Protein AF-A0AAE0KJC7-F1 (afdb_monomer_lite)

Secondary structure (DSSP, 8-state):
-----EEEEEEEEEEEETTEEEEEEEEEEETTT-PBP--SS--------SS--PPP-----S--SS-HHHHHTS-----SS--EEEEEEEEPPPSSGGGTT--EEEEEEETTEEEEEEE-SSEEEEEEESEEEEEEE-EEE-TTSSEEEEEEES-SEEEE----SS--SS-SS--EEEEEEEEEEE---TTS-SS---EEE--S--TT-HHHHHHT-SEEEEE-TTTSS--TT---S--HHHHHHHHHHHHHHHHTTT-S--EEEEEE---HHHHHHHHHHHHHH--SSS--EEEESTTHHHHHHHTT--TTSB---HHHHHHHHHHTT--THHHHT--TT--SBHHHHHHHHHHHHHHHHTTSEEEEEEETTTTS-GGGGT---GGG-HHHHHHHHHHHHHHTTSS--S-TTT-TT--SEEEEE--TTSSSSHHHHHTT----HHHHHHHHHHHHHHHHHHTS-EEEE-----

Radius of gyration: 34.73 Å; chains: 1; bounding box: 69×50×119 Å

Organism: NCBI:txid330526

Sequence (474 aa):
MPSTEISCNVAVEGTESVWYGKLVVDKIRYKDDDSPVTINKFLGFAFKSPIHTEKFTFEINGDLGTDPDRYTKSFTLSAGRMPSGTVAIDCAAAPDQALAHSLQPVFFERGNQTRLWDVPGQYTPYALPVGNYKVTAGEMANPDETLVSVARVSLGTITSRVGTDKSVEGSGTPTTLELNTVRGANLKVRGFPDFLSFGGLSDLVDPTGKDFIAARASSVYKYAGNDGKGDPSGYLTDDQATTKTIQLAADIESSTGGGDQVLPVMISYHSFGNLILSLTLANKHGKKSVPTGYIVNPDFLGACQQQNIASTYHTPARRPLTKALKNRNITGTTAAAIPAEITDTIRGHVLAVNWLFLTLAKSLTFGWQVKLWGLGSGRWLYSRDPKDNPIAMTKRTAEYVRLVGAYNNRNPSSSIYQPGFLAVDRYEADDFTIRGYANGWSFSSCEWLRFYAFCGALSLDHQMPVMPWQILAS

Structure (mmCIF, N/CA/C/O backbone):
data_AF-A0AAE0KJC7-F1
#
_entry.id   AF-A0AAE0KJC7-F1
#
loop_
_atom_site.group_PDB
_atom_site.id
_atom_site.type_symbol
_atom_site.label_atom_id
_atom_site.label_alt_id
_atom_site.label_comp_id
_atom_site.label_asym_id
_atom_site.label_entity_id
_atom_site.label_seq_id
_atom_site.pdbx_PDB_ins_code
_atom_site.Cartn_x
_atom_site.Cartn_y
_atom_site.Cartn_z
_atom_site.occupancy
_atom_site.B_iso_or_equiv
_atom_site.auth_seq_id
_atom_site.auth_comp_id
_atom_site.auth_asym_id
_atom_site.auth_atom_id
_atom_site.pdbx_PDB_model_num
ATOM 1 N N . MET A 1 1 ? 45.442 -13.164 -85.149 1.00 40.69 1 MET A N 1
ATOM 2 C CA . MET A 1 1 ? 44.485 -13.872 -84.271 1.00 40.69 1 MET A CA 1
ATOM 3 C C . MET A 1 1 ? 43.615 -12.808 -83.631 1.00 40.69 1 MET A C 1
ATOM 5 O O . MET A 1 1 ? 44.191 -11.773 -83.312 1.00 40.69 1 MET A O 1
ATOM 9 N N . PRO A 1 2 ? 42.290 -12.981 -83.503 1.00 44.19 2 PRO A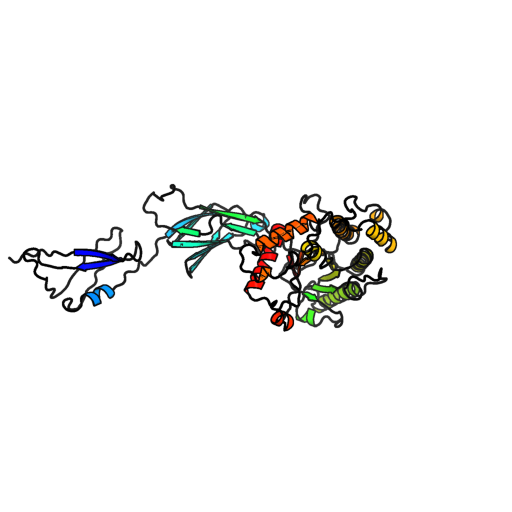 N 1
ATOM 10 C CA . PRO A 1 2 ? 41.494 -11.980 -82.811 1.00 44.19 2 PRO A CA 1
ATOM 11 C C . PRO A 1 2 ? 41.944 -11.951 -81.349 1.00 44.19 2 PRO A C 1
ATOM 13 O O . PRO A 1 2 ? 42.078 -13.002 -80.720 1.00 44.19 2 PRO A O 1
ATOM 16 N N . SER A 1 3 ? 42.263 -10.756 -80.867 1.00 44.34 3 SER A N 1
ATOM 17 C CA . SER A 1 3 ? 42.619 -10.493 -79.478 1.00 44.34 3 SER A CA 1
ATOM 18 C C . SER A 1 3 ? 41.528 -10.999 -78.540 1.00 44.34 3 SER A C 1
ATOM 20 O O . SER A 1 3 ? 40.336 -10.792 -78.757 1.00 44.34 3 SER A O 1
ATOM 22 N N . THR A 1 4 ? 41.952 -11.726 -77.513 1.00 56.22 4 THR A N 1
ATOM 23 C CA . THR A 1 4 ? 41.090 -12.391 -76.528 1.00 56.22 4 THR A CA 1
ATOM 24 C C . THR A 1 4 ? 40.830 -11.541 -75.288 1.00 56.22 4 THR A C 1
ATOM 26 O O . THR A 1 4 ? 40.210 -12.026 -74.343 1.00 56.22 4 THR A O 1
ATOM 29 N N . GLU A 1 5 ? 41.338 -10.309 -75.236 1.00 61.12 5 GLU A N 1
ATOM 30 C CA . GLU A 1 5 ? 41.331 -9.534 -74.002 1.00 61.12 5 GLU A CA 1
ATOM 31 C C . GLU A 1 5 ? 40.110 -8.604 -73.922 1.00 61.12 5 GLU A C 1
ATOM 33 O O . GLU A 1 5 ? 39.925 -7.685 -74.720 1.00 61.12 5 GLU A O 1
ATOM 38 N N . ILE A 1 6 ? 39.253 -8.875 -72.939 1.00 70.12 6 ILE A N 1
ATOM 39 C CA . ILE A 1 6 ? 38.009 -8.147 -72.684 1.00 70.12 6 ILE A CA 1
ATOM 40 C C . ILE A 1 6 ? 38.277 -7.052 -71.645 1.00 70.12 6 ILE A C 1
ATOM 42 O O . ILE A 1 6 ? 38.957 -7.290 -70.643 1.00 70.12 6 ILE A O 1
ATOM 46 N N . SER A 1 7 ? 37.723 -5.861 -71.855 1.00 70.25 7 SER A N 1
ATOM 47 C CA . SER A 1 7 ? 37.605 -4.814 -70.837 1.00 70.25 7 SER A CA 1
ATOM 48 C C . SER A 1 7 ? 36.160 -4.709 -70.347 1.00 70.25 7 SER A C 1
ATOM 50 O O . SER A 1 7 ? 35.212 -5.003 -71.071 1.00 70.25 7 SER A O 1
ATOM 52 N N . CYS A 1 8 ? 35.988 -4.323 -69.086 1.00 72.75 8 CYS A N 1
ATOM 53 C CA . CYS A 1 8 ? 34.694 -4.003 -68.489 1.00 72.75 8 CYS A CA 1
ATOM 54 C C . CYS A 1 8 ? 34.901 -3.016 -67.340 1.00 72.75 8 CYS A C 1
ATOM 56 O O . CYS A 1 8 ? 35.999 -2.949 -66.775 1.00 72.75 8 CYS A O 1
ATOM 58 N N . ASN A 1 9 ? 33.856 -2.281 -66.970 1.00 70.88 9 ASN A N 1
ATOM 59 C CA . ASN A 1 9 ? 33.842 -1.587 -65.689 1.00 70.88 9 ASN A CA 1
ATOM 60 C C . ASN A 1 9 ? 33.149 -2.468 -64.664 1.00 70.88 9 ASN A C 1
ATOM 62 O O . ASN A 1 9 ? 32.123 -3.087 -64.944 1.00 70.88 9 ASN A O 1
ATOM 66 N N . VAL A 1 10 ? 33.703 -2.481 -63.459 1.00 61.91 10 VAL A N 1
ATOM 67 C CA . VAL A 1 10 ? 33.123 -3.176 -62.319 1.00 61.91 10 VAL A CA 1
ATOM 68 C C . VAL A 1 10 ? 32.976 -2.164 -61.199 1.00 61.91 10 VAL A C 1
ATOM 70 O O . VAL A 1 10 ? 33.964 -1.581 -60.753 1.00 61.91 10 VAL A O 1
ATOM 73 N N . ALA A 1 11 ? 31.746 -1.956 -60.752 1.00 60.81 11 ALA A N 1
ATOM 74 C CA . ALA A 1 11 ? 31.421 -1.072 -59.646 1.00 60.81 11 ALA A CA 1
ATOM 75 C C . ALA A 1 11 ? 30.523 -1.796 -58.643 1.00 60.81 11 ALA A C 1
ATOM 77 O O . ALA A 1 11 ? 29.783 -2.717 -58.985 1.00 60.81 11 ALA A O 1
ATOM 78 N N . VAL A 1 12 ? 30.584 -1.369 -57.386 1.00 58.03 12 VAL A N 1
ATOM 79 C CA . VAL A 1 12 ? 29.597 -1.754 -56.377 1.00 58.03 12 VAL A CA 1
ATOM 80 C C . VAL A 1 12 ? 28.709 -0.539 -56.157 1.00 58.03 12 VAL A C 1
ATOM 82 O O . VAL A 1 12 ? 29.161 0.458 -55.597 1.00 58.03 12 VAL A O 1
ATOM 85 N N . GLU A 1 13 ? 27.472 -0.595 -56.640 1.00 55.03 13 GLU A N 1
ATOM 86 C CA . GLU A 1 13 ? 26.496 0.484 -56.490 1.00 55.03 13 GLU A CA 1
ATOM 87 C C . GLU A 1 13 ? 25.523 0.183 -55.348 1.00 55.03 13 GLU A C 1
ATOM 89 O O . GLU A 1 13 ? 25.146 -0.965 -55.121 1.00 55.03 13 GLU A O 1
ATOM 94 N N . GLY A 1 14 ? 25.108 1.232 -54.631 1.00 50.53 14 GLY A N 1
ATOM 95 C CA . GLY A 1 14 ? 24.121 1.142 -53.555 1.00 50.53 14 GLY A CA 1
ATOM 96 C C . GLY A 1 14 ? 24.573 0.251 -52.398 1.00 50.53 14 GLY A C 1
ATOM 97 O O . GLY A 1 14 ? 24.215 -0.920 -52.323 1.00 50.53 14 GLY A O 1
ATOM 98 N N . THR A 1 15 ? 25.332 0.805 -51.452 1.00 44.19 15 THR A N 1
ATOM 99 C CA . THR A 1 15 ? 25.558 0.129 -50.172 1.00 44.19 15 THR A CA 1
ATOM 100 C C . THR A 1 15 ? 24.334 0.336 -49.287 1.00 44.19 15 THR A C 1
ATOM 102 O O . THR A 1 15 ? 24.260 1.326 -48.558 1.00 44.19 15 THR A O 1
ATOM 105 N N . GLU A 1 16 ? 23.373 -0.589 -49.319 1.00 44.25 16 GLU A N 1
ATOM 106 C CA . GLU A 1 16 ? 22.332 -0.636 -48.278 1.00 44.25 16 GLU A CA 1
ATOM 107 C C . GLU A 1 16 ? 22.969 -0.867 -46.892 1.00 44.25 16 GLU A C 1
ATOM 109 O O . GLU A 1 16 ? 22.423 -0.467 -45.865 1.00 44.25 16 GLU A O 1
ATOM 114 N N . SER A 1 17 ? 24.175 -1.456 -46.858 1.00 46.50 17 SER A N 1
ATOM 115 C CA . SER A 1 17 ? 25.110 -1.417 -45.727 1.00 46.50 17 SER A CA 1
ATOM 116 C C . SER A 1 17 ? 26.530 -1.807 -46.173 1.00 46.50 17 SER A C 1
ATOM 118 O O . SER A 1 17 ? 26.742 -2.169 -47.325 1.00 46.50 17 SER A O 1
ATOM 120 N N . VAL A 1 18 ? 27.498 -1.853 -45.250 1.00 44.97 18 VAL A N 1
ATOM 121 C CA . VAL A 1 18 ? 28.845 -2.413 -45.510 1.00 44.97 18 VAL A CA 1
ATOM 122 C C . VAL A 1 18 ? 28.854 -3.923 -45.834 1.00 44.97 18 VAL A C 1
ATOM 124 O O . VAL A 1 18 ? 29.899 -4.458 -46.187 1.00 44.97 18 VAL A O 1
ATOM 127 N N . TRP A 1 19 ? 27.710 -4.611 -45.724 1.00 43.69 19 TRP A N 1
ATOM 128 C CA . TRP A 1 19 ? 27.548 -6.047 -46.004 1.00 43.69 19 TRP A CA 1
ATOM 129 C C . TRP A 1 19 ? 26.615 -6.352 -47.185 1.00 43.69 19 TRP A C 1
ATOM 131 O O . TRP A 1 19 ? 26.513 -7.508 -47.590 1.00 43.69 19 TRP A O 1
ATOM 141 N N . TYR A 1 20 ? 25.939 -5.336 -47.732 1.00 41.38 20 TYR A N 1
ATOM 142 C CA . TYR A 1 20 ? 24.999 -5.470 -48.847 1.00 41.38 20 TYR A CA 1
ATOM 143 C C . TYR A 1 20 ? 25.361 -4.455 -49.923 1.00 41.38 20 TYR A C 1
ATOM 145 O O . TYR A 1 20 ? 25.399 -3.257 -49.655 1.00 41.38 20 TYR A O 1
ATOM 153 N N . GLY A 1 21 ? 25.612 -4.933 -51.136 1.00 50.84 21 GLY A N 1
ATOM 154 C CA . GLY A 1 21 ? 25.895 -4.080 -52.281 1.00 50.84 21 GLY A CA 1
ATOM 155 C C . GLY A 1 21 ? 25.478 -4.755 -53.575 1.00 50.84 21 GLY A C 1
ATOM 156 O O . GLY A 1 21 ? 25.472 -5.986 -53.670 1.00 50.84 21 GLY A O 1
ATOM 157 N N . LYS A 1 22 ? 25.132 -3.950 -54.576 1.00 55.09 22 LYS A N 1
ATOM 158 C CA . LYS A 1 22 ? 24.866 -4.432 -55.927 1.00 55.09 22 LYS A CA 1
ATOM 159 C C . LYS A 1 22 ? 26.174 -4.413 -56.710 1.00 55.09 22 LYS A C 1
ATOM 161 O O . LYS A 1 22 ? 26.741 -3.349 -56.932 1.00 55.09 22 LYS A O 1
ATOM 166 N N . LEU A 1 23 ? 26.659 -5.577 -57.140 1.00 60.75 23 LEU A N 1
ATOM 167 C CA . LEU A 1 23 ? 27.761 -5.632 -58.099 1.00 60.75 23 LEU A CA 1
ATOM 168 C C . LEU A 1 23 ? 27.207 -5.315 -59.490 1.00 60.75 23 LEU A C 1
ATOM 170 O O . LEU A 1 23 ? 26.358 -6.044 -60.005 1.00 60.75 23 LEU A O 1
ATOM 174 N N . VAL A 1 24 ? 27.685 -4.230 -60.084 1.00 62.47 24 VAL A N 1
ATOM 175 C CA . VAL A 1 24 ? 27.341 -3.804 -61.437 1.00 62.47 24 VAL A CA 1
ATOM 176 C C . VAL A 1 24 ? 28.567 -4.009 -62.315 1.00 62.47 24 VAL A C 1
ATOM 178 O O . VAL A 1 24 ? 29.647 -3.494 -62.027 1.00 62.47 24 VAL A O 1
ATOM 181 N N . VAL A 1 25 ? 28.398 -4.790 -63.378 1.00 66.75 25 VAL A N 1
ATOM 182 C CA . VAL A 1 25 ? 29.400 -4.947 -64.433 1.00 66.75 25 VAL A CA 1
ATOM 183 C C . VAL A 1 25 ? 28.816 -4.346 -65.698 1.00 66.75 25 VAL A C 1
ATOM 185 O O . VAL A 1 25 ? 27.772 -4.800 -66.165 1.00 66.75 25 VAL A O 1
ATOM 188 N N . ASP A 1 26 ? 29.473 -3.325 -66.240 1.00 65.75 26 ASP A N 1
ATOM 189 C CA . ASP A 1 26 ? 29.029 -2.633 -67.447 1.00 65.75 26 ASP A CA 1
ATOM 190 C C . ASP A 1 26 ? 30.152 -2.495 -68.486 1.00 65.75 26 ASP A C 1
ATOM 192 O O . ASP A 1 26 ? 31.319 -2.804 -68.234 1.00 65.75 26 ASP A O 1
ATOM 196 N N . LYS A 1 27 ? 29.768 -2.085 -69.702 1.00 71.81 27 LYS A N 1
ATOM 197 C CA . LYS A 1 27 ? 30.674 -1.832 -70.838 1.00 71.81 27 LYS A CA 1
ATOM 198 C C . LYS A 1 27 ? 31.652 -2.981 -71.133 1.00 71.81 27 LYS A C 1
ATOM 200 O O . LYS A 1 27 ? 32.834 -2.744 -71.352 1.00 71.81 27 LYS A O 1
ATOM 205 N N . ILE A 1 28 ? 31.149 -4.216 -71.181 1.00 74.88 28 ILE A N 1
ATOM 206 C CA . ILE A 1 28 ? 31.932 -5.390 -71.595 1.00 74.88 28 ILE A CA 1
ATOM 207 C C . ILE A 1 28 ? 32.249 -5.286 -73.098 1.00 74.88 28 ILE A C 1
ATOM 209 O O . ILE A 1 28 ? 31.346 -5.404 -73.933 1.00 74.88 28 ILE A O 1
ATOM 213 N N . ARG A 1 29 ? 33.514 -5.033 -73.445 1.00 76.12 29 ARG A N 1
ATOM 214 C CA . ARG A 1 29 ? 33.975 -4.744 -74.816 1.00 76.12 29 ARG A CA 1
ATOM 215 C C . ARG A 1 29 ? 35.310 -5.420 -75.121 1.00 76.12 29 ARG A C 1
ATOM 217 O O . ARG A 1 29 ? 36.066 -5.754 -74.207 1.00 76.12 29 ARG A O 1
ATOM 224 N N . TYR A 1 30 ? 35.607 -5.638 -76.398 1.00 74.69 30 TYR A N 1
ATOM 225 C CA . TYR A 1 30 ? 36.949 -6.050 -76.814 1.00 74.69 30 TYR A CA 1
ATOM 226 C C . TYR A 1 30 ? 37.908 -4.862 -76.685 1.00 74.69 30 TYR A C 1
ATOM 228 O O . TYR A 1 30 ? 37.597 -3.763 -77.144 1.00 74.69 30 TYR A O 1
ATOM 236 N N . LYS A 1 31 ? 39.073 -5.059 -76.050 1.00 72.50 31 LYS A N 1
ATOM 237 C CA . LYS A 1 31 ? 40.039 -3.968 -75.807 1.00 72.50 31 LYS A CA 1
ATOM 238 C C . LYS A 1 31 ? 40.553 -3.310 -77.089 1.00 72.50 31 LYS A C 1
ATOM 240 O O . LYS A 1 31 ? 40.898 -2.134 -77.064 1.00 72.50 31 LYS A O 1
ATOM 245 N N . ASP A 1 32 ? 40.631 -4.075 -78.170 1.00 75.25 32 ASP A N 1
ATOM 246 C CA . ASP A 1 32 ? 41.309 -3.661 -79.396 1.00 75.25 32 ASP A CA 1
ATOM 247 C C . ASP A 1 32 ? 40.481 -2.696 -80.251 1.00 75.25 32 ASP A C 1
ATOM 249 O O . ASP A 1 32 ? 41.045 -1.813 -80.894 1.00 75.25 32 ASP A O 1
ATOM 253 N N . ASP A 1 33 ? 39.158 -2.864 -80.279 1.00 76.62 33 ASP A N 1
ATOM 254 C CA . ASP A 1 33 ? 38.264 -2.123 -81.179 1.00 76.62 33 ASP A CA 1
ATOM 255 C C . ASP A 1 33 ? 37.037 -1.518 -80.480 1.00 76.62 33 ASP A C 1
ATOM 257 O O . ASP A 1 33 ? 36.181 -0.924 -81.137 1.00 76.62 33 ASP A O 1
ATOM 261 N N . ASP A 1 34 ? 36.954 -1.651 -79.152 1.00 75.44 34 ASP A N 1
ATOM 262 C CA . ASP A 1 34 ? 35.844 -1.189 -78.312 1.00 75.44 34 ASP A CA 1
ATOM 263 C C . ASP A 1 34 ? 34.470 -1.745 -78.751 1.00 75.44 34 ASP A C 1
ATOM 265 O O . ASP A 1 34 ? 33.410 -1.221 -78.374 1.00 75.44 34 ASP A O 1
ATOM 269 N N . SER A 1 35 ? 34.462 -2.823 -79.545 1.00 75.69 35 SER A N 1
ATOM 270 C CA . SER A 1 35 ? 33.233 -3.449 -80.018 1.00 75.69 35 SER A CA 1
ATOM 271 C C . SER A 1 35 ? 32.548 -4.235 -78.888 1.00 75.69 35 SER A C 1
ATOM 273 O O . SER A 1 35 ? 33.220 -4.766 -77.992 1.00 75.69 35 SER A O 1
ATOM 275 N N . PRO A 1 36 ? 31.201 -4.307 -78.874 1.00 71.31 36 PRO A N 1
ATOM 276 C CA . PRO A 1 36 ? 30.475 -5.079 -77.871 1.00 71.31 36 PRO A CA 1
ATOM 277 C C . PRO A 1 36 ? 30.841 -6.565 -77.920 1.00 71.31 36 PRO A C 1
ATOM 279 O O . PRO A 1 36 ? 30.831 -7.186 -78.985 1.00 71.31 36 PRO A O 1
ATOM 282 N N . VAL A 1 37 ? 31.093 -7.168 -76.756 1.00 69.88 37 VAL A N 1
ATOM 283 C CA . VAL A 1 37 ? 31.290 -8.621 -76.679 1.00 69.88 37 VAL A CA 1
ATOM 284 C C . VAL A 1 37 ? 29.943 -9.321 -76.828 1.00 69.88 37 VAL A C 1
ATOM 286 O O . VAL A 1 37 ? 29.036 -9.118 -76.023 1.00 69.88 37 VAL A O 1
ATOM 289 N N . THR A 1 38 ? 29.820 -10.190 -77.833 1.00 66.12 38 THR A N 1
ATOM 290 C CA . THR A 1 38 ? 28.644 -11.059 -77.981 1.00 66.12 38 THR A CA 1
ATOM 291 C C . THR A 1 38 ? 28.884 -12.366 -77.222 1.00 66.12 38 THR A C 1
ATOM 293 O O . THR A 1 38 ? 29.794 -13.130 -77.549 1.00 66.12 38 THR A O 1
ATOM 296 N N . ILE A 1 39 ? 28.086 -12.625 -76.185 1.00 60.94 39 ILE A N 1
ATOM 297 C CA . ILE A 1 39 ? 28.252 -13.783 -75.298 1.00 60.94 39 ILE A CA 1
ATOM 298 C C . ILE A 1 39 ? 27.298 -14.890 -75.745 1.00 60.94 39 ILE A C 1
ATOM 300 O O . ILE A 1 39 ? 26.135 -14.919 -75.369 1.00 60.94 39 ILE A O 1
ATOM 304 N N . ASN A 1 40 ? 27.811 -15.829 -76.539 1.00 48.69 40 ASN A N 1
ATOM 305 C CA . ASN A 1 40 ? 26.991 -16.877 -77.163 1.00 48.69 40 ASN A CA 1
ATOM 306 C C . ASN A 1 40 ? 26.828 -18.148 -76.307 1.00 48.69 40 ASN A C 1
ATOM 308 O O . ASN A 1 40 ? 26.223 -19.117 -76.764 1.00 48.69 40 ASN A O 1
ATOM 312 N N . LYS A 1 41 ? 27.444 -18.197 -75.117 1.00 51.56 41 LYS A N 1
ATOM 313 C CA . LYS A 1 41 ? 27.407 -19.356 -74.208 1.00 51.56 41 LYS A CA 1
ATOM 314 C C . LYS A 1 41 ? 27.336 -18.915 -72.745 1.00 51.56 41 LYS A C 1
ATOM 316 O O . LYS A 1 41 ? 26.260 -18.607 -72.261 1.00 51.56 41 LYS A O 1
ATOM 321 N N . PHE A 1 42 ? 28.471 -18.866 -72.050 1.00 47.81 42 PHE A N 1
ATOM 322 C CA . PHE A 1 42 ? 28.523 -18.614 -70.612 1.00 47.81 42 PHE A CA 1
ATOM 323 C C . PHE A 1 42 ? 29.374 -17.387 -70.300 1.00 47.81 42 PHE A C 1
ATOM 325 O O . PHE A 1 42 ? 30.469 -17.238 -70.844 1.00 47.81 42 PHE A O 1
ATOM 332 N N . LEU A 1 43 ? 28.891 -16.556 -69.376 1.00 55.00 43 LEU A N 1
ATOM 333 C CA . LEU A 1 43 ? 29.685 -15.533 -68.704 1.00 55.00 43 LEU A CA 1
ATOM 334 C C . LEU A 1 43 ? 29.924 -15.981 -67.262 1.00 55.00 43 LEU A C 1
ATOM 336 O O . LEU A 1 43 ? 28.997 -16.019 -66.457 1.00 55.00 43 LEU A O 1
ATOM 340 N N . GLY A 1 44 ? 31.161 -16.357 -66.950 1.00 51.72 44 GLY A N 1
ATOM 341 C CA . GLY A 1 44 ? 31.566 -16.727 -65.597 1.00 51.72 44 GLY A CA 1
ATOM 342 C C . GLY A 1 44 ? 32.215 -15.551 -64.879 1.00 51.72 44 GLY A C 1
ATOM 343 O O . GLY A 1 44 ? 33.095 -14.898 -65.437 1.00 51.72 44 GLY A O 1
ATOM 344 N N . PHE A 1 45 ? 31.833 -15.318 -63.624 1.00 54.12 45 PHE A N 1
ATOM 345 C CA . PHE A 1 45 ? 32.502 -14.355 -62.751 1.00 54.12 45 PHE A CA 1
ATOM 346 C C . PHE A 1 45 ? 33.270 -15.090 -61.657 1.00 54.12 45 PHE A C 1
ATOM 348 O O . PHE A 1 45 ? 32.704 -15.881 -60.905 1.00 54.12 45 PHE A O 1
ATOM 355 N N . ALA A 1 46 ? 34.566 -14.806 -61.547 1.00 47.38 46 ALA A N 1
ATOM 356 C CA . ALA A 1 46 ? 35.377 -15.251 -60.424 1.00 47.38 46 ALA A CA 1
ATOM 357 C C . ALA A 1 46 ? 35.468 -14.115 -59.401 1.00 47.38 46 ALA A C 1
ATOM 359 O O . ALA A 1 46 ? 36.270 -13.195 -59.547 1.00 47.38 46 ALA A O 1
ATOM 360 N N . PHE A 1 47 ? 34.639 -14.175 -58.361 1.00 48.97 47 PHE A N 1
ATOM 361 C CA . PHE A 1 47 ? 34.759 -13.271 -57.222 1.00 48.97 47 PHE A CA 1
ATOM 362 C C . PHE A 1 47 ? 35.752 -13.840 -56.206 1.00 48.97 47 PHE A C 1
ATOM 364 O O . PHE A 1 47 ? 35.646 -14.997 -55.794 1.00 48.97 47 PHE A O 1
ATOM 371 N N . LYS A 1 48 ? 36.716 -13.023 -55.779 1.00 43.59 48 LYS A N 1
ATOM 372 C CA . LYS A 1 48 ? 37.635 -13.366 -54.693 1.00 43.59 48 LYS A CA 1
ATOM 373 C C . LYS A 1 48 ? 37.252 -12.551 -53.461 1.00 43.59 48 LYS A C 1
ATOM 375 O O . LYS A 1 48 ? 37.594 -11.376 -53.370 1.00 43.59 48 LYS A O 1
ATOM 380 N N . SER A 1 49 ? 36.524 -13.179 -52.536 1.00 44.56 49 SER A N 1
ATOM 381 C CA . SER A 1 49 ? 36.175 -12.562 -51.253 1.00 44.56 49 SER A CA 1
ATOM 382 C C . SER A 1 49 ? 37.443 -12.247 -50.447 1.00 44.56 49 SER A C 1
ATOM 384 O O . SER A 1 49 ? 38.341 -13.093 -50.396 1.00 44.56 49 SER A O 1
ATOM 386 N N . PRO A 1 50 ? 37.529 -11.081 -49.779 1.00 42.88 50 PRO A N 1
ATOM 387 C CA . PRO A 1 50 ? 38.636 -10.769 -48.878 1.00 42.88 50 PRO A CA 1
ATOM 388 C C . PRO A 1 50 ? 38.651 -11.626 -47.596 1.00 42.88 50 PRO A C 1
ATOM 390 O O . PRO A 1 50 ? 39.638 -11.587 -46.868 1.00 42.88 50 PRO A O 1
ATOM 393 N N . ILE A 1 51 ? 37.606 -12.421 -47.315 1.00 42.50 51 ILE A N 1
ATOM 394 C CA . ILE A 1 51 ? 37.533 -13.310 -46.142 1.00 42.50 51 ILE A CA 1
ATOM 395 C C . ILE A 1 51 ? 37.195 -14.738 -46.596 1.00 42.50 51 ILE A C 1
ATOM 397 O O . ILE A 1 51 ? 36.282 -14.930 -47.404 1.00 42.50 51 ILE A O 1
ATOM 401 N N . HIS A 1 52 ? 37.932 -15.734 -46.081 1.00 44.47 52 HIS A N 1
ATOM 402 C CA . HIS A 1 52 ? 37.799 -17.160 -46.415 1.00 44.47 52 HIS A CA 1
ATOM 403 C C . HIS A 1 52 ? 36.346 -17.649 -46.347 1.00 44.47 52 HIS A C 1
ATOM 405 O O . HIS A 1 52 ? 35.830 -17.950 -45.277 1.00 44.47 52 HIS A O 1
ATOM 411 N N . THR A 1 53 ? 35.711 -17.767 -47.510 1.00 40.78 53 THR A N 1
ATOM 412 C CA . THR A 1 53 ? 34.479 -18.528 -47.737 1.00 40.78 53 THR A CA 1
ATOM 413 C C . THR A 1 53 ? 34.499 -19.075 -49.166 1.00 40.78 53 THR A C 1
ATOM 415 O O . THR A 1 53 ? 35.195 -18.550 -50.037 1.00 40.78 53 THR A O 1
ATOM 418 N N . GLU A 1 54 ? 33.835 -20.212 -49.345 1.00 39.06 54 GLU A N 1
ATOM 419 C CA . GLU A 1 54 ? 33.929 -21.135 -50.480 1.00 39.06 54 GLU A CA 1
ATOM 420 C C . GLU A 1 54 ? 33.601 -20.506 -51.846 1.00 39.06 54 GLU A C 1
ATOM 422 O O . GLU A 1 54 ? 32.868 -19.523 -51.955 1.00 39.06 54 GLU A O 1
ATOM 427 N N . LYS A 1 55 ? 34.147 -21.101 -52.918 1.00 37.94 55 LYS A N 1
ATOM 428 C CA . LYS A 1 55 ? 33.819 -20.732 -54.302 1.00 37.94 55 LYS A CA 1
ATOM 429 C C . LYS A 1 55 ? 32.359 -21.096 -54.587 1.00 37.94 55 LYS A C 1
ATOM 431 O O . LYS A 1 55 ? 32.024 -22.274 -54.579 1.00 37.94 55 LYS A O 1
ATOM 436 N N . PHE A 1 56 ? 31.533 -20.109 -54.920 1.00 39.84 56 PHE A N 1
ATOM 437 C CA . PHE A 1 56 ? 30.217 -20.335 -55.518 1.00 39.84 56 PHE A CA 1
ATOM 438 C C . PHE A 1 56 ? 30.274 -20.038 -57.017 1.00 39.84 56 PHE A C 1
ATOM 440 O O . PHE A 1 56 ? 30.841 -19.031 -57.440 1.00 39.84 56 PHE A O 1
ATOM 447 N N . THR A 1 57 ? 29.700 -20.925 -57.825 1.00 39.41 57 THR A N 1
ATOM 448 C CA . THR A 1 57 ? 29.535 -20.751 -59.272 1.00 39.41 57 THR A CA 1
ATOM 449 C C . THR A 1 57 ? 28.044 -20.791 -59.571 1.00 39.41 57 THR A C 1
ATOM 451 O O . THR A 1 57 ? 27.348 -21.677 -59.085 1.00 39.41 57 THR A O 1
ATOM 454 N N . PHE A 1 58 ? 27.550 -19.824 -60.335 1.00 43.81 58 PHE A N 1
ATOM 455 C CA . PHE A 1 58 ? 26.179 -19.805 -60.835 1.00 43.81 58 PHE A CA 1
ATOM 456 C C . PHE A 1 58 ? 26.208 -19.851 -62.361 1.00 43.81 58 PHE A C 1
ATOM 458 O O . PHE A 1 58 ? 26.995 -19.150 -62.996 1.00 43.81 58 PHE A O 1
ATOM 465 N N . GLU A 1 59 ? 25.354 -20.690 -62.939 1.00 41.75 59 GLU A N 1
ATOM 466 C CA . GLU A 1 59 ? 25.160 -20.797 -64.382 1.00 41.75 59 GLU A CA 1
ATOM 467 C C . GLU A 1 59 ? 23.954 -19.942 -64.781 1.00 41.75 59 GLU A C 1
ATOM 469 O O . GLU A 1 59 ? 22.862 -20.100 -64.234 1.00 41.75 59 GLU A O 1
ATOM 474 N N . ILE A 1 60 ? 24.140 -19.024 -65.731 1.00 47.38 60 ILE A N 1
ATOM 475 C CA . ILE A 1 60 ? 23.038 -18.282 -66.351 1.00 47.38 60 ILE A CA 1
ATOM 476 C C . ILE A 1 60 ? 22.757 -18.943 -67.699 1.00 47.38 60 ILE A C 1
ATOM 478 O O . ILE A 1 60 ? 23.619 -18.943 -68.574 1.00 47.38 60 ILE A O 1
ATOM 482 N N . ASN A 1 61 ? 21.561 -19.510 -67.864 1.00 44.72 61 ASN A N 1
ATOM 483 C CA . ASN A 1 61 ? 21.110 -20.115 -69.118 1.00 44.72 61 ASN A CA 1
ATOM 484 C C . ASN A 1 61 ? 20.099 -19.183 -69.811 1.00 44.72 61 ASN A C 1
ATOM 486 O O . ASN A 1 61 ? 18.891 -19.416 -69.763 1.00 44.72 61 ASN A O 1
ATOM 490 N N . GLY A 1 62 ? 20.587 -18.075 -70.375 1.00 51.75 62 GLY A N 1
ATOM 491 C CA . GLY A 1 62 ? 19.756 -17.065 -71.036 1.00 51.75 62 GLY A CA 1
ATOM 492 C C . GLY A 1 62 ? 20.568 -16.057 -71.854 1.00 51.75 62 GLY A C 1
ATOM 493 O O . GLY A 1 62 ? 21.744 -15.834 -71.578 1.00 51.75 62 GLY A O 1
ATOM 494 N N . ASP A 1 63 ? 19.932 -15.460 -72.866 1.00 50.94 63 ASP A N 1
ATOM 495 C CA . ASP A 1 63 ? 20.512 -14.400 -73.700 1.00 50.94 63 ASP A CA 1
ATOM 496 C C . ASP A 1 63 ? 20.557 -13.074 -72.914 1.00 50.94 63 ASP A C 1
ATOM 498 O O . ASP A 1 63 ? 19.530 -12.577 -72.440 1.00 50.94 63 ASP A O 1
ATOM 502 N N . LEU A 1 64 ? 21.764 -12.528 -72.734 1.00 52.06 64 LEU A N 1
ATOM 503 C CA . LEU A 1 64 ? 22.029 -11.281 -72.005 1.00 52.06 64 LEU A CA 1
ATOM 504 C C . LEU A 1 64 ? 21.920 -10.032 -72.901 1.00 52.06 64 LEU A C 1
ATOM 506 O O . LEU A 1 64 ? 22.028 -8.915 -72.395 1.00 52.06 64 LEU A O 1
ATOM 510 N N . GLY A 1 65 ? 21.721 -10.195 -74.213 1.00 51.81 65 GLY A N 1
ATOM 511 C CA . GLY A 1 65 ? 21.765 -9.105 -75.190 1.00 51.81 65 GLY A CA 1
ATOM 512 C C . GLY A 1 65 ? 20.551 -8.171 -75.189 1.00 51.81 65 GLY A C 1
ATOM 513 O O . GLY A 1 65 ? 20.662 -7.049 -75.680 1.00 51.81 65 GLY A O 1
ATOM 514 N N . THR A 1 66 ? 19.403 -8.594 -74.647 1.00 51.59 66 THR A N 1
ATOM 515 C CA . THR A 1 66 ? 18.133 -7.855 -74.804 1.00 51.59 66 THR A CA 1
ATOM 516 C C . THR A 1 66 ? 17.616 -7.158 -73.543 1.00 51.59 66 THR A C 1
ATOM 518 O O . THR A 1 66 ? 16.870 -6.193 -73.670 1.00 51.59 66 THR A O 1
ATOM 521 N N . ASP A 1 67 ? 17.970 -7.629 -72.340 1.00 54.41 67 ASP A N 1
ATOM 522 C CA . ASP A 1 67 ? 17.499 -7.054 -71.063 1.00 54.41 67 ASP A CA 1
ATOM 523 C C . ASP A 1 67 ? 18.460 -7.381 -69.894 1.00 54.41 67 ASP A C 1
ATOM 525 O O . ASP A 1 67 ? 18.208 -8.292 -69.096 1.00 54.41 67 ASP A O 1
ATOM 529 N N . PRO A 1 68 ? 19.600 -6.675 -69.789 1.00 53.81 68 PRO A N 1
ATOM 530 C CA . PRO A 1 68 ? 20.579 -6.895 -68.722 1.00 53.81 68 PRO A CA 1
ATOM 531 C C . PRO A 1 68 ? 20.053 -6.511 -67.323 1.00 53.81 68 PRO A C 1
ATOM 533 O O . PRO A 1 68 ? 20.482 -7.088 -66.317 1.00 53.81 68 PRO A O 1
ATOM 536 N N . ASP A 1 69 ? 19.079 -5.599 -67.230 1.00 52.91 69 ASP A N 1
ATOM 537 C CA . ASP A 1 69 ? 18.515 -5.130 -65.957 1.00 52.91 69 ASP A CA 1
ATOM 538 C C . ASP A 1 69 ? 17.714 -6.209 -65.226 1.00 52.91 69 ASP A C 1
ATOM 540 O O . ASP A 1 69 ? 17.734 -6.269 -63.990 1.00 52.91 69 ASP A O 1
ATOM 544 N N . ARG A 1 70 ? 17.052 -7.102 -65.969 1.00 49.53 70 ARG A N 1
ATOM 545 C CA . ARG A 1 70 ? 16.343 -8.261 -65.410 1.00 49.53 70 ARG A CA 1
ATOM 546 C C . ARG A 1 70 ? 17.255 -9.166 -64.584 1.00 49.53 70 ARG A C 1
ATOM 548 O O . ARG A 1 70 ? 16.838 -9.656 -63.535 1.00 49.53 70 ARG A O 1
ATOM 555 N N . TYR A 1 71 ? 18.496 -9.364 -65.021 1.00 52.62 71 TYR 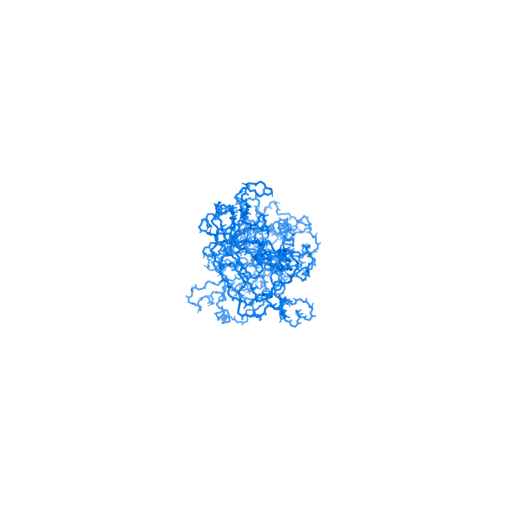A N 1
ATOM 556 C CA . TYR A 1 71 ? 19.429 -10.271 -64.356 1.00 52.62 71 TYR A CA 1
ATOM 557 C C . TYR A 1 71 ? 20.099 -9.628 -63.139 1.00 52.62 71 TYR A C 1
ATOM 559 O O . TYR A 1 71 ? 20.224 -10.283 -62.104 1.00 52.62 71 TYR A O 1
ATOM 567 N N . THR A 1 72 ? 20.418 -8.329 -63.185 1.00 49.78 72 THR A N 1
ATOM 568 C CA . THR A 1 72 ? 21.004 -7.617 -62.027 1.00 49.78 72 THR A CA 1
ATOM 569 C C . THR A 1 72 ? 20.068 -7.510 -60.815 1.00 49.78 72 THR A C 1
ATOM 571 O O . THR A 1 72 ? 20.525 -7.196 -59.718 1.00 49.78 72 THR A O 1
ATOM 574 N N . LYS A 1 73 ? 18.767 -7.782 -60.993 1.00 49.31 73 LYS A N 1
ATOM 575 C CA . LYS A 1 73 ? 17.750 -7.827 -59.926 1.00 49.31 73 LYS A CA 1
ATOM 576 C C . LYS A 1 73 ? 17.410 -9.248 -59.452 1.00 49.31 73 LYS A C 1
ATOM 578 O O . LYS A 1 73 ? 16.593 -9.401 -58.551 1.00 49.31 73 LYS A O 1
ATOM 583 N N . SER A 1 74 ? 17.981 -10.282 -60.073 1.00 42.06 74 SER A N 1
ATOM 584 C CA . SER A 1 74 ? 17.507 -11.671 -59.936 1.00 42.06 74 SER A CA 1
ATOM 585 C C . SER A 1 74 ? 18.266 -12.532 -58.921 1.00 42.06 74 SER A C 1
ATOM 587 O O . SER A 1 74 ? 17.889 -13.681 -58.703 1.00 42.06 74 SER A O 1
ATOM 589 N N . PHE A 1 75 ? 19.292 -11.993 -58.259 1.00 42.22 75 PHE A N 1
ATOM 590 C CA . PHE A 1 75 ? 20.013 -12.700 -57.202 1.00 42.22 75 PHE A CA 1
ATOM 591 C C . PHE A 1 75 ? 20.193 -11.833 -55.955 1.00 42.22 75 PHE A C 1
ATOM 593 O O . PHE A 1 75 ? 20.484 -10.640 -56.022 1.00 42.22 75 PHE A O 1
ATOM 600 N N . THR A 1 76 ? 20.041 -12.467 -54.795 1.00 41.16 76 THR A N 1
ATOM 601 C CA . THR A 1 76 ? 20.311 -11.888 -53.478 1.00 41.16 76 THR A CA 1
ATOM 602 C C . THR A 1 76 ? 21.239 -12.842 -52.738 1.00 41.16 76 THR A C 1
ATOM 604 O O . THR A 1 76 ? 20.939 -14.027 -52.613 1.00 41.16 76 THR A O 1
ATOM 607 N N . LEU A 1 77 ? 22.381 -12.344 -52.262 1.00 41.09 77 LEU A N 1
ATOM 608 C CA . LEU A 1 77 ? 23.289 -13.106 -51.403 1.00 41.09 77 LEU A CA 1
ATOM 609 C C . LEU A 1 77 ? 22.893 -12.886 -49.939 1.00 41.09 77 LEU A C 1
ATOM 611 O O . LEU A 1 77 ? 22.586 -11.769 -49.530 1.00 41.09 77 LEU A O 1
ATOM 615 N N . SER A 1 78 ? 22.891 -13.948 -49.136 1.00 39.47 78 SER A N 1
ATOM 616 C CA . SER A 1 78 ? 22.624 -13.881 -47.694 1.00 39.47 78 SER A CA 1
ATOM 617 C C . SER A 1 78 ? 23.625 -14.756 -46.944 1.00 39.47 78 SER A C 1
ATOM 619 O O . SER A 1 78 ? 23.823 -15.916 -47.296 1.00 39.47 78 SER A O 1
ATOM 621 N N . ALA A 1 79 ? 24.273 -14.210 -45.913 1.00 45.25 79 ALA A N 1
ATOM 622 C CA . ALA A 1 79 ? 25.198 -14.965 -45.071 1.00 45.25 79 ALA A CA 1
ATOM 623 C C . ALA A 1 79 ? 24.428 -15.893 -44.111 1.00 45.25 79 ALA A C 1
ATOM 625 O O . ALA A 1 79 ? 23.530 -15.445 -43.400 1.00 45.25 79 ALA A O 1
ATOM 626 N N . GLY A 1 80 ? 24.809 -17.174 -44.043 1.00 40.03 80 GLY A N 1
ATOM 627 C CA . GLY A 1 80 ? 24.142 -18.194 -43.215 1.00 40.03 80 GLY A CA 1
ATOM 628 C C . GLY A 1 80 ? 24.294 -18.024 -41.694 1.00 40.03 80 GLY A C 1
ATOM 629 O O . GLY A 1 80 ? 23.620 -18.710 -40.928 1.00 40.03 80 GLY A O 1
ATOM 630 N N . ARG A 1 81 ? 25.154 -17.109 -41.226 1.00 47.16 81 ARG A N 1
ATOM 631 C CA . ARG A 1 81 ? 25.303 -16.763 -39.804 1.00 47.16 81 ARG A CA 1
ATOM 632 C C . ARG A 1 81 ? 25.716 -15.300 -39.674 1.00 47.16 81 ARG A C 1
ATOM 634 O O . ARG A 1 81 ? 26.720 -14.894 -40.252 1.00 47.16 81 ARG A O 1
ATOM 641 N N . MET A 1 82 ? 24.956 -14.509 -38.912 1.00 52.19 82 MET A N 1
ATOM 642 C CA . MET A 1 82 ? 25.375 -13.141 -38.598 1.00 52.19 82 MET A CA 1
ATOM 643 C C . MET A 1 82 ? 26.645 -13.181 -37.740 1.00 52.19 82 MET A C 1
ATOM 645 O O . MET A 1 82 ? 26.680 -13.944 -36.768 1.00 52.19 82 MET A O 1
ATOM 649 N N . PRO A 1 83 ? 27.662 -12.362 -38.040 1.00 59.44 83 PRO A N 1
ATOM 650 C CA . PRO A 1 83 ? 28.817 -12.250 -37.169 1.00 59.44 83 PRO A CA 1
ATOM 651 C C . PRO A 1 83 ? 28.395 -11.658 -35.813 1.00 59.44 83 PRO A C 1
ATOM 653 O O . PRO A 1 83 ? 27.459 -10.856 -35.729 1.00 59.44 83 PRO A O 1
ATOM 656 N N . SER A 1 84 ? 29.065 -12.074 -34.741 1.00 61.31 84 SER A N 1
ATOM 657 C CA . SER A 1 84 ? 28.817 -11.614 -33.371 1.00 61.31 84 SER A CA 1
ATOM 658 C C . SER A 1 84 ? 30.029 -10.878 -32.817 1.00 61.31 84 SER A C 1
ATOM 660 O O . SER A 1 84 ? 31.151 -11.356 -32.963 1.00 61.31 84 SER A O 1
ATOM 662 N N . GLY A 1 85 ? 29.792 -9.743 -32.164 1.00 66.06 85 GLY A N 1
ATOM 663 C CA . GLY A 1 85 ? 30.756 -9.123 -31.259 1.00 66.06 85 GLY A CA 1
ATOM 664 C C . GLY A 1 85 ? 30.624 -9.692 -29.843 1.00 66.06 85 GLY A C 1
ATOM 665 O O . GLY A 1 85 ? 29.702 -10.460 -29.554 1.00 66.06 85 GLY A O 1
ATOM 666 N N . THR A 1 86 ? 31.527 -9.288 -28.952 1.00 68.75 86 THR A N 1
ATOM 667 C CA . THR A 1 86 ? 31.440 -9.593 -27.517 1.00 68.75 86 THR A CA 1
ATOM 668 C C . THR A 1 86 ? 30.968 -8.357 -26.768 1.00 68.75 86 THR A C 1
ATOM 670 O O . THR A 1 86 ? 31.556 -7.286 -26.909 1.00 68.75 86 THR A O 1
ATOM 673 N N . VAL A 1 87 ? 29.929 -8.515 -25.954 1.00 72.56 87 VAL A N 1
ATOM 674 C CA . VAL A 1 87 ? 29.498 -7.518 -24.969 1.00 72.56 87 VAL A CA 1
ATOM 675 C C . VAL A 1 87 ? 29.875 -8.052 -23.600 1.00 72.56 87 VAL A C 1
ATOM 677 O O . VAL A 1 87 ? 29.520 -9.179 -23.257 1.00 72.56 87 VAL A O 1
ATOM 680 N N . ALA A 1 88 ? 30.615 -7.264 -22.831 1.00 77.75 88 ALA A N 1
ATOM 681 C CA . ALA A 1 88 ? 30.895 -7.588 -21.445 1.00 77.75 88 ALA A CA 1
ATOM 682 C C . ALA A 1 88 ? 29.813 -6.965 -20.566 1.00 77.75 88 ALA A C 1
ATOM 684 O O . ALA A 1 88 ? 29.520 -5.778 -20.703 1.00 77.75 88 ALA A O 1
ATOM 685 N N . ILE A 1 89 ? 29.218 -7.758 -19.683 1.00 79.88 89 ILE A N 1
ATOM 686 C CA . ILE A 1 89 ? 28.278 -7.257 -18.685 1.00 79.88 89 ILE A CA 1
ATOM 687 C C . ILE A 1 89 ? 28.973 -7.346 -17.335 1.00 79.88 89 ILE A C 1
ATOM 689 O O . ILE A 1 89 ? 29.309 -8.439 -16.883 1.00 79.88 89 ILE A O 1
ATOM 693 N N . ASP A 1 90 ? 29.213 -6.193 -16.722 1.00 80.62 90 ASP A N 1
ATOM 694 C CA . ASP A 1 90 ? 29.710 -6.093 -15.357 1.00 80.62 90 ASP A CA 1
ATOM 695 C C . ASP A 1 90 ? 28.512 -5.900 -14.429 1.00 80.62 90 ASP A C 1
ATOM 697 O O . ASP A 1 90 ? 27.995 -4.793 -14.246 1.00 80.62 90 ASP A O 1
ATOM 701 N N . CYS A 1 91 ? 27.985 -7.020 -13.938 1.00 81.06 91 CYS A N 1
ATOM 702 C CA . CYS A 1 91 ? 26.877 -7.013 -13.000 1.00 81.06 91 CYS A CA 1
ATOM 703 C C . CYS A 1 91 ? 27.419 -7.030 -11.579 1.00 81.06 91 CYS A C 1
ATOM 705 O O . CYS A 1 91 ? 28.137 -7.957 -11.202 1.00 81.06 91 CYS A O 1
ATOM 707 N N . ALA A 1 92 ? 27.027 -6.044 -10.772 1.00 79.31 92 ALA A N 1
ATOM 708 C CA . ALA A 1 92 ? 27.329 -6.071 -9.351 1.00 79.31 92 ALA A CA 1
ATOM 709 C C . ALA A 1 92 ? 26.772 -7.350 -8.697 1.00 79.31 92 ALA A C 1
ATOM 711 O O . ALA A 1 92 ? 25.758 -7.906 -9.133 1.00 79.31 92 ALA A O 1
ATOM 712 N N . ALA A 1 93 ? 27.435 -7.802 -7.630 1.00 81.00 93 ALA A N 1
ATOM 713 C CA . ALA A 1 93 ? 26.917 -8.872 -6.789 1.00 81.00 93 ALA A CA 1
ATOM 714 C C . ALA A 1 93 ? 25.521 -8.512 -6.256 1.00 81.00 93 ALA A C 1
ATOM 716 O O . ALA A 1 93 ? 25.219 -7.338 -6.023 1.00 81.00 93 ALA A O 1
ATOM 717 N N . ALA A 1 94 ? 24.688 -9.533 -6.035 1.00 81.44 94 ALA A N 1
ATOM 718 C CA . ALA A 1 94 ? 23.333 -9.335 -5.543 1.00 81.44 94 ALA A CA 1
ATOM 719 C C . ALA A 1 94 ? 23.339 -8.501 -4.244 1.00 81.44 94 ALA A C 1
ATOM 721 O O . ALA A 1 94 ? 24.132 -8.773 -3.337 1.00 81.44 94 ALA A O 1
ATOM 722 N N . PRO A 1 95 ? 22.456 -7.496 -4.116 1.00 79.88 95 PRO A N 1
ATOM 723 C CA . PRO A 1 95 ? 22.513 -6.542 -3.011 1.00 79.88 95 PRO A CA 1
ATOM 724 C C . PRO A 1 95 ? 21.948 -7.103 -1.691 1.00 79.88 95 PRO A C 1
ATOM 726 O O . PRO A 1 95 ? 21.931 -6.397 -0.683 1.00 79.88 95 PRO A O 1
ATOM 729 N N . ASP A 1 96 ? 21.461 -8.348 -1.691 1.00 82.06 96 ASP A N 1
ATOM 730 C CA . ASP A 1 96 ? 20.959 -9.081 -0.527 1.00 82.06 96 ASP A CA 1
ATOM 731 C C . ASP A 1 96 ? 21.324 -10.572 -0.650 1.00 82.06 96 ASP A C 1
ATOM 733 O O . ASP A 1 96 ? 21.276 -11.143 -1.741 1.00 82.06 96 ASP A O 1
ATOM 737 N N . GLN A 1 97 ? 21.661 -11.221 0.468 1.00 82.00 97 GLN A N 1
ATOM 738 C CA . GLN A 1 97 ? 22.021 -12.641 0.497 1.00 82.00 97 GLN A CA 1
ATOM 739 C C . GLN A 1 97 ? 20.868 -13.552 0.053 1.00 82.00 97 GLN A C 1
ATOM 741 O O . GLN A 1 97 ? 21.119 -14.594 -0.552 1.00 82.00 97 GLN A O 1
ATOM 746 N N . ALA A 1 98 ? 19.611 -13.163 0.287 1.00 81.38 98 ALA A N 1
ATOM 747 C CA . ALA A 1 98 ? 18.448 -13.912 -0.191 1.00 81.38 98 ALA A CA 1
ATOM 748 C C . ALA A 1 98 ? 18.345 -13.955 -1.731 1.00 81.38 98 ALA A C 1
ATOM 750 O O . ALA A 1 98 ? 17.610 -14.781 -2.267 1.00 81.38 98 ALA A O 1
ATOM 751 N N . LEU A 1 99 ? 19.101 -13.100 -2.431 1.00 82.06 99 LEU A N 1
ATOM 752 C CA . LEU A 1 99 ? 19.217 -13.049 -3.890 1.00 82.06 99 LEU A CA 1
ATOM 753 C C . LEU A 1 99 ? 20.551 -13.613 -4.404 1.00 82.06 99 LEU A C 1
ATOM 755 O O . LEU A 1 99 ? 20.797 -13.584 -5.605 1.00 82.06 99 LEU A O 1
ATOM 759 N N . ALA A 1 100 ? 21.424 -14.139 -3.536 1.00 81.12 100 ALA A N 1
ATOM 760 C CA . ALA A 1 100 ? 22.780 -14.558 -3.916 1.00 81.12 100 ALA A CA 1
ATOM 761 C C . ALA A 1 100 ? 22.821 -15.665 -4.990 1.00 81.12 100 ALA A C 1
ATOM 763 O O . ALA A 1 100 ? 23.842 -15.843 -5.650 1.00 81.12 100 ALA A O 1
ATOM 764 N N . HIS A 1 101 ? 21.721 -16.404 -5.158 1.00 83.81 101 HIS A N 1
ATOM 765 C CA . HIS A 1 101 ? 21.573 -17.459 -6.163 1.00 83.81 101 HIS A CA 1
ATOM 766 C C . HIS A 1 101 ? 20.680 -17.058 -7.346 1.00 83.81 101 HIS A C 1
ATOM 768 O O . HIS A 1 101 ? 20.502 -17.856 -8.265 1.00 83.81 101 HIS A O 1
ATOM 774 N N . SER A 1 102 ? 20.120 -15.848 -7.331 1.00 84.69 102 SER A N 1
ATOM 775 C CA . SER A 1 102 ? 19.289 -15.329 -8.413 1.00 84.69 102 SER A CA 1
ATOM 776 C C . SER A 1 102 ? 20.168 -14.752 -9.525 1.00 84.69 102 SER A C 1
ATOM 778 O O . SER A 1 102 ? 21.188 -14.112 -9.267 1.00 84.69 102 SER A O 1
ATOM 780 N N . LEU A 1 103 ? 19.771 -14.975 -10.777 1.00 88.06 103 LEU A N 1
ATOM 781 C CA . LEU A 1 103 ? 20.433 -14.398 -11.946 1.00 88.06 103 LEU A CA 1
ATOM 782 C C . LEU A 1 103 ? 19.689 -13.135 -12.388 1.00 88.06 103 LEU A C 1
ATOM 784 O O . LEU A 1 103 ? 18.467 -13.060 -12.285 1.00 88.06 103 LEU A O 1
ATOM 788 N N . GLN A 1 104 ? 20.427 -12.136 -12.863 1.00 89.06 104 GLN A N 1
ATOM 789 C CA . GLN A 1 104 ? 19.879 -10.870 -13.333 1.00 89.06 104 GLN A CA 1
ATOM 790 C C . GLN A 1 104 ? 19.419 -11.013 -14.790 1.00 89.06 104 GLN A C 1
ATOM 792 O O . GLN A 1 104 ? 20.276 -11.139 -15.667 1.00 89.06 104 GLN A O 1
ATOM 797 N N . PRO A 1 105 ? 18.114 -10.935 -15.101 1.00 89.31 105 PRO A N 1
ATOM 798 C CA . PRO A 1 105 ? 17.664 -10.943 -16.488 1.00 89.31 105 PRO A CA 1
ATOM 799 C C . PRO A 1 105 ? 18.055 -9.637 -17.194 1.00 89.31 105 PRO A C 1
ATOM 801 O O . PRO A 1 105 ? 17.811 -8.537 -16.682 1.00 89.31 105 PRO A O 1
ATOM 804 N N . VAL A 1 106 ? 18.639 -9.743 -18.388 1.00 87.00 106 VAL A N 1
ATOM 805 C CA . VAL A 1 106 ? 19.008 -8.613 -19.255 1.00 87.00 106 VAL A CA 1
ATOM 806 C C . VAL A 1 106 ? 18.493 -8.853 -20.668 1.00 87.00 106 VAL A C 1
ATOM 808 O O . VAL A 1 106 ? 18.762 -9.890 -21.275 1.00 87.00 106 VAL A O 1
ATOM 811 N N . PHE A 1 107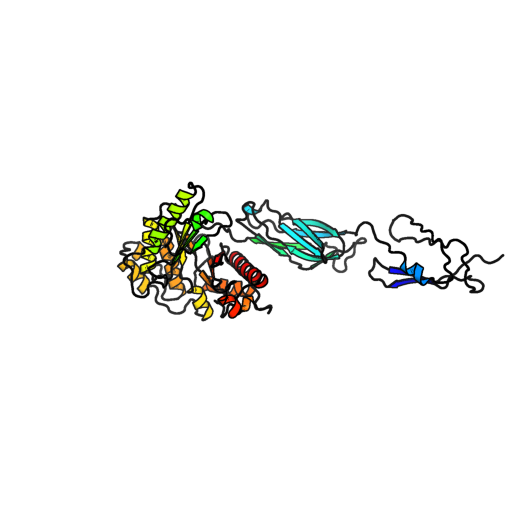 ? 17.777 -7.869 -21.206 1.00 87.25 107 PHE A N 1
ATOM 812 C CA . PHE A 1 107 ? 17.162 -7.912 -22.525 1.00 87.25 107 PHE A CA 1
ATOM 813 C C . PHE A 1 107 ? 17.904 -7.008 -23.506 1.00 87.25 107 PHE A C 1
ATOM 815 O O . PHE A 1 107 ? 18.105 -5.819 -23.254 1.00 87.25 107 PHE A O 1
ATOM 822 N N . PHE A 1 108 ? 18.235 -7.569 -24.663 1.00 84.31 108 PHE A N 1
ATOM 823 C CA . PHE A 1 108 ? 18.781 -6.865 -25.817 1.00 84.31 108 PHE A CA 1
ATOM 824 C C . PHE A 1 108 ? 17.744 -6.895 -26.942 1.00 84.31 108 PHE A C 1
ATOM 826 O O . PHE A 1 108 ? 17.474 -7.947 -27.527 1.00 84.31 108 PHE A O 1
ATOM 833 N N . GLU A 1 109 ? 17.162 -5.737 -27.243 1.00 83.12 109 GLU A N 1
ATOM 834 C CA . GLU A 1 109 ? 16.102 -5.559 -28.239 1.00 83.12 109 GLU A CA 1
ATOM 835 C C . GLU A 1 109 ? 16.671 -4.952 -29.528 1.00 83.12 109 GLU A C 1
ATOM 837 O O . GLU A 1 109 ? 17.267 -3.872 -29.504 1.00 83.12 109 GLU A O 1
ATOM 842 N N . ARG A 1 110 ? 16.462 -5.619 -30.668 1.00 81.12 110 ARG A N 1
ATOM 843 C CA . ARG A 1 110 ? 16.830 -5.142 -32.011 1.00 81.12 110 ARG A CA 1
ATOM 844 C C . ARG A 1 110 ? 15.656 -5.342 -32.966 1.00 81.12 110 ARG A C 1
ATOM 846 O O . ARG A 1 110 ? 15.414 -6.453 -33.441 1.00 81.12 110 ARG A O 1
ATOM 853 N N . GLY A 1 111 ? 14.934 -4.265 -33.271 1.00 80.81 111 GLY A N 1
ATOM 854 C CA . GLY A 1 111 ? 13.673 -4.357 -34.014 1.00 80.81 111 GLY A CA 1
ATOM 855 C C . GLY A 1 111 ? 12.675 -5.238 -33.258 1.00 80.81 111 GLY A C 1
ATOM 856 O O . GLY A 1 111 ? 12.465 -5.034 -32.069 1.00 80.81 111 GLY A O 1
ATOM 857 N N . ASN A 1 112 ? 12.127 -6.260 -33.920 1.00 75.44 112 ASN A N 1
ATOM 858 C CA . ASN A 1 112 ? 11.202 -7.224 -33.303 1.00 75.44 112 ASN A CA 1
ATOM 859 C C . ASN A 1 112 ? 11.911 -8.423 -32.639 1.00 75.44 112 ASN A C 1
ATOM 861 O O . ASN A 1 112 ? 11.261 -9.402 -32.279 1.00 75.44 112 ASN A O 1
ATOM 865 N N . GLN A 1 113 ? 13.244 -8.404 -32.541 1.00 74.25 113 GLN A N 1
ATOM 866 C CA . GLN A 1 113 ? 14.018 -9.484 -31.934 1.00 74.25 113 GLN A CA 1
ATOM 867 C C . GLN A 1 113 ? 14.439 -9.108 -30.517 1.00 74.25 113 GLN A C 1
ATOM 869 O O . GLN A 1 113 ? 15.109 -8.095 -30.324 1.00 74.25 113 GLN A O 1
ATOM 874 N N . THR A 1 114 ? 14.137 -9.982 -29.561 1.00 83.38 114 THR A N 1
ATOM 875 C CA . THR A 1 114 ? 14.601 -9.868 -28.175 1.00 83.38 114 THR A CA 1
ATOM 876 C C . THR A 1 114 ? 15.529 -11.032 -27.849 1.00 83.38 114 THR A C 1
ATOM 878 O O . THR A 1 114 ? 15.253 -12.191 -28.175 1.00 83.38 114 THR A O 1
ATOM 881 N N . ARG A 1 115 ? 16.663 -10.726 -27.223 1.00 82.38 115 ARG A N 1
ATOM 882 C CA . ARG A 1 115 ? 17.581 -11.704 -26.631 1.00 82.38 115 ARG A CA 1
ATOM 883 C C . ARG A 1 115 ? 17.611 -11.492 -25.124 1.00 82.38 115 ARG A C 1
ATOM 885 O O . ARG A 1 115 ? 17.800 -10.363 -24.691 1.00 82.38 115 ARG A O 1
ATOM 892 N N . LEU A 1 116 ? 17.424 -12.569 -24.367 1.00 87.00 116 LEU A N 1
ATOM 893 C CA . LEU A 1 116 ? 17.481 -12.592 -22.907 1.00 87.00 116 LEU A CA 1
ATOM 894 C C . LEU A 1 116 ? 18.751 -13.324 -22.470 1.00 87.00 116 LEU A C 1
ATOM 896 O O . LEU A 1 116 ? 19.036 -14.411 -22.980 1.00 87.00 116 LEU A O 1
ATOM 900 N N . TRP A 1 117 ? 19.474 -12.741 -21.521 1.00 85.06 117 TRP A N 1
ATOM 901 C CA . TRP A 1 117 ? 20.520 -13.421 -20.769 1.00 85.06 117 TRP A CA 1
ATOM 902 C C . TRP A 1 117 ? 20.269 -13.311 -19.280 1.00 85.06 117 TRP A C 1
ATOM 904 O O . TRP A 1 117 ? 19.961 -12.233 -18.778 1.00 85.06 117 TRP A O 1
ATOM 914 N N . ASP A 1 118 ? 20.485 -14.427 -18.599 1.00 88.00 118 ASP A N 1
ATOM 915 C CA . ASP A 1 118 ? 20.542 -14.495 -17.152 1.00 88.00 118 ASP A CA 1
ATOM 916 C C . ASP A 1 118 ? 21.994 -14.272 -16.727 1.00 88.00 118 ASP A C 1
ATOM 918 O O . ASP A 1 118 ? 22.889 -15.080 -17.007 1.00 88.00 118 ASP A O 1
ATOM 922 N N . VAL A 1 119 ? 22.240 -13.110 -16.130 1.00 84.94 119 VAL A N 1
ATOM 923 C CA . VAL A 1 119 ? 23.580 -12.613 -15.832 1.00 84.94 119 VAL A CA 1
ATOM 924 C C . VAL A 1 119 ? 23.913 -12.858 -14.362 1.00 84.94 119 VAL A C 1
ATOM 926 O O . VAL A 1 119 ? 23.170 -12.409 -13.489 1.00 84.94 119 VAL A O 1
ATOM 929 N N . PRO A 1 120 ? 25.007 -13.572 -14.045 1.00 84.88 120 PRO A N 1
ATOM 930 C CA . PRO A 1 120 ? 25.456 -13.705 -12.665 1.00 84.88 120 PRO A CA 1
ATOM 931 C C . PRO A 1 120 ? 26.023 -12.369 -12.163 1.00 84.88 120 PRO A C 1
ATOM 933 O O . PRO A 1 120 ? 26.477 -11.553 -12.958 1.00 84.88 120 PRO A O 1
ATOM 936 N N . GLY A 1 121 ? 26.045 -12.157 -10.844 1.00 80.62 121 GLY A N 1
ATOM 937 C CA . GLY A 1 121 ? 26.598 -10.953 -10.200 1.00 80.62 121 GLY A CA 1
ATOM 938 C C . GLY A 1 121 ? 28.129 -10.863 -10.250 1.00 80.62 121 GLY A C 1
ATOM 939 O O . GLY A 1 121 ? 28.786 -10.818 -9.211 1.00 80.62 121 GLY A O 1
ATOM 940 N N . GLN A 1 122 ? 28.687 -10.928 -11.455 1.00 81.69 122 GLN A N 1
ATOM 941 C CA . GLN A 1 122 ? 30.104 -10.837 -11.776 1.00 81.69 122 GLN A CA 1
ATOM 942 C C . GLN A 1 122 ? 30.279 -10.416 -13.241 1.00 81.69 122 GLN A C 1
ATOM 944 O O . GLN A 1 122 ? 29.379 -10.580 -14.071 1.00 81.69 122 GLN A O 1
ATOM 949 N N . TYR A 1 123 ? 31.484 -9.972 -13.590 1.00 83.06 123 TYR A N 1
ATOM 950 C CA . TYR A 1 123 ? 31.870 -9.715 -14.973 1.00 83.06 123 TYR A CA 1
ATOM 951 C C . TYR A 1 123 ? 31.701 -10.965 -15.850 1.00 83.06 123 TYR A C 1
ATOM 953 O O . TYR A 1 123 ? 32.353 -11.987 -15.623 1.00 83.06 123 TYR A O 1
ATOM 961 N N . THR A 1 124 ? 30.852 -10.877 -16.876 1.00 79.88 124 THR A N 1
ATOM 962 C CA . THR A 1 124 ? 30.561 -12.001 -17.774 1.00 79.88 124 THR A CA 1
ATOM 963 C C . THR A 1 124 ? 30.507 -11.550 -19.241 1.00 79.88 124 THR A C 1
ATOM 965 O O . THR A 1 124 ? 29.746 -10.639 -19.578 1.00 79.88 124 THR A O 1
ATOM 968 N N . PRO A 1 125 ? 31.298 -12.162 -20.146 1.00 79.00 125 PRO A N 1
ATOM 969 C CA . PRO A 1 125 ? 31.247 -11.866 -21.574 1.00 79.00 125 PRO A CA 1
ATOM 970 C C . PRO A 1 125 ? 30.152 -12.672 -22.289 1.00 79.00 125 PRO A C 1
ATOM 972 O O . PRO A 1 125 ? 30.059 -13.888 -22.129 1.00 79.00 125 PRO A O 1
ATOM 975 N N . TYR A 1 126 ? 29.384 -12.011 -23.156 1.00 79.06 126 TYR A N 1
ATOM 976 C CA . TYR A 1 126 ? 28.345 -12.629 -23.982 1.00 79.06 126 TYR A CA 1
ATOM 977 C C . TYR A 1 126 ? 28.547 -12.329 -25.468 1.00 79.06 126 TYR A C 1
ATOM 979 O O . TYR A 1 126 ? 28.879 -11.209 -25.863 1.00 79.06 126 TYR A O 1
ATOM 987 N N . ALA A 1 127 ? 28.308 -13.332 -26.315 1.00 76.62 127 ALA A N 1
ATOM 988 C CA . ALA A 1 127 ? 28.341 -13.168 -27.764 1.00 76.62 127 ALA A CA 1
ATOM 989 C C . ALA A 1 127 ? 27.023 -12.555 -28.261 1.00 76.62 127 ALA A C 1
ATOM 991 O O . ALA A 1 127 ? 25.974 -13.200 -28.205 1.00 76.62 127 ALA A O 1
ATOM 992 N N . LEU A 1 128 ? 27.075 -11.331 -28.794 1.00 75.06 128 LEU A N 1
ATOM 993 C CA . LEU A 1 128 ? 25.913 -10.622 -29.333 1.00 75.06 128 LEU A CA 1
ATOM 994 C C . LEU A 1 128 ? 26.059 -10.425 -30.848 1.00 75.06 128 LEU A C 1
ATOM 996 O O . LEU A 1 128 ? 27.050 -9.819 -31.273 1.00 75.06 128 LEU A O 1
ATOM 1000 N N . PRO A 1 129 ? 25.092 -10.857 -31.684 1.00 74.12 129 PRO A N 1
ATOM 1001 C CA . PRO A 1 129 ? 25.116 -10.562 -33.115 1.00 74.12 129 PRO A CA 1
ATOM 1002 C C . PRO A 1 129 ? 25.290 -9.066 -33.367 1.00 74.12 129 PRO A C 1
ATOM 1004 O O . PRO A 1 129 ? 24.750 -8.249 -32.624 1.00 74.12 129 PRO A O 1
ATOM 1007 N N . VAL A 1 130 ? 26.014 -8.699 -34.417 1.00 68.25 130 VAL A N 1
ATOM 1008 C CA . VAL A 1 130 ? 26.244 -7.291 -34.758 1.00 68.25 130 VAL A CA 1
ATOM 1009 C C . VAL A 1 130 ? 24.931 -6.545 -34.964 1.00 68.25 130 VAL A C 1
ATOM 1011 O O . VAL A 1 130 ? 23.992 -7.058 -35.574 1.00 68.25 130 VAL A O 1
ATOM 1014 N N . GLY A 1 131 ? 24.853 -5.326 -34.439 1.00 69.56 131 GLY A N 1
ATOM 1015 C CA . GLY A 1 131 ? 23.666 -4.488 -34.549 1.00 69.56 131 GLY A CA 1
ATOM 1016 C C . GLY A 1 131 ? 23.526 -3.487 -33.412 1.00 69.56 131 GLY A C 1
ATOM 1017 O O . GLY A 1 131 ? 24.283 -3.501 -32.441 1.00 69.56 131 GLY A O 1
ATOM 1018 N N . ASN A 1 132 ? 22.520 -2.629 -33.555 1.00 74.88 132 ASN A N 1
ATOM 1019 C CA . ASN A 1 132 ? 22.120 -1.667 -32.538 1.00 74.88 132 ASN A CA 1
ATOM 1020 C C . ASN A 1 132 ? 21.055 -2.305 -31.654 1.00 74.88 132 ASN A C 1
ATOM 1022 O O . ASN A 1 132 ? 20.036 -2.772 -32.167 1.00 74.88 132 ASN A O 1
ATOM 1026 N N . TYR A 1 133 ? 21.293 -2.312 -30.349 1.00 75.00 133 TYR A N 1
ATOM 1027 C CA . TYR A 1 133 ? 20.370 -2.866 -29.372 1.00 75.00 133 TYR A CA 1
ATOM 1028 C C . TYR A 1 133 ? 19.948 -1.792 -28.391 1.00 75.00 133 TYR A C 1
ATOM 1030 O O . TYR A 1 133 ? 20.782 -1.035 -27.888 1.00 75.00 133 TYR A O 1
ATOM 1038 N N . LYS A 1 134 ? 18.658 -1.776 -28.076 1.00 78.06 134 LYS A N 1
ATOM 1039 C CA . LYS A 1 134 ? 18.166 -1.184 -26.839 1.00 78.06 134 LYS A CA 1
ATOM 1040 C C . LYS A 1 134 ? 18.352 -2.215 -25.732 1.00 78.06 134 LYS A C 1
ATOM 1042 O O . LYS A 1 134 ? 18.017 -3.383 -25.918 1.00 78.06 134 LYS A O 1
ATOM 1047 N N . VAL A 1 135 ? 18.916 -1.786 -24.612 1.00 81.25 135 VAL A N 1
ATOM 1048 C CA . VAL A 1 135 ? 19.223 -2.669 -23.487 1.00 81.25 135 VAL A CA 1
ATOM 1049 C C . VAL A 1 135 ? 18.341 -2.304 -22.312 1.00 81.25 135 VAL A C 1
ATOM 1051 O O . VAL A 1 135 ? 18.231 -1.133 -21.946 1.00 81.25 135 VAL A O 1
ATOM 1054 N N . THR A 1 136 ? 17.712 -3.307 -21.717 1.00 81.06 136 THR A N 1
ATOM 1055 C CA . THR A 1 136 ? 16.964 -3.162 -20.468 1.00 81.06 136 THR A CA 1
ATOM 1056 C C . THR A 1 136 ? 17.323 -4.307 -19.533 1.00 81.06 136 THR A C 1
ATOM 1058 O O . THR A 1 136 ? 17.757 -5.365 -19.981 1.00 81.06 136 THR A O 1
ATOM 1061 N N . ALA A 1 137 ? 17.182 -4.098 -18.230 1.00 84.31 137 ALA A N 1
ATOM 1062 C CA . ALA A 1 137 ? 17.311 -5.162 -17.247 1.00 84.31 137 ALA A CA 1
ATOM 1063 C C . ALA A 1 137 ? 15.934 -5.437 -16.643 1.00 84.31 137 ALA A C 1
ATOM 1065 O O . ALA A 1 137 ? 15.168 -4.501 -16.404 1.00 84.31 137 ALA A O 1
ATOM 1066 N N . GLY A 1 138 ? 15.617 -6.714 -16.450 1.00 80.56 138 GLY A N 1
ATOM 1067 C CA . GLY A 1 138 ? 14.425 -7.123 -15.722 1.00 80.56 138 GLY A CA 1
ATOM 1068 C C . GLY A 1 138 ? 14.635 -7.054 -14.214 1.00 80.56 138 GLY A C 1
ATOM 1069 O O . GLY A 1 138 ? 15.688 -6.653 -13.715 1.00 80.56 138 GLY A O 1
ATOM 1070 N N . GLU A 1 139 ? 13.621 -7.473 -13.481 1.00 81.38 139 GLU A N 1
ATOM 1071 C CA . GLU A 1 139 ? 13.707 -7.620 -12.037 1.00 81.38 139 GLU A CA 1
ATOM 1072 C C . GLU A 1 139 ? 14.378 -8.950 -11.673 1.00 81.38 139 GLU A C 1
ATOM 1074 O O . GLU A 1 139 ? 14.146 -9.973 -12.315 1.00 81.38 139 GLU A O 1
ATOM 1079 N N . MET A 1 140 ? 15.231 -8.932 -10.652 1.00 82.19 140 MET A N 1
ATOM 1080 C CA . MET A 1 140 ? 15.797 -10.130 -10.037 1.00 82.19 140 MET A CA 1
ATOM 1081 C C . MET A 1 140 ? 14.988 -10.439 -8.781 1.00 82.19 140 MET A C 1
ATOM 1083 O O . MET A 1 140 ? 14.959 -9.622 -7.867 1.00 82.19 140 MET A O 1
ATOM 1087 N N . ALA A 1 141 ? 14.368 -11.611 -8.704 1.00 81.62 141 ALA A N 1
ATOM 1088 C CA . ALA A 1 141 ? 13.581 -12.022 -7.546 1.00 81.62 141 ALA A CA 1
ATOM 1089 C C . ALA A 1 141 ? 14.172 -13.270 -6.879 1.00 81.62 141 ALA A C 1
ATOM 1091 O O . ALA A 1 141 ? 14.876 -14.065 -7.514 1.00 81.62 141 ALA A O 1
ATOM 1092 N N . ASN A 1 142 ? 13.910 -13.443 -5.586 1.00 77.56 142 ASN A N 1
ATOM 1093 C CA . ASN A 1 142 ? 14.115 -14.725 -4.917 1.00 77.56 142 ASN A CA 1
ATOM 1094 C C . ASN A 1 142 ? 13.007 -15.724 -5.329 1.00 77.56 142 ASN A C 1
ATOM 1096 O O . ASN A 1 142 ? 11.995 -15.309 -5.889 1.00 77.56 142 ASN A O 1
ATOM 1100 N N . PRO A 1 143 ? 13.160 -17.038 -5.067 1.00 78.44 143 PRO A N 1
ATOM 1101 C CA . PRO A 1 143 ? 12.210 -18.042 -5.559 1.00 78.44 143 PRO A CA 1
ATOM 1102 C C . PRO A 1 143 ? 10.755 -17.878 -5.096 1.00 78.44 143 PRO A C 1
ATOM 1104 O O . PRO A 1 143 ? 9.863 -18.390 -5.761 1.00 78.44 143 PRO A O 1
ATOM 1107 N N . ASP A 1 144 ? 10.514 -17.206 -3.963 1.00 73.75 144 ASP A N 1
ATOM 1108 C CA . ASP A 1 144 ? 9.164 -16.910 -3.461 1.00 73.75 144 ASP A CA 1
ATOM 1109 C C . ASP A 1 144 ? 8.638 -15.530 -3.919 1.00 73.75 144 ASP A C 1
ATOM 1111 O O . ASP A 1 144 ? 7.563 -15.120 -3.499 1.00 73.75 144 ASP A O 1
ATOM 1115 N N . GLU A 1 145 ? 9.395 -14.811 -4.759 1.00 73.12 145 GLU A N 1
ATOM 1116 C CA . GLU A 1 145 ? 9.107 -13.463 -5.281 1.00 73.12 145 GLU A CA 1
ATOM 1117 C C . GLU A 1 145 ? 8.807 -12.402 -4.206 1.00 73.12 145 GLU A C 1
ATOM 1119 O O . GLU A 1 145 ? 8.257 -11.334 -4.481 1.00 73.12 145 GLU A O 1
ATOM 1124 N N . THR A 1 146 ? 9.207 -12.656 -2.957 1.00 69.06 146 THR A N 1
ATOM 1125 C CA . THR A 1 146 ? 8.959 -11.740 -1.837 1.00 69.06 146 THR A CA 1
ATOM 1126 C C . THR A 1 146 ? 10.051 -10.700 -1.642 1.00 69.06 146 THR A C 1
ATOM 1128 O O . THR A 1 146 ? 9.831 -9.697 -0.961 1.00 69.06 146 THR A O 1
ATOM 1131 N N . LEU A 1 147 ? 11.226 -10.907 -2.231 1.00 74.44 147 LEU A N 1
ATOM 1132 C CA . LEU A 1 147 ? 12.272 -9.904 -2.336 1.00 74.44 147 LEU A CA 1
ATOM 1133 C C . LEU A 1 147 ? 12.660 -9.764 -3.800 1.00 74.44 147 LEU A C 1
ATOM 1135 O O . LEU A 1 147 ? 13.121 -10.713 -4.430 1.00 74.44 147 LEU A O 1
ATOM 1139 N N . VAL A 1 148 ? 12.523 -8.543 -4.303 1.00 78.44 148 VAL A N 1
ATOM 1140 C CA . VAL A 1 148 ? 12.876 -8.186 -5.673 1.00 78.44 148 VAL A CA 1
ATOM 1141 C C . VAL A 1 148 ? 14.011 -7.168 -5.647 1.00 78.44 148 VAL A C 1
ATOM 1143 O O . VAL A 1 148 ? 14.086 -6.335 -4.750 1.00 78.44 148 VAL A O 1
ATOM 1146 N N . SER A 1 149 ? 14.920 -7.217 -6.611 1.00 77.06 149 SER A N 1
ATOM 1147 C CA . SER A 1 149 ? 15.936 -6.206 -6.879 1.00 77.06 149 SER A CA 1
ATOM 1148 C C . SER A 1 149 ? 15.785 -5.704 -8.308 1.00 77.06 149 SER A C 1
ATOM 1150 O O . SER A 1 149 ? 15.473 -6.460 -9.225 1.00 77.06 149 SER A O 1
ATOM 1152 N N . VAL A 1 150 ? 16.011 -4.406 -8.491 1.00 75.75 150 VAL A N 1
ATOM 1153 C CA . VAL A 1 150 ? 15.951 -3.759 -9.802 1.00 75.75 150 VAL A CA 1
ATOM 1154 C C . VAL A 1 150 ? 17.366 -3.407 -10.233 1.00 75.75 150 VAL A C 1
ATOM 1156 O O . VAL A 1 150 ? 18.061 -2.671 -9.527 1.00 75.75 150 VAL A O 1
ATOM 1159 N N . ALA A 1 151 ? 17.785 -3.878 -11.406 1.00 76.88 151 ALA A N 1
ATOM 1160 C CA . ALA A 1 151 ? 19.031 -3.445 -12.025 1.00 76.88 151 ALA A CA 1
ATOM 1161 C C . ALA A 1 151 ? 18.825 -2.206 -12.898 1.00 76.88 151 ALA A C 1
ATOM 1163 O O . ALA A 1 151 ? 17.872 -2.095 -13.670 1.00 76.88 151 ALA A O 1
ATOM 1164 N N . ARG A 1 152 ? 19.765 -1.267 -12.804 1.00 74.31 152 ARG A N 1
ATOM 1165 C CA . ARG A 1 152 ? 19.873 -0.132 -13.719 1.00 74.31 152 ARG A CA 1
ATOM 1166 C C . ARG A 1 152 ? 21.032 -0.362 -14.672 1.00 74.31 152 ARG A C 1
ATOM 1168 O O . ARG A 1 152 ? 22.169 -0.493 -14.230 1.00 74.31 152 ARG A O 1
ATOM 1175 N N . VAL A 1 153 ? 20.724 -0.361 -15.966 1.00 75.31 153 VAL A N 1
ATOM 1176 C CA . VAL A 1 153 ? 21.716 -0.375 -17.047 1.00 75.31 153 VAL A CA 1
ATOM 1177 C C . VAL A 1 153 ? 22.413 0.984 -17.131 1.00 75.31 153 VAL A C 1
ATOM 1179 O O . VAL A 1 153 ? 21.743 2.017 -17.181 1.00 75.31 153 VAL A O 1
ATOM 1182 N N . SER A 1 154 ? 23.747 1.007 -17.151 1.00 69.06 154 SER A N 1
ATOM 1183 C CA . SER A 1 154 ? 24.514 2.250 -17.337 1.00 69.06 154 SER A CA 1
ATOM 1184 C C . SER A 1 154 ? 24.384 2.818 -18.754 1.00 69.06 154 SER A C 1
ATOM 1186 O O . SER A 1 154 ? 24.469 4.030 -18.949 1.00 69.06 154 SER A O 1
ATOM 1188 N N . LEU A 1 155 ? 24.111 1.952 -19.737 1.00 66.25 155 LEU A N 1
ATOM 1189 C CA . LEU A 1 155 ? 23.927 2.298 -21.144 1.00 66.25 155 LEU A CA 1
ATOM 1190 C C . LEU A 1 155 ? 22.613 1.699 -21.664 1.00 66.25 155 LEU A C 1
ATOM 1192 O O . LEU A 1 155 ? 22.489 0.489 -21.829 1.00 66.25 155 LEU A O 1
ATOM 1196 N N . GLY A 1 156 ? 21.629 2.555 -21.957 1.00 58.59 156 GLY A N 1
ATOM 1197 C CA . GLY A 1 156 ? 20.324 2.129 -22.493 1.00 58.59 156 GLY A CA 1
ATOM 1198 C C . GLY A 1 156 ? 20.356 1.677 -23.959 1.00 58.59 156 GLY A C 1
ATOM 1199 O O . GLY A 1 156 ? 19.390 1.095 -24.453 1.00 58.59 156 GLY A O 1
ATOM 1200 N N . THR A 1 157 ? 21.461 1.925 -24.664 1.00 63.25 157 THR A N 1
ATOM 1201 C CA . THR A 1 157 ? 21.691 1.469 -26.037 1.00 63.25 157 THR A CA 1
ATOM 1202 C C . THR A 1 157 ? 23.141 1.056 -26.221 1.00 63.25 157 THR A C 1
ATOM 1204 O O . THR A 1 157 ? 24.038 1.777 -25.783 1.00 63.25 157 THR A O 1
ATOM 1207 N N . ILE A 1 158 ? 23.372 -0.043 -26.934 1.00 69.88 158 ILE A N 1
ATOM 1208 C CA . ILE A 1 158 ? 24.713 -0.480 -27.328 1.00 69.88 158 ILE A CA 1
ATOM 1209 C C . ILE A 1 158 ? 24.764 -0.795 -28.821 1.00 69.88 158 ILE A C 1
ATOM 1211 O O . ILE A 1 158 ? 23.759 -1.147 -29.440 1.00 69.88 158 ILE A O 1
ATOM 1215 N N . THR A 1 159 ? 25.952 -0.697 -29.407 1.00 60.81 159 THR A N 1
ATOM 1216 C CA . THR A 1 159 ? 26.211 -1.130 -30.784 1.00 60.81 159 THR A CA 1
ATOM 1217 C C . THR A 1 159 ? 27.238 -2.255 -30.761 1.00 60.81 159 THR A C 1
ATOM 1219 O O . THR A 1 159 ? 28.405 -2.013 -30.468 1.00 60.81 159 THR A O 1
ATOM 1222 N N . SER A 1 160 ? 26.821 -3.482 -31.079 1.00 62.75 160 SER A N 1
ATOM 1223 C CA . SER A 1 160 ? 27.745 -4.605 -31.288 1.00 62.75 160 SER A CA 1
ATOM 1224 C C . SER A 1 160 ? 28.330 -4.520 -32.699 1.00 62.75 160 SER A C 1
ATOM 1226 O O . SER A 1 160 ? 27.573 -4.364 -33.659 1.00 62.75 160 SER A O 1
ATOM 1228 N N . ARG A 1 161 ? 29.659 -4.615 -32.843 1.00 56.97 161 ARG A N 1
ATOM 1229 C CA . ARG A 1 161 ? 30.394 -4.565 -34.126 1.00 56.97 161 ARG A CA 1
ATOM 1230 C C . ARG A 1 161 ? 31.321 -5.780 -34.260 1.00 56.97 161 ARG A C 1
ATOM 1232 O O . ARG A 1 161 ? 31.761 -6.326 -33.252 1.00 56.97 161 ARG A O 1
ATOM 1239 N N . VAL A 1 162 ? 31.627 -6.197 -35.495 1.00 48.56 162 VAL A N 1
ATOM 1240 C CA . VAL A 1 162 ? 32.671 -7.207 -35.749 1.00 48.56 162 VAL A CA 1
ATOM 1241 C C . VAL A 1 162 ? 34.018 -6.525 -35.553 1.00 48.56 162 VAL A C 1
ATOM 1243 O O . VAL A 1 162 ? 34.320 -5.573 -36.268 1.00 48.56 162 VAL A O 1
ATOM 1246 N N . GLY A 1 163 ? 34.817 -6.985 -34.595 1.00 46.28 163 GLY A N 1
ATOM 1247 C CA . GLY A 1 163 ? 36.215 -6.581 -34.520 1.00 46.28 163 GLY A CA 1
ATOM 1248 C C . GLY A 1 163 ? 37.018 -7.351 -35.563 1.00 46.28 163 GLY A C 1
ATOM 1249 O O . GLY A 1 163 ? 37.208 -8.553 -35.410 1.00 46.28 163 GLY A O 1
ATOM 1250 N N . THR A 1 164 ? 37.496 -6.685 -36.610 1.00 34.31 164 THR A N 1
ATOM 1251 C CA . THR A 1 164 ? 38.773 -7.078 -37.220 1.00 34.31 164 THR A CA 1
ATOM 1252 C C . THR A 1 164 ? 39.855 -6.573 -36.274 1.00 34.31 164 THR A C 1
ATOM 1254 O O . THR A 1 164 ? 39.805 -5.404 -35.900 1.00 34.31 164 THR A O 1
ATOM 1257 N N . ASP A 1 165 ? 40.729 -7.463 -35.813 1.00 32.69 165 ASP A N 1
ATOM 1258 C CA . ASP A 1 165 ? 41.845 -7.233 -34.886 1.00 32.69 165 ASP A CA 1
ATOM 1259 C C . ASP A 1 165 ? 42.148 -5.767 -34.511 1.00 32.69 165 ASP A C 1
ATOM 1261 O O . ASP A 1 165 ? 42.593 -4.971 -35.329 1.00 32.69 165 ASP A O 1
ATOM 1265 N N . LYS A 1 166 ? 41.960 -5.442 -33.224 1.00 35.66 166 LYS A N 1
ATOM 1266 C CA . LYS A 1 166 ? 42.462 -4.230 -32.550 1.00 35.66 166 LYS A CA 1
ATOM 1267 C C . LYS A 1 166 ? 42.276 -2.893 -33.297 1.00 35.66 166 LYS A C 1
ATOM 1269 O O . LYS A 1 166 ? 43.257 -2.273 -33.682 1.00 35.66 166 LYS A O 1
ATOM 1274 N N . SER A 1 167 ? 41.058 -2.352 -33.311 1.00 26.36 167 SER A N 1
ATOM 1275 C CA . SER A 1 167 ? 40.826 -0.905 -33.115 1.00 26.36 167 SER A CA 1
ATOM 1276 C C . SER A 1 167 ? 39.332 -0.591 -33.125 1.00 26.36 167 SER A C 1
ATOM 1278 O O . SER A 1 167 ? 38.684 -0.626 -34.168 1.00 26.36 167 SER A O 1
ATOM 1280 N N . VAL A 1 168 ? 38.797 -0.255 -31.953 1.00 32.09 168 VAL A N 1
ATOM 1281 C CA . VAL A 1 168 ? 37.593 0.568 -31.818 1.00 32.09 168 VAL A CA 1
ATOM 1282 C C . VAL A 1 168 ? 38.106 1.998 -31.667 1.00 32.09 168 VAL A C 1
ATOM 1284 O O . VAL A 1 168 ? 38.956 2.244 -30.807 1.00 32.09 168 VAL A O 1
ATOM 1287 N N . GLU A 1 169 ? 37.649 2.931 -32.503 1.00 30.56 169 GLU A N 1
ATOM 1288 C CA . GLU A 1 169 ? 37.816 4.352 -32.192 1.00 30.56 169 GLU A CA 1
ATOM 1289 C C . GLU A 1 169 ? 37.099 4.622 -30.868 1.00 30.56 169 GLU A C 1
ATOM 1291 O O . GLU A 1 169 ? 35.877 4.518 -30.768 1.00 30.56 169 GLU A O 1
ATOM 1296 N N . GLY A 1 170 ? 37.914 4.864 -29.840 1.00 28.59 170 GLY A N 1
ATOM 1297 C CA . GLY A 1 170 ? 37.526 4.851 -28.433 1.00 28.59 170 GLY A CA 1
ATOM 1298 C C . GLY A 1 170 ? 38.043 3.624 -27.676 1.00 28.59 170 GLY A C 1
ATOM 1299 O O . GLY A 1 170 ? 37.248 2.849 -27.164 1.00 28.59 170 GLY A O 1
ATOM 1300 N N . SER A 1 171 ? 39.374 3.470 -27.610 1.00 28.67 171 SER A N 1
ATOM 1301 C CA . SER A 1 171 ? 40.137 2.642 -26.655 1.00 28.67 171 SER A CA 1
ATOM 1302 C C . SER A 1 171 ? 39.679 1.190 -26.463 1.00 28.67 171 SER A C 1
ATOM 1304 O O . SER A 1 171 ? 38.789 0.960 -25.664 1.00 28.67 171 SER A O 1
ATOM 1306 N N . GLY A 1 172 ? 40.349 0.244 -27.141 1.00 37.78 172 GLY A N 1
ATOM 1307 C CA . GLY A 1 172 ? 40.769 -1.123 -26.733 1.00 37.78 172 GLY A CA 1
ATOM 1308 C C . GLY A 1 172 ? 40.101 -1.923 -25.596 1.00 37.78 172 GLY A C 1
ATOM 1309 O O . GLY A 1 172 ? 40.693 -2.900 -25.144 1.00 37.78 172 GLY A O 1
ATOM 1310 N N . THR A 1 173 ? 38.906 -1.575 -25.158 1.00 43.25 173 THR A N 1
ATOM 1311 C CA . THR A 1 173 ? 38.193 -2.120 -24.011 1.00 43.25 173 THR A CA 1
ATOM 1312 C C . THR A 1 173 ? 36.835 -2.576 -24.539 1.00 43.25 173 THR A C 1
ATOM 1314 O O . THR A 1 173 ? 36.203 -1.827 -25.291 1.00 43.25 173 THR A O 1
ATOM 1317 N N . PRO A 1 174 ? 36.377 -3.800 -24.218 1.00 53.38 174 PRO A N 1
ATOM 1318 C CA . PRO A 1 174 ? 35.009 -4.212 -24.510 1.00 53.38 174 PRO A CA 1
ATOM 1319 C C . PRO A 1 174 ? 34.036 -3.121 -24.053 1.00 53.38 174 PRO A C 1
ATOM 1321 O O . PRO A 1 174 ? 34.265 -2.496 -2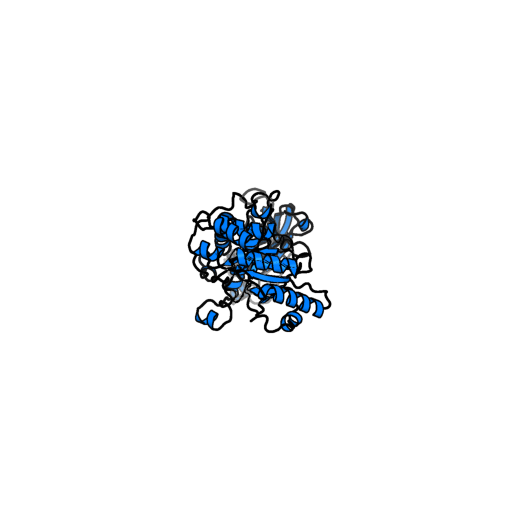3.019 1.00 53.38 174 PRO A O 1
ATOM 1324 N N . THR A 1 175 ? 32.956 -2.877 -24.798 1.00 57.66 175 THR A N 1
ATOM 1325 C CA . THR A 1 175 ? 31.862 -2.059 -24.266 1.00 57.66 175 THR A CA 1
ATOM 1326 C C . THR A 1 175 ? 31.319 -2.776 -23.032 1.00 57.66 175 THR A C 1
ATOM 1328 O O . THR A 1 175 ? 30.615 -3.779 -23.165 1.00 57.66 175 THR A O 1
ATOM 1331 N N . THR A 1 176 ? 31.705 -2.299 -21.850 1.00 61.19 176 THR A N 1
ATOM 1332 C CA . THR A 1 176 ? 31.217 -2.807 -20.572 1.00 61.19 176 THR A CA 1
ATOM 1333 C C . THR A 1 176 ? 29.856 -2.188 -20.299 1.00 61.19 176 THR A C 1
ATOM 1335 O O . THR A 1 176 ? 29.722 -0.970 -20.175 1.00 61.19 176 THR A O 1
ATOM 1338 N N . LEU A 1 177 ? 28.834 -3.034 -20.233 1.00 65.31 177 LEU A N 1
ATOM 1339 C CA . LEU A 1 177 ? 27.539 -2.673 -19.682 1.00 65.31 177 LEU A CA 1
ATOM 1340 C C . LEU A 1 177 ? 27.604 -2.872 -18.168 1.00 65.31 177 LEU A C 1
ATOM 1342 O O . LEU A 1 177 ? 27.665 -4.008 -17.707 1.00 65.31 177 LEU A O 1
ATOM 1346 N N . GLU A 1 178 ? 27.570 -1.786 -17.405 1.00 68.81 178 GLU A N 1
ATOM 1347 C CA . GLU A 1 178 ? 27.505 -1.864 -15.945 1.00 68.81 178 GLU A CA 1
ATOM 1348 C C . GLU A 1 178 ? 26.042 -1.991 -15.507 1.00 68.81 178 GLU A C 1
ATOM 1350 O O . GLU A 1 178 ? 25.178 -1.217 -15.945 1.00 68.81 178 GLU A O 1
ATOM 1355 N N . LEU A 1 179 ? 25.760 -2.959 -14.635 1.00 65.12 179 LEU A N 1
ATOM 1356 C CA . LEU A 1 179 ? 24.457 -3.119 -13.995 1.00 65.12 179 LEU A CA 1
ATOM 1357 C C . LEU A 1 179 ? 24.566 -2.777 -12.516 1.00 65.12 179 LEU A C 1
ATOM 1359 O O . LEU A 1 179 ? 25.176 -3.502 -11.731 1.00 65.12 179 LEU A O 1
ATOM 1363 N N . ASN A 1 180 ? 23.902 -1.691 -12.132 1.00 66.31 180 ASN A N 1
ATOM 1364 C CA . ASN A 1 180 ? 23.767 -1.303 -10.736 1.00 66.31 180 ASN A CA 1
ATOM 1365 C C . ASN A 1 180 ? 22.463 -1.875 -10.177 1.00 66.31 180 ASN A C 1
ATOM 1367 O O . ASN A 1 180 ? 21.381 -1.355 -10.463 1.00 66.31 180 ASN A O 1
ATOM 1371 N N . THR A 1 181 ? 22.558 -2.945 -9.390 1.00 63.56 181 THR A N 1
ATOM 1372 C CA . THR A 1 181 ? 21.419 -3.554 -8.693 1.00 63.56 181 THR A CA 1
ATOM 1373 C C . THR A 1 181 ? 21.078 -2.771 -7.433 1.00 63.56 181 THR A C 1
ATOM 1375 O O . THR A 1 181 ? 21.918 -2.577 -6.553 1.00 63.56 181 THR A O 1
ATOM 1378 N N . VAL A 1 182 ? 19.825 -2.345 -7.319 1.00 70.56 182 VAL A N 1
ATOM 1379 C CA . VAL A 1 182 ? 19.280 -1.742 -6.102 1.00 70.56 182 VAL A CA 1
ATOM 1380 C C . VAL A 1 182 ? 18.406 -2.781 -5.419 1.00 70.56 182 VAL A C 1
ATOM 1382 O O . VAL A 1 182 ? 17.510 -3.357 -6.042 1.00 70.56 182 VAL A O 1
ATOM 1385 N N . ARG A 1 183 ? 18.659 -3.032 -4.134 1.00 72.06 183 ARG A N 1
ATOM 1386 C CA . ARG A 1 183 ? 17.798 -3.877 -3.302 1.00 72.06 183 ARG A CA 1
ATOM 1387 C C . ARG A 1 183 ? 16.376 -3.310 -3.308 1.00 72.06 183 ARG A C 1
ATOM 1389 O O . ARG A 1 183 ? 16.211 -2.119 -3.058 1.00 72.06 183 ARG A O 1
ATOM 1396 N N . GLY A 1 184 ? 15.363 -4.117 -3.598 1.00 71.69 184 GLY A N 1
ATOM 1397 C CA . GLY A 1 184 ? 13.966 -3.721 -3.425 1.00 71.69 184 GLY A CA 1
ATOM 1398 C C . GLY A 1 184 ? 13.444 -4.032 -2.027 1.00 71.69 184 GLY A C 1
ATOM 1399 O O . GLY A 1 184 ? 14.166 -4.497 -1.142 1.00 71.69 184 GLY A O 1
ATOM 1400 N N . ALA A 1 185 ? 12.167 -3.728 -1.814 1.00 77.31 185 ALA A N 1
ATOM 1401 C CA . ALA A 1 185 ? 11.509 -3.999 -0.548 1.00 77.31 185 ALA A CA 1
ATOM 1402 C C . ALA A 1 185 ? 11.323 -5.507 -0.327 1.00 77.31 185 ALA A C 1
ATOM 1404 O O . ALA A 1 185 ? 11.065 -6.253 -1.267 1.00 77.31 185 ALA A O 1
ATOM 1405 N N . ASN A 1 186 ? 11.380 -5.934 0.936 1.00 80.25 186 ASN A N 1
ATOM 1406 C CA . ASN A 1 186 ? 10.761 -7.199 1.317 1.00 80.25 186 ASN A CA 1
ATOM 1407 C C . ASN A 1 186 ? 9.244 -6.975 1.322 1.00 80.25 186 ASN A C 1
ATOM 1409 O O . ASN A 1 186 ? 8.775 -6.098 2.047 1.00 80.25 186 ASN A O 1
ATOM 1413 N N . LEU A 1 187 ? 8.512 -7.731 0.509 1.00 83.88 187 LEU A N 1
ATOM 1414 C CA . LEU A 1 187 ? 7.073 -7.594 0.290 1.00 83.88 187 LEU A CA 1
ATOM 1415 C C . LEU A 1 187 ? 6.225 -8.294 1.365 1.00 83.88 187 LEU A C 1
ATOM 1417 O O . LEU A 1 187 ? 5.009 -8.111 1.392 1.00 83.88 187 LEU A O 1
ATOM 1421 N N . LYS A 1 188 ? 6.840 -9.045 2.292 1.00 84.19 188 LYS A N 1
ATOM 1422 C CA . LYS A 1 188 ? 6.124 -9.714 3.389 1.00 84.19 188 LYS A CA 1
ATOM 1423 C C . LYS A 1 188 ? 5.540 -8.688 4.357 1.00 84.19 188 LYS A C 1
ATOM 1425 O O . LYS A 1 188 ? 6.266 -7.976 5.053 1.00 84.19 188 LYS A O 1
ATOM 1430 N N . VAL A 1 189 ? 4.214 -8.679 4.471 1.00 88.31 189 VAL A N 1
ATOM 1431 C CA . VAL A 1 189 ? 3.486 -7.901 5.478 1.00 88.31 189 VAL A CA 1
ATOM 1432 C C . VAL A 1 189 ? 2.957 -8.850 6.543 1.00 88.31 189 VAL A C 1
ATOM 1434 O O . VAL A 1 189 ? 2.262 -9.817 6.247 1.00 88.31 189 VAL A O 1
ATOM 1437 N N . ARG A 1 190 ? 3.236 -8.553 7.815 1.00 88.19 190 ARG A N 1
ATOM 1438 C CA . ARG A 1 190 ? 2.701 -9.318 8.951 1.00 88.19 190 ARG A CA 1
ATOM 1439 C C . ARG A 1 190 ? 1.185 -9.498 8.830 1.00 88.19 190 ARG A C 1
ATOM 1441 O O . ARG A 1 190 ? 0.466 -8.509 8.752 1.00 88.19 190 ARG A O 1
ATOM 1448 N N . GLY A 1 191 ? 0.718 -10.743 8.889 1.00 89.31 191 GLY A N 1
ATOM 1449 C CA . GLY A 1 191 ? -0.703 -11.100 8.870 1.00 89.31 191 GLY A CA 1
ATOM 1450 C C . GLY A 1 191 ? -1.298 -11.311 7.477 1.00 89.31 191 GLY A C 1
ATOM 1451 O O . GLY A 1 191 ? -2.316 -11.990 7.391 1.00 89.31 191 GLY A O 1
ATOM 1452 N N . PHE A 1 192 ? -0.676 -10.777 6.424 1.00 91.06 192 PHE A N 1
ATOM 1453 C CA . PHE A 1 192 ? -1.012 -11.113 5.039 1.00 91.06 192 PHE A CA 1
ATOM 1454 C C . PHE A 1 192 ? -0.278 -12.396 4.623 1.00 91.06 192 PHE A C 1
ATOM 1456 O O . PHE A 1 192 ? 0.763 -12.709 5.214 1.00 91.06 192 PHE A O 1
ATOM 1463 N N . PRO A 1 193 ? -0.802 -13.144 3.637 1.00 87.94 193 PRO A N 1
ATOM 1464 C CA . PRO A 1 193 ? -0.089 -14.289 3.084 1.00 87.94 193 PRO A CA 1
ATOM 1465 C C . PRO A 1 193 ? 1.188 -13.858 2.347 1.00 87.94 193 PRO A C 1
ATOM 1467 O O . PRO A 1 193 ? 1.369 -12.691 1.998 1.00 87.94 193 PRO A O 1
ATOM 1470 N N . ASP A 1 194 ? 2.071 -14.820 2.100 1.00 82.56 194 ASP A N 1
ATOM 1471 C CA . ASP A 1 194 ? 3.346 -14.653 1.396 1.00 82.56 194 ASP A CA 1
ATOM 1472 C C . ASP A 1 194 ? 3.239 -14.826 -0.129 1.00 82.56 194 ASP A C 1
ATOM 1474 O O . ASP A 1 194 ? 4.255 -14.916 -0.809 1.00 82.56 194 ASP A O 1
ATOM 1478 N N . PHE A 1 195 ? 2.019 -14.813 -0.666 1.00 83.38 195 PHE A N 1
ATOM 1479 C CA . PHE A 1 195 ? 1.724 -14.826 -2.096 1.00 83.38 195 PHE A CA 1
ATOM 1480 C C . PHE A 1 195 ? 0.849 -13.628 -2.489 1.00 83.38 195 PHE A C 1
ATOM 1482 O O . PHE A 1 195 ? 0.209 -12.991 -1.643 1.00 83.38 195 PHE A O 1
ATOM 1489 N N . LEU A 1 196 ? 0.791 -13.332 -3.793 1.00 81.00 196 LEU A N 1
ATOM 1490 C CA . LEU A 1 196 ? -0.108 -12.313 -4.332 1.00 81.00 196 LEU A CA 1
ATOM 1491 C C . LEU A 1 196 ? -1.561 -12.674 -4.008 1.00 81.00 196 LEU A C 1
ATOM 1493 O O . LEU A 1 196 ? -2.131 -13.604 -4.572 1.00 81.00 196 LEU A O 1
ATOM 1497 N N . SER A 1 197 ? -2.156 -11.907 -3.106 1.00 85.94 197 SER A N 1
ATOM 1498 C CA . SER A 1 197 ? -3.507 -12.126 -2.612 1.00 85.94 197 SER A CA 1
ATOM 1499 C C . SER A 1 197 ? -4.374 -10.901 -2.844 1.00 85.94 197 SER A C 1
ATOM 1501 O O . SER A 1 197 ? -3.893 -9.792 -3.084 1.00 85.94 197 SER A O 1
ATOM 1503 N N . PHE A 1 198 ? -5.679 -11.115 -2.757 1.00 86.19 198 PHE A N 1
ATOM 1504 C CA . PHE A 1 198 ? -6.666 -10.055 -2.784 1.00 86.19 198 PHE A CA 1
ATOM 1505 C C . PHE A 1 198 ? -7.623 -10.209 -1.607 1.00 86.19 198 PHE A C 1
ATOM 1507 O O . PHE A 1 198 ? -7.731 -11.264 -0.975 1.00 86.19 198 PHE A O 1
ATOM 1514 N N . GLY A 1 199 ? -8.340 -9.129 -1.338 1.00 89.94 199 GLY A N 1
ATOM 1515 C CA . GLY A 1 199 ? -9.456 -9.128 -0.416 1.00 89.94 199 GLY A CA 1
ATOM 1516 C C . GLY A 1 199 ? -10.561 -8.220 -0.916 1.00 89.94 199 GLY A C 1
ATOM 1517 O O . GLY A 1 199 ? -10.445 -7.594 -1.969 1.00 89.94 199 GLY A O 1
ATOM 1518 N N . GLY A 1 200 ? -11.641 -8.161 -0.152 1.00 91.94 200 GLY A N 1
ATOM 1519 C CA . GLY A 1 200 ? -12.839 -7.411 -0.518 1.00 91.94 200 GLY A CA 1
ATOM 1520 C C . GLY A 1 200 ? -13.315 -6.512 0.610 1.00 91.94 200 GLY A C 1
ATOM 1521 O O . GLY A 1 200 ? -13.142 -6.826 1.789 1.00 91.94 200 GLY A O 1
ATOM 1522 N N . LEU A 1 201 ? -13.926 -5.387 0.248 1.00 92.19 201 LEU A N 1
ATOM 1523 C CA . LEU A 1 201 ? -14.648 -4.551 1.198 1.00 92.19 201 LEU A CA 1
ATOM 1524 C C . LEU A 1 201 ? -15.986 -5.217 1.530 1.00 92.19 201 LEU A C 1
ATOM 1526 O O . LEU A 1 201 ? -16.755 -5.542 0.632 1.00 92.19 201 LEU A O 1
ATOM 1530 N N . SER A 1 202 ? -16.270 -5.392 2.816 1.00 92.69 202 SER A N 1
ATOM 1531 C CA . SER A 1 202 ? -17.549 -5.899 3.299 1.00 92.69 202 SER A CA 1
ATOM 1532 C C . SER A 1 202 ? -18.412 -4.756 3.827 1.00 92.69 202 SER A C 1
ATOM 1534 O O . SER A 1 202 ? -17.943 -3.861 4.535 1.00 92.69 202 SER A O 1
ATOM 1536 N N . ASP A 1 203 ? -19.706 -4.794 3.539 1.00 91.69 203 ASP A N 1
ATOM 1537 C CA . ASP A 1 203 ? -20.702 -3.995 4.248 1.00 91.69 203 ASP A CA 1
ATOM 1538 C C . ASP A 1 203 ? -21.213 -4.698 5.524 1.00 91.69 203 ASP A C 1
ATOM 1540 O O . ASP A 1 203 ? -21.832 -4.038 6.360 1.00 91.69 203 ASP A O 1
ATOM 1544 N N . LEU A 1 204 ? -20.804 -5.955 5.752 1.00 92.81 204 LEU A N 1
ATOM 1545 C CA . LEU A 1 204 ? -21.238 -6.877 6.811 1.00 92.81 204 LEU A CA 1
ATOM 1546 C C . LEU A 1 204 ? -22.706 -7.325 6.699 1.00 92.81 204 LEU A C 1
ATOM 1548 O O . LEU A 1 204 ? -23.279 -7.769 7.695 1.00 92.81 204 LEU A O 1
ATOM 1552 N N . VAL A 1 205 ? -23.319 -7.217 5.515 1.00 91.88 205 VAL A N 1
ATOM 1553 C CA . VAL A 1 205 ? -24.685 -7.709 5.263 1.00 91.88 205 VAL A CA 1
ATOM 1554 C C . VAL A 1 205 ? -24.713 -9.229 5.085 1.00 91.88 205 VAL A C 1
ATOM 1556 O O . VAL A 1 205 ? -25.667 -9.860 5.537 1.00 91.88 205 VAL A O 1
ATOM 1559 N N . ASP A 1 206 ? -23.671 -9.823 4.493 1.00 91.00 206 ASP A N 1
ATOM 1560 C CA . ASP A 1 206 ? -23.481 -11.279 4.445 1.00 91.00 206 ASP A CA 1
ATOM 1561 C C . ASP A 1 206 ? -22.555 -11.749 5.585 1.00 91.00 206 ASP A C 1
ATOM 1563 O O . ASP A 1 206 ? -21.329 -11.682 5.453 1.00 91.00 206 ASP A O 1
ATOM 1567 N N . PRO A 1 207 ? -23.104 -12.247 6.709 1.00 85.44 207 PRO A N 1
ATOM 1568 C CA . PRO A 1 207 ? -22.295 -12.762 7.809 1.00 85.44 207 PRO A CA 1
ATOM 1569 C C . PRO A 1 207 ? -21.674 -14.129 7.501 1.00 85.44 207 PRO A C 1
ATOM 1571 O O . PRO A 1 207 ? -20.800 -14.562 8.244 1.00 85.44 207 PRO A O 1
ATOM 1574 N N . THR A 1 208 ? -22.118 -14.826 6.448 1.00 88.31 208 THR A N 1
ATOM 1575 C CA . THR A 1 208 ? -21.553 -16.130 6.063 1.00 88.31 208 THR A CA 1
ATOM 1576 C C . THR A 1 208 ? -20.275 -15.982 5.245 1.00 88.31 208 THR A C 1
ATOM 1578 O O . THR A 1 208 ? -19.497 -16.928 5.148 1.00 88.31 208 THR A O 1
ATOM 1581 N N . GLY A 1 209 ? -20.051 -14.800 4.659 1.00 92.50 209 GLY A N 1
ATOM 1582 C CA . GLY A 1 209 ? -18.887 -14.516 3.827 1.00 92.50 209 GLY A CA 1
ATOM 1583 C C . GLY A 1 209 ? -18.810 -15.410 2.594 1.00 92.50 209 GLY A C 1
ATOM 1584 O O . GLY A 1 209 ? -17.708 -15.728 2.148 1.00 92.50 209 GLY A O 1
ATOM 1585 N N . LYS A 1 210 ? -19.950 -15.842 2.046 1.00 93.00 210 LYS A N 1
ATOM 1586 C CA . LYS A 1 210 ? -20.005 -16.838 0.969 1.00 93.00 210 LYS A CA 1
ATOM 1587 C C . LYS A 1 210 ? -19.195 -16.397 -0.249 1.00 93.00 210 LYS A C 1
ATOM 1589 O O . LYS A 1 210 ? -18.471 -17.210 -0.821 1.00 93.00 210 LYS A O 1
ATOM 1594 N N . ASP A 1 211 ? -19.279 -15.120 -0.607 1.00 90.94 211 ASP A N 1
ATOM 1595 C CA . ASP A 1 211 ? -18.533 -14.564 -1.738 1.00 90.94 211 ASP A CA 1
ATOM 1596 C C . ASP A 1 211 ? -17.027 -14.514 -1.452 1.00 90.94 211 ASP A C 1
ATOM 1598 O O . ASP A 1 211 ? -16.220 -14.839 -2.321 1.00 90.94 211 ASP A O 1
ATOM 1602 N N . PHE A 1 212 ? -16.631 -14.204 -0.213 1.00 92.94 212 PHE A N 1
ATOM 1603 C CA . PHE A 1 212 ? -15.227 -14.250 0.207 1.00 92.94 212 PHE A CA 1
ATOM 1604 C C . PHE A 1 212 ? -14.664 -15.675 0.169 1.00 92.94 212 PHE A C 1
ATOM 1606 O O . PHE A 1 212 ? -13.535 -15.868 -0.283 1.00 92.94 212 PHE A O 1
ATOM 1613 N N . ILE A 1 213 ? -15.452 -16.671 0.591 1.00 92.31 213 ILE A N 1
ATOM 1614 C CA . ILE A 1 213 ? -15.092 -18.094 0.517 1.00 92.31 213 ILE A CA 1
ATOM 1615 C C . ILE A 1 213 ? -14.936 -18.520 -0.944 1.00 92.31 213 ILE A C 1
ATOM 1617 O O . ILE A 1 213 ? -13.916 -19.101 -1.309 1.00 92.31 213 ILE A O 1
ATOM 1621 N N . ALA A 1 214 ? -15.920 -18.203 -1.791 1.00 90.88 214 ALA A N 1
ATOM 1622 C CA . ALA A 1 214 ? -15.897 -18.547 -3.211 1.00 90.88 214 ALA A CA 1
ATOM 1623 C C . ALA A 1 214 ? -14.697 -17.918 -3.931 1.00 90.88 214 ALA A C 1
ATOM 1625 O O . ALA A 1 214 ? -14.082 -18.556 -4.785 1.00 90.88 214 ALA A O 1
ATOM 1626 N N . ALA A 1 215 ? -14.337 -16.693 -3.551 1.00 89.00 215 ALA A N 1
ATOM 1627 C CA . ALA A 1 215 ? -13.185 -15.998 -4.098 1.00 89.00 215 ALA A CA 1
ATOM 1628 C C . ALA A 1 215 ? -11.853 -16.423 -3.451 1.00 89.00 215 ALA A C 1
ATOM 1630 O O . ALA A 1 215 ? -10.803 -16.041 -3.948 1.00 89.00 215 ALA A O 1
ATOM 1631 N N . ARG A 1 216 ? -11.852 -17.206 -2.364 1.00 89.44 216 ARG A N 1
ATOM 1632 C CA . ARG A 1 216 ? -10.644 -17.500 -1.563 1.00 89.44 216 ARG A CA 1
ATOM 1633 C C . ARG A 1 216 ? -9.896 -16.229 -1.141 1.00 89.44 216 ARG A C 1
ATOM 1635 O O . ARG A 1 216 ? -8.668 -16.158 -1.188 1.00 89.44 216 ARG A O 1
ATOM 1642 N N . ALA A 1 217 ? -10.651 -15.207 -0.747 1.00 90.94 217 ALA A N 1
ATOM 1643 C CA . ALA A 1 217 ? -10.094 -13.936 -0.312 1.00 90.94 217 ALA A CA 1
ATOM 1644 C C . ALA A 1 217 ? -9.211 -14.125 0.930 1.00 90.94 217 ALA A C 1
ATOM 1646 O O . ALA A 1 217 ? -9.620 -14.762 1.898 1.00 90.94 217 ALA A O 1
ATOM 1647 N N . SER A 1 218 ? -8.021 -13.526 0.933 1.00 93.12 218 SER A N 1
ATOM 1648 C CA . SER A 1 218 ? -7.082 -13.608 2.065 1.00 93.12 218 SER A CA 1
ATOM 1649 C C . SER A 1 218 ? -7.228 -12.441 3.043 1.00 93.12 218 SER A C 1
ATOM 1651 O O . SER A 1 218 ? -6.553 -12.380 4.072 1.00 93.12 218 SER A O 1
ATOM 1653 N N . SER A 1 219 ? -8.113 -11.491 2.743 1.00 94.88 219 SER A N 1
ATOM 1654 C CA . SER A 1 219 ? -8.428 -10.379 3.630 1.00 94.88 219 SER A CA 1
ATOM 1655 C C . SER A 1 219 ? -9.860 -9.874 3.459 1.00 94.88 219 SER A C 1
ATOM 1657 O O . SER A 1 219 ? -10.450 -9.922 2.376 1.00 94.88 219 SER A O 1
ATOM 1659 N N . VAL A 1 220 ? -10.420 -9.368 4.557 1.00 96.19 220 VAL A N 1
ATOM 1660 C CA . VAL A 1 220 ? -11.745 -8.735 4.597 1.00 96.19 220 VAL A CA 1
ATOM 1661 C C . VAL A 1 220 ? -11.574 -7.318 5.107 1.00 96.19 220 VAL A C 1
ATOM 1663 O O . VAL A 1 220 ? -11.099 -7.116 6.223 1.00 96.19 220 VAL A O 1
ATOM 1666 N N . TYR A 1 221 ? -11.969 -6.338 4.305 1.00 95.94 221 TYR A N 1
ATOM 1667 C CA . TYR A 1 221 ? -11.833 -4.927 4.635 1.00 95.94 221 TYR A CA 1
ATOM 1668 C C . TYR A 1 221 ? -13.151 -4.349 5.139 1.00 95.94 221 TYR A C 1
ATOM 1670 O O . TYR A 1 221 ? -14.218 -4.657 4.607 1.00 95.94 221 TYR A O 1
ATOM 1678 N N . LYS A 1 222 ? -13.089 -3.455 6.126 1.00 96.06 222 LYS A N 1
ATOM 1679 C CA . LYS A 1 222 ? -14.259 -2.711 6.608 1.00 96.06 222 LYS A CA 1
ATOM 1680 C C . LYS A 1 222 ? -13.849 -1.343 7.137 1.00 96.06 222 LYS A C 1
ATOM 1682 O O . LYS A 1 222 ? -12.849 -1.219 7.837 1.00 96.06 222 LYS A O 1
ATOM 1687 N N . TYR A 1 223 ? -14.639 -0.311 6.845 1.00 95.19 223 TYR A N 1
ATOM 1688 C CA . TYR A 1 223 ? -14.476 0.980 7.513 1.00 95.19 223 TYR A CA 1
ATOM 1689 C C . TYR A 1 223 ? -14.880 0.871 8.985 1.00 95.19 223 TYR A C 1
ATOM 1691 O O . TYR A 1 223 ? -15.972 0.397 9.296 1.00 95.19 223 TYR A O 1
ATOM 1699 N N . ALA A 1 224 ? -13.985 1.288 9.877 1.00 94.00 224 ALA A N 1
ATOM 1700 C CA . ALA A 1 224 ? -14.195 1.224 11.318 1.00 94.00 224 ALA A CA 1
ATOM 1701 C C . ALA A 1 224 ? -15.203 2.288 11.793 1.00 94.00 224 ALA A C 1
ATOM 1703 O O . ALA A 1 224 ? -15.373 3.327 11.146 1.00 94.00 224 ALA A O 1
ATOM 1704 N N . GLY A 1 225 ? -15.828 2.061 12.952 1.00 92.44 225 GLY A N 1
ATOM 1705 C CA . GLY A 1 225 ? -16.857 2.951 13.494 1.00 92.44 225 GLY A CA 1
ATOM 1706 C C . GLY A 1 225 ? -18.249 2.701 12.917 1.00 92.44 225 GLY A C 1
ATOM 1707 O O . GLY A 1 225 ? -18.558 1.595 12.471 1.00 92.44 225 GLY A O 1
ATOM 1708 N N . ASN A 1 226 ? -19.112 3.721 12.946 1.00 90.56 226 ASN A N 1
ATOM 1709 C CA . ASN A 1 226 ? -20.525 3.551 12.588 1.00 90.56 226 ASN A CA 1
ATOM 1710 C C . ASN A 1 226 ? -20.788 3.649 11.082 1.00 90.56 226 ASN A C 1
ATOM 1712 O O . ASN A 1 226 ? -21.608 2.903 10.549 1.00 90.56 226 ASN A O 1
ATOM 1716 N N . ASP A 1 227 ? -20.127 4.585 10.401 1.00 84.31 227 ASP A N 1
ATOM 1717 C CA . ASP A 1 227 ? -20.413 4.924 9.000 1.00 84.31 227 ASP A CA 1
ATOM 1718 C C . ASP A 1 227 ? -19.157 5.115 8.136 1.00 84.31 227 ASP A C 1
ATOM 1720 O O . ASP A 1 227 ? -19.253 5.490 6.967 1.00 84.31 227 ASP A O 1
ATOM 1724 N N . GLY A 1 228 ? -17.975 4.878 8.711 1.00 82.44 228 GLY A N 1
ATOM 1725 C CA . GLY A 1 228 ? -16.693 5.051 8.038 1.00 82.44 228 GLY A CA 1
ATOM 1726 C C . GLY A 1 228 ? -16.250 6.499 7.834 1.00 82.44 228 GLY A C 1
ATOM 1727 O O . GLY A 1 228 ? -15.237 6.719 7.176 1.00 82.44 228 GLY A O 1
ATOM 1728 N N . LYS A 1 229 ? -16.938 7.491 8.415 1.00 85.38 229 LYS A N 1
ATOM 1729 C CA . LYS A 1 229 ? -16.586 8.921 8.300 1.00 85.38 229 LYS A CA 1
ATOM 1730 C C . LYS A 1 229 ? -15.772 9.448 9.484 1.00 85.38 229 LYS A C 1
ATOM 1732 O O . LYS A 1 229 ? -15.692 10.655 9.701 1.00 85.38 229 LYS A O 1
ATOM 1737 N N . GLY A 1 230 ? -15.191 8.548 10.276 1.00 83.00 230 GLY A N 1
ATOM 1738 C CA . GLY A 1 230 ? -14.344 8.889 11.424 1.00 83.00 230 GLY A CA 1
ATOM 1739 C C . GLY A 1 230 ? -15.100 9.251 12.704 1.00 83.00 230 GLY A C 1
ATOM 1740 O O . GLY A 1 230 ? -14.458 9.572 13.708 1.00 83.00 230 GLY A O 1
ATOM 1741 N N . ASP A 1 231 ? -16.436 9.172 12.677 1.00 89.31 231 ASP A N 1
ATOM 1742 C CA . ASP A 1 231 ? -17.342 9.436 13.802 1.00 89.31 231 ASP A CA 1
ATOM 1743 C C . ASP A 1 231 ? -17.086 10.808 14.467 1.00 89.31 231 ASP A C 1
ATOM 1745 O O . ASP A 1 231 ? -16.757 10.892 15.657 1.00 89.31 231 ASP A O 1
ATOM 1749 N N . PRO A 1 232 ? -17.218 11.922 13.719 1.00 85.06 232 PRO A N 1
ATOM 1750 C CA . PRO A 1 232 ? -16.812 13.249 14.188 1.00 85.06 232 PRO A CA 1
ATOM 1751 C C . PRO A 1 232 ? -17.641 13.766 15.375 1.00 85.06 232 PRO A C 1
ATOM 1753 O O . PRO A 1 232 ? -17.226 14.705 16.053 1.00 85.06 232 PRO A O 1
ATOM 1756 N N . SER A 1 233 ? -18.807 13.167 15.639 1.00 83.88 233 SER A N 1
ATOM 1757 C CA . SER A 1 233 ? -19.736 13.575 16.695 1.00 83.88 233 SER A CA 1
ATOM 1758 C C . SER A 1 233 ? -19.302 13.174 18.107 1.00 83.88 233 SER A C 1
ATOM 1760 O O . SER A 1 233 ? -19.906 13.647 19.070 1.00 83.88 233 SER A O 1
ATOM 1762 N N . GLY A 1 234 ? -18.277 12.330 18.272 1.00 88.06 234 GLY A N 1
ATOM 1763 C CA . GLY A 1 234 ? -17.724 12.043 19.594 1.00 88.06 234 GLY A CA 1
ATOM 1764 C C . GLY A 1 234 ? -17.034 10.692 19.739 1.00 88.06 234 GLY A C 1
ATOM 1765 O O . GLY A 1 234 ? -16.768 9.972 18.777 1.00 88.06 234 GLY A O 1
ATOM 1766 N N . TYR A 1 235 ? -16.726 10.353 20.990 1.00 93.50 235 TYR A N 1
ATOM 1767 C CA . TYR A 1 235 ? -16.151 9.058 21.327 1.00 93.50 235 TYR A CA 1
ATOM 1768 C C . TYR A 1 235 ? -17.229 7.985 21.365 1.00 93.50 235 TYR A C 1
ATOM 1770 O O . TYR A 1 235 ? -18.184 8.077 22.135 1.00 93.50 235 TYR A O 1
ATOM 1778 N N . LEU A 1 236 ? -17.044 6.953 20.549 1.00 94.50 236 LEU A N 1
ATOM 1779 C CA . LEU A 1 236 ? -17.942 5.813 20.492 1.00 94.50 236 LEU A CA 1
ATOM 1780 C C . LEU A 1 236 ? -17.874 5.001 21.785 1.00 94.50 236 LEU A C 1
ATOM 1782 O O . LEU A 1 236 ? -16.806 4.866 22.388 1.00 94.50 236 LEU A O 1
ATOM 1786 N N . THR A 1 237 ? -18.994 4.418 22.193 1.00 94.56 237 THR A N 1
ATOM 1787 C CA . THR A 1 237 ? -19.027 3.447 23.295 1.00 94.56 237 THR A CA 1
ATOM 1788 C C . THR A 1 237 ? -18.630 2.043 22.841 1.00 94.56 237 THR A C 1
ATOM 1790 O O . THR A 1 237 ? -18.120 1.279 23.654 1.00 94.56 237 THR A O 1
ATOM 1793 N N . ASP A 1 238 ? -18.832 1.723 21.561 1.00 95.25 238 ASP A N 1
ATOM 1794 C CA . ASP A 1 238 ? -18.521 0.436 20.931 1.00 95.25 238 ASP A CA 1
ATOM 1795 C C . ASP A 1 238 ? -18.137 0.639 19.452 1.00 95.25 238 ASP A C 1
ATOM 1797 O O . ASP A 1 238 ? -18.468 1.668 18.865 1.00 95.25 238 ASP A O 1
ATOM 1801 N N . ASP A 1 239 ? -17.440 -0.332 18.863 1.00 95.38 239 ASP A N 1
ATOM 1802 C CA . ASP A 1 239 ? -17.105 -0.388 17.436 1.00 95.38 239 ASP A CA 1
ATOM 1803 C C . ASP A 1 239 ? -17.427 -1.789 16.896 1.00 95.38 239 ASP A C 1
ATOM 1805 O O . ASP A 1 239 ? -16.591 -2.701 16.841 1.00 95.38 239 ASP A O 1
ATOM 1809 N N . GLN A 1 240 ? -18.694 -1.961 16.513 1.00 95.62 240 GLN A N 1
ATOM 1810 C CA . GLN A 1 240 ? -19.189 -3.228 15.981 1.00 95.62 240 GLN A CA 1
ATOM 1811 C C . GLN A 1 240 ? -18.573 -3.583 14.633 1.00 95.62 240 GLN A C 1
ATOM 1813 O O . GLN A 1 240 ? -18.488 -4.767 14.313 1.00 95.62 240 GLN A O 1
ATOM 1818 N N . ALA A 1 241 ? -18.147 -2.594 13.842 1.00 96.25 241 ALA A N 1
ATOM 1819 C CA . ALA A 1 241 ? -17.490 -2.859 12.572 1.00 96.25 241 ALA A CA 1
ATOM 1820 C C . ALA A 1 241 ? -16.199 -3.648 12.809 1.00 96.25 241 ALA A C 1
ATOM 1822 O O . ALA A 1 241 ? -15.981 -4.671 12.160 1.00 96.25 241 ALA A O 1
ATOM 1823 N N . THR A 1 242 ? -15.400 -3.249 13.801 1.00 96.56 242 THR A N 1
ATOM 1824 C CA . THR A 1 242 ? -14.172 -3.963 14.171 1.00 96.56 242 THR A CA 1
ATOM 1825 C C . THR A 1 242 ? -14.451 -5.391 14.641 1.00 96.56 242 THR A C 1
ATOM 1827 O O . THR A 1 242 ? -13.889 -6.345 14.101 1.00 96.56 242 THR A O 1
ATOM 1830 N N . THR A 1 243 ? -15.346 -5.579 15.613 1.00 97.06 243 THR A N 1
ATOM 1831 C CA . THR A 1 243 ? -15.592 -6.914 16.192 1.00 97.06 243 THR A CA 1
ATOM 1832 C C . THR A 1 243 ? -16.250 -7.882 15.207 1.00 97.06 243 THR A C 1
ATOM 1834 O O . THR A 1 243 ? -15.835 -9.039 15.123 1.00 97.06 243 THR A O 1
ATOM 1837 N N . LYS A 1 244 ? -17.222 -7.420 14.411 1.00 97.06 244 LYS A N 1
ATOM 1838 C CA . LYS A 1 244 ? -17.899 -8.253 13.404 1.00 97.06 244 LYS A CA 1
ATOM 1839 C C . LYS A 1 244 ? -16.992 -8.614 12.233 1.00 97.06 244 LYS A C 1
ATOM 1841 O O . LYS A 1 244 ? -17.086 -9.730 11.741 1.00 97.06 244 LYS A O 1
ATOM 1846 N N . THR A 1 245 ? -16.090 -7.725 11.814 1.00 97.69 245 THR A N 1
ATOM 1847 C CA . THR A 1 245 ? -15.133 -8.039 10.734 1.00 97.69 245 THR A CA 1
ATOM 1848 C C . THR A 1 245 ? -14.132 -9.105 11.175 1.00 97.69 245 THR A C 1
ATOM 1850 O O . THR A 1 245 ? -13.820 -10.011 10.407 1.00 97.69 245 THR A O 1
ATOM 1853 N N . ILE A 1 246 ? -13.670 -9.049 12.430 1.00 97.12 246 ILE A N 1
ATOM 1854 C CA . ILE A 1 246 ? -12.812 -10.095 13.010 1.00 97.12 246 ILE A CA 1
ATOM 1855 C C . ILE A 1 246 ? -13.537 -11.440 13.049 1.00 97.12 246 ILE A C 1
ATOM 1857 O O . ILE A 1 246 ? -12.944 -12.458 12.695 1.00 97.12 246 ILE A O 1
ATOM 1861 N N . GLN A 1 247 ? -14.809 -11.440 13.456 1.00 96.19 247 GLN A N 1
ATOM 1862 C CA . GLN A 1 247 ? -15.625 -12.652 13.478 1.00 96.19 247 GLN A CA 1
ATOM 1863 C C . GLN A 1 247 ? -15.824 -13.219 12.066 1.00 96.19 247 GLN A C 1
ATOM 1865 O O . GLN A 1 247 ? -15.520 -14.385 11.844 1.00 96.19 247 GLN A O 1
ATOM 1870 N N . LEU A 1 248 ? -16.212 -12.379 11.101 1.00 96.50 248 LEU A N 1
ATOM 1871 C CA . LEU A 1 248 ? -16.398 -12.779 9.705 1.00 96.50 248 LEU A CA 1
ATOM 1872 C C . LEU A 1 248 ? -15.127 -13.404 9.113 1.00 96.50 248 LEU A C 1
ATOM 1874 O O . LEU A 1 248 ? -15.196 -14.451 8.478 1.00 96.50 248 LEU A O 1
ATOM 1878 N N . ALA A 1 249 ? -13.955 -12.807 9.353 1.00 95.75 249 ALA A N 1
ATOM 1879 C CA . ALA A 1 249 ? -12.692 -13.377 8.891 1.00 95.75 249 ALA A CA 1
ATOM 1880 C C . ALA A 1 249 ? -12.434 -14.775 9.484 1.00 95.75 249 ALA A C 1
ATOM 1882 O O . ALA A 1 249 ? -12.023 -15.673 8.757 1.00 95.75 249 ALA A O 1
ATOM 1883 N N . ALA A 1 250 ? -12.711 -14.982 10.776 1.00 93.88 250 ALA A N 1
ATOM 1884 C CA . ALA A 1 250 ? -12.566 -16.292 11.416 1.00 93.88 250 ALA A CA 1
ATOM 1885 C C . ALA A 1 250 ? -13.575 -17.334 10.889 1.00 93.88 250 ALA A C 1
ATOM 1887 O O . ALA A 1 250 ? -13.245 -18.519 10.774 1.00 93.88 250 ALA A O 1
ATOM 1888 N N . ASP A 1 251 ? -14.791 -16.903 10.552 1.00 93.56 251 ASP A N 1
ATOM 1889 C CA . ASP A 1 251 ? -15.835 -17.772 10.000 1.00 93.56 251 ASP A CA 1
ATOM 1890 C C . ASP A 1 251 ? -15.496 -18.221 8.568 1.00 93.56 251 ASP A C 1
ATOM 1892 O O . ASP A 1 251 ? -15.668 -19.398 8.230 1.00 93.56 251 ASP A O 1
ATOM 1896 N N . ILE A 1 252 ? -14.927 -17.325 7.750 1.00 93.75 252 ILE A N 1
ATOM 1897 C CA . ILE A 1 252 ? -14.427 -17.653 6.404 1.00 93.75 252 ILE A CA 1
ATOM 1898 C C . ILE A 1 252 ? -13.313 -18.703 6.490 1.00 93.75 252 ILE A C 1
ATOM 1900 O O . ILE A 1 252 ? -13.388 -19.721 5.806 1.00 93.75 252 ILE A O 1
ATOM 1904 N N . GLU A 1 253 ? -12.318 -18.514 7.362 1.00 91.69 253 GLU A N 1
ATOM 1905 C CA . GLU A 1 253 ? -11.228 -19.490 7.549 1.00 91.69 253 GLU A CA 1
ATOM 1906 C C . GLU A 1 253 ? -11.726 -20.860 7.994 1.00 91.69 253 GLU A C 1
ATOM 1908 O O . GLU A 1 253 ? -11.265 -21.896 7.515 1.00 91.69 253 GLU A O 1
ATOM 1913 N N . SER A 1 254 ? -12.677 -20.874 8.928 1.00 90.25 254 SER A N 1
ATOM 1914 C CA . SER A 1 254 ? -13.268 -22.120 9.415 1.00 90.25 254 SER A CA 1
ATOM 1915 C C . SER A 1 254 ? -13.972 -22.865 8.278 1.00 90.25 254 SER A C 1
ATOM 1917 O O . SER A 1 254 ? -13.910 -24.092 8.203 1.00 90.25 254 SER A O 1
ATOM 1919 N N . SER A 1 255 ? -14.584 -22.122 7.355 1.00 88.94 255 SER A N 1
ATOM 1920 C CA . SER A 1 255 ? -15.305 -22.664 6.202 1.00 88.94 255 SER A CA 1
ATOM 1921 C C . SER A 1 255 ? -14.385 -23.180 5.088 1.00 88.94 255 SER A C 1
ATOM 1923 O O . SER A 1 255 ? -14.790 -24.063 4.334 1.00 88.94 255 SER A O 1
ATOM 1925 N N . THR A 1 256 ? -13.142 -22.693 4.992 1.00 83.31 256 THR A N 1
ATOM 1926 C CA . THR A 1 256 ? -12.127 -23.182 4.035 1.00 83.31 256 THR A CA 1
ATOM 1927 C C . THR A 1 256 ? -11.257 -24.315 4.597 1.00 83.31 256 THR A C 1
ATOM 1929 O O . THR A 1 256 ? -10.285 -24.730 3.968 1.00 83.31 256 THR A O 1
ATOM 1932 N N . GLY A 1 257 ? -11.599 -24.851 5.775 1.00 75.50 257 GLY A N 1
ATOM 1933 C CA . GLY A 1 257 ? -10.851 -25.931 6.425 1.00 75.50 257 GLY A CA 1
ATOM 1934 C C . GLY A 1 257 ? -9.590 -25.466 7.160 1.00 75.50 257 GLY A C 1
ATOM 1935 O O . GLY A 1 257 ? -8.737 -26.292 7.479 1.00 75.50 257 GLY A O 1
ATOM 1936 N N . GLY A 1 258 ? -9.455 -24.163 7.429 1.00 69.50 258 GLY A N 1
ATOM 1937 C CA . GLY A 1 258 ? -8.365 -23.577 8.217 1.00 69.50 258 GLY A CA 1
ATOM 1938 C C . GLY A 1 258 ? -7.004 -23.504 7.515 1.00 69.50 258 GLY A C 1
ATOM 1939 O O . GLY A 1 258 ? -6.028 -23.110 8.149 1.00 69.50 258 GLY A O 1
ATOM 1940 N N . GLY A 1 259 ? -6.925 -23.888 6.236 1.00 71.25 259 GLY A N 1
ATOM 1941 C CA . GLY A 1 259 ? -5.688 -23.841 5.447 1.00 71.25 259 GLY A CA 1
ATOM 1942 C C . GLY A 1 259 ? -5.353 -22.454 4.889 1.00 71.25 259 GLY A C 1
ATOM 1943 O O . GLY A 1 259 ? -4.178 -22.126 4.750 1.00 71.25 259 GLY A O 1
ATOM 1944 N N . ASP A 1 260 ? -6.370 -21.631 4.616 1.00 78.12 260 ASP A N 1
ATOM 1945 C CA . ASP A 1 260 ? -6.211 -20.286 4.057 1.00 78.12 260 ASP A CA 1
ATOM 1946 C C . ASP A 1 260 ? -6.390 -19.244 5.171 1.00 78.12 260 ASP A C 1
ATOM 1948 O O . ASP A 1 260 ? -7.476 -19.137 5.736 1.00 78.12 260 ASP A O 1
ATOM 1952 N N . GLN A 1 261 ? -5.344 -18.472 5.494 1.00 87.38 261 GLN A N 1
ATOM 1953 C CA . GLN A 1 261 ? -5.439 -17.398 6.487 1.00 87.38 261 GLN A CA 1
ATOM 1954 C C . GLN A 1 261 ? -6.179 -16.178 5.913 1.00 87.38 261 GLN A C 1
ATOM 1956 O O . GLN A 1 261 ? -5.805 -15.652 4.865 1.00 87.38 261 GLN A O 1
ATOM 1961 N N . VAL A 1 262 ? -7.165 -15.667 6.653 1.00 93.88 262 VAL A N 1
ATOM 1962 C CA . VAL A 1 262 ? -7.934 -14.462 6.321 1.00 93.88 262 VAL A CA 1
ATOM 1963 C C . VAL A 1 262 ? -7.674 -13.362 7.346 1.00 93.88 262 VAL A C 1
ATOM 1965 O O . VAL A 1 262 ? -7.982 -13.493 8.537 1.00 93.88 262 VAL A O 1
ATOM 1968 N N . LEU A 1 263 ? -7.097 -12.250 6.897 1.00 96.19 263 LEU A N 1
ATOM 1969 C CA . LEU A 1 263 ? -6.820 -11.090 7.741 1.00 96.19 263 LEU A CA 1
ATOM 1970 C C . LEU A 1 263 ? -7.998 -10.098 7.716 1.00 96.19 263 LEU A C 1
ATOM 1972 O O . LEU A 1 263 ? -8.282 -9.526 6.661 1.00 96.19 263 LEU A O 1
ATOM 1976 N N . PRO A 1 264 ? -8.661 -9.812 8.851 1.00 97.50 264 PRO A N 1
ATOM 1977 C CA . PRO A 1 264 ? -9.561 -8.666 8.927 1.00 97.50 264 PRO A CA 1
ATOM 1978 C C . PRO A 1 264 ? -8.736 -7.374 8.888 1.00 97.50 264 PRO A C 1
ATOM 1980 O O . PRO A 1 264 ? -7.751 -7.242 9.621 1.00 97.50 264 PRO A O 1
ATOM 1983 N N . VAL A 1 265 ? -9.125 -6.416 8.049 1.00 97.56 265 VAL A N 1
ATOM 1984 C CA . VAL A 1 265 ? -8.428 -5.138 7.872 1.00 97.56 265 VAL A CA 1
ATOM 1985 C C . VAL A 1 265 ? -9.390 -3.967 8.052 1.00 97.56 265 VAL A C 1
ATOM 1987 O O . VAL A 1 265 ? -10.343 -3.788 7.297 1.00 97.56 265 VAL A O 1
ATOM 1990 N N . MET A 1 266 ? -9.114 -3.125 9.041 1.00 97.69 266 MET A N 1
ATOM 1991 C CA . MET A 1 266 ? -9.934 -1.960 9.348 1.00 97.69 266 MET A CA 1
ATOM 1992 C C . MET A 1 266 ? -9.425 -0.710 8.628 1.00 97.69 266 MET A C 1
ATOM 1994 O O . MET A 1 266 ? -8.236 -0.398 8.663 1.00 97.69 266 MET A O 1
ATOM 1998 N N . ILE A 1 267 ? -10.329 0.047 8.014 1.00 96.31 267 ILE A N 1
ATOM 1999 C CA . ILE A 1 267 ? -10.045 1.354 7.412 1.00 96.31 267 ILE A CA 1
ATOM 2000 C C . ILE A 1 267 ? -10.489 2.422 8.414 1.00 96.31 267 ILE A C 1
ATOM 2002 O O . ILE A 1 267 ? -11.683 2.571 8.677 1.00 96.31 267 ILE A O 1
ATOM 2006 N N . SER A 1 268 ? -9.541 3.131 9.025 1.00 94.06 268 SER A N 1
ATOM 2007 C CA . SER A 1 268 ? -9.812 3.984 10.188 1.00 94.06 268 SER A CA 1
ATOM 2008 C C . SER A 1 268 ? -9.609 5.464 9.873 1.00 94.06 268 SER A C 1
ATOM 2010 O O . SER A 1 268 ? -8.480 5.905 9.706 1.00 94.06 268 SER A O 1
ATOM 2012 N N . TYR A 1 269 ? -10.692 6.248 9.862 1.00 88.81 269 TYR A N 1
ATOM 2013 C CA . TYR A 1 269 ? -10.668 7.726 9.850 1.00 88.81 269 TYR A CA 1
ATOM 2014 C C . TYR A 1 269 ? -10.735 8.325 11.266 1.00 88.81 269 TYR A C 1
ATOM 2016 O O . TYR A 1 269 ? -11.154 9.465 11.465 1.00 88.81 269 TYR A O 1
ATOM 2024 N N . HIS A 1 270 ? -10.446 7.524 12.288 1.00 81.94 270 HIS A N 1
ATOM 2025 C CA . HIS A 1 270 ? -10.873 7.813 13.649 1.00 81.94 270 HIS A CA 1
ATOM 2026 C C . HIS A 1 270 ? -10.093 8.937 14.330 1.00 81.94 270 HIS A C 1
ATOM 2028 O O . HIS A 1 270 ? -8.881 9.090 14.186 1.00 81.94 270 HIS A O 1
ATOM 2034 N N . SER A 1 271 ? -10.791 9.648 15.220 1.00 91.88 271 SER A N 1
ATOM 2035 C CA . SER A 1 271 ? -10.133 10.381 16.306 1.00 91.88 271 SER A CA 1
ATOM 2036 C C . SER A 1 271 ? -9.274 9.436 17.162 1.00 91.88 271 SER A C 1
ATOM 2038 O O . SER A 1 271 ? -9.559 8.240 17.246 1.00 91.88 271 SER A O 1
ATOM 2040 N N . PHE A 1 272 ? -8.278 9.958 17.891 1.00 95.31 272 PHE A N 1
ATOM 2041 C CA . PHE A 1 272 ? -7.455 9.129 18.789 1.00 95.31 272 PHE A CA 1
ATOM 2042 C C . PHE A 1 272 ? -8.290 8.268 19.747 1.00 95.31 272 PHE A C 1
ATOM 2044 O O . PHE A 1 272 ? -7.936 7.125 20.007 1.00 95.31 272 PHE A O 1
ATOM 2051 N N . GLY A 1 273 ? -9.413 8.788 20.254 1.00 95.12 273 GLY A N 1
ATOM 2052 C CA . GLY A 1 273 ? -10.288 8.038 21.156 1.00 95.12 273 GLY A CA 1
ATOM 2053 C C . GLY A 1 273 ? -10.934 6.832 20.481 1.00 95.12 273 GLY A C 1
ATOM 2054 O O . GLY A 1 273 ? -10.969 5.757 21.076 1.00 95.12 273 GLY A O 1
ATOM 2055 N N . ASN A 1 274 ? -11.426 6.981 19.252 1.00 95.94 274 ASN A N 1
ATOM 2056 C CA . ASN A 1 274 ? -12.065 5.881 18.520 1.00 95.94 274 ASN A CA 1
ATOM 2057 C C . ASN A 1 274 ? -11.027 4.898 17.968 1.00 95.94 274 ASN A C 1
ATOM 2059 O O . ASN A 1 274 ? -11.246 3.693 18.049 1.00 95.94 274 ASN A O 1
ATOM 2063 N N . LEU A 1 275 ? -9.841 5.382 17.583 1.00 96.44 275 LEU A N 1
ATOM 2064 C CA . LEU A 1 275 ? -8.718 4.513 17.243 1.00 96.44 275 LEU A CA 1
ATOM 2065 C C . LEU A 1 275 ? -8.329 3.635 18.440 1.00 96.44 275 LEU A C 1
ATOM 2067 O O . LEU A 1 275 ? -8.273 2.420 18.306 1.00 96.44 275 LEU A O 1
ATOM 2071 N N . ILE A 1 276 ? -8.132 4.210 19.634 1.00 96.62 276 ILE A N 1
ATOM 2072 C CA . ILE A 1 276 ? -7.807 3.434 20.848 1.00 96.62 276 ILE A CA 1
ATOM 2073 C C . ILE A 1 276 ? -8.873 2.365 21.138 1.00 96.62 276 ILE A C 1
ATOM 2075 O O . ILE A 1 276 ? -8.523 1.246 21.519 1.00 96.62 276 ILE A O 1
ATOM 2079 N N . LEU A 1 277 ? -10.159 2.684 20.951 1.00 96.81 277 LEU A N 1
ATOM 2080 C CA . LEU A 1 277 ? -11.251 1.715 21.104 1.00 96.81 277 LEU A CA 1
ATOM 2081 C C . LEU A 1 277 ? -11.121 0.561 20.108 1.00 96.81 277 LEU A C 1
ATOM 2083 O O . LEU A 1 277 ? -11.109 -0.595 20.529 1.00 96.81 277 LEU A O 1
ATOM 2087 N N . SER A 1 278 ? -10.975 0.876 18.821 1.00 96.94 278 SER A N 1
ATOM 2088 C CA . SER A 1 278 ? -10.810 -0.107 17.747 1.00 96.94 278 SER A CA 1
ATOM 2089 C C . SER A 1 278 ? -9.611 -1.024 18.012 1.00 96.94 278 SER A C 1
ATOM 2091 O O . SER A 1 278 ? -9.744 -2.246 17.976 1.00 96.94 278 SER A O 1
ATOM 2093 N N . LEU A 1 279 ? -8.455 -0.459 18.380 1.00 96.31 279 LEU A N 1
ATOM 2094 C CA . LEU A 1 279 ? -7.251 -1.227 18.722 1.00 96.31 279 LEU A CA 1
ATOM 2095 C C . LEU A 1 279 ? -7.479 -2.160 19.920 1.00 96.31 279 LEU A C 1
ATOM 2097 O O . LEU A 1 279 ? -7.077 -3.324 19.896 1.00 96.31 279 LEU A O 1
ATOM 2101 N N . THR A 1 280 ? -8.152 -1.664 20.961 1.00 95.81 280 THR A N 1
ATOM 2102 C CA . THR A 1 280 ? -8.474 -2.449 22.162 1.00 95.81 280 THR A CA 1
ATOM 2103 C C . THR A 1 280 ? -9.394 -3.620 21.821 1.00 95.81 280 THR A C 1
ATOM 2105 O O . THR A 1 280 ? -9.150 -4.743 22.265 1.00 95.81 280 THR A O 1
ATOM 2108 N N . LEU A 1 281 ? -10.428 -3.389 21.006 1.00 97.00 281 LEU A N 1
ATOM 2109 C CA . LEU A 1 281 ? -11.348 -4.439 20.571 1.00 97.00 281 LEU A CA 1
ATOM 2110 C C . LEU A 1 281 ? -10.642 -5.459 19.676 1.00 97.00 281 LEU A C 1
ATOM 2112 O O . LEU A 1 281 ? -10.819 -6.659 19.880 1.00 97.00 281 LEU A O 1
ATOM 2116 N N . ALA A 1 282 ? -9.784 -5.008 18.760 1.00 96.69 282 ALA A N 1
ATOM 2117 C CA . ALA A 1 282 ? -9.010 -5.894 17.898 1.00 96.69 282 ALA A CA 1
ATOM 2118 C C . ALA A 1 282 ? -8.099 -6.840 18.691 1.00 96.69 282 ALA A C 1
ATOM 2120 O O . ALA A 1 282 ? -8.105 -8.046 18.448 1.00 96.69 282 ALA A O 1
ATOM 2121 N N . ASN A 1 283 ? -7.390 -6.331 19.701 1.00 93.31 283 ASN A N 1
ATOM 2122 C CA . ASN A 1 283 ? -6.585 -7.173 20.591 1.00 93.31 283 ASN A CA 1
ATOM 2123 C C . ASN A 1 283 ? -7.424 -8.128 21.441 1.00 93.31 283 ASN A C 1
ATOM 2125 O O . ASN A 1 283 ? -6.993 -9.242 21.720 1.00 93.31 283 ASN A O 1
ATOM 2129 N N . LYS A 1 284 ? -8.601 -7.686 21.896 1.00 95.50 284 LYS A N 1
ATOM 2130 C CA . LYS A 1 284 ? -9.470 -8.488 22.763 1.00 95.50 284 LYS A CA 1
ATOM 2131 C C . LYS A 1 284 ? -10.136 -9.641 22.011 1.00 95.50 284 LYS A C 1
ATOM 2133 O O . LYS A 1 284 ? -10.288 -10.721 22.573 1.00 95.50 284 LYS A O 1
ATOM 2138 N N . HIS A 1 285 ? -10.595 -9.392 20.787 1.00 95.88 285 HIS A N 1
ATOM 2139 C CA . HIS A 1 285 ? -11.404 -10.343 20.020 1.00 95.88 285 HIS A CA 1
ATOM 2140 C C . HIS A 1 285 ? -10.585 -11.168 19.026 1.00 95.88 285 HIS A C 1
ATOM 2142 O O . HIS A 1 285 ? -10.980 -12.281 18.679 1.00 95.88 285 HIS A O 1
ATOM 2148 N N . GLY A 1 286 ? -9.444 -10.654 18.578 1.00 90.06 286 GLY A N 1
ATOM 2149 C CA . GLY A 1 286 ? -8.557 -11.381 17.691 1.00 90.06 286 GLY A CA 1
ATOM 2150 C C . GLY A 1 286 ? -7.761 -12.465 18.423 1.00 90.06 286 GLY A C 1
ATOM 2151 O O . GLY A 1 286 ? -7.211 -12.236 19.495 1.00 90.06 286 GLY A O 1
ATOM 2152 N N . LYS A 1 287 ? -7.691 -13.662 17.830 1.00 87.06 287 LYS A N 1
ATOM 2153 C CA . LYS A 1 287 ? -7.059 -14.849 18.445 1.00 87.06 287 LYS A CA 1
ATOM 2154 C C . LYS A 1 287 ? -5.706 -15.230 17.834 1.00 87.06 287 LYS A C 1
ATOM 2156 O O . LYS A 1 287 ? -5.021 -16.104 18.355 1.00 87.06 287 LYS A O 1
ATOM 2161 N N . LYS A 1 288 ? -5.333 -14.604 16.716 1.00 86.75 288 LYS A N 1
ATOM 2162 C CA . LYS A 1 288 ? -4.108 -14.905 15.960 1.00 86.75 288 LYS A CA 1
ATOM 2163 C C . LYS A 1 288 ? -2.923 -14.082 16.452 1.00 86.75 288 LYS A C 1
ATOM 2165 O O . LYS A 1 288 ? -3.096 -13.049 17.095 1.00 86.75 288 LYS A O 1
ATOM 2170 N N . SER A 1 289 ? -1.719 -14.500 16.058 1.00 85.75 289 SER A N 1
ATOM 2171 C CA . SER A 1 289 ? -0.473 -13.755 16.291 1.00 85.75 289 SER A CA 1
ATOM 2172 C C . SER A 1 289 ? -0.497 -12.349 15.675 1.00 85.75 289 SER A C 1
ATOM 2174 O O . SER A 1 289 ? 0.032 -11.408 16.270 1.00 85.75 289 SER A O 1
ATOM 2176 N N . VAL A 1 290 ? -1.150 -12.205 14.517 1.00 89.81 290 VAL A N 1
ATOM 2177 C CA . VAL A 1 290 ? -1.526 -10.923 13.908 1.00 89.81 290 VAL A CA 1
ATOM 2178 C C . VAL A 1 290 ? -3.048 -10.899 13.767 1.00 89.81 290 VAL A C 1
ATOM 2180 O O . VAL A 1 290 ? -3.584 -11.454 12.809 1.00 89.81 290 VAL A O 1
ATOM 2183 N N . PRO A 1 291 ? -3.766 -10.324 14.744 1.00 90.31 291 PRO A N 1
ATOM 2184 C CA . PRO A 1 291 ? -5.212 -10.470 14.799 1.00 90.31 291 PRO A CA 1
ATOM 2185 C C . PRO A 1 291 ? -5.970 -9.596 13.798 1.00 90.31 291 PRO A C 1
ATOM 2187 O O . PRO A 1 291 ? -7.067 -9.961 13.383 1.00 90.31 291 PRO A O 1
ATOM 2190 N N . THR A 1 292 ? -5.433 -8.429 13.438 1.00 96.31 292 THR A N 1
ATOM 2191 C CA . THR A 1 292 ? -6.117 -7.449 12.579 1.00 96.31 292 THR A CA 1
ATOM 2192 C C . THR A 1 292 ? -5.099 -6.527 11.907 1.00 96.31 292 THR A C 1
ATOM 2194 O O . THR A 1 292 ? -4.070 -6.190 12.505 1.00 96.31 292 THR A O 1
ATOM 2197 N N . GLY A 1 293 ? -5.387 -6.128 10.669 1.00 96.25 293 GLY A N 1
ATOM 2198 C CA . GLY A 1 293 ? -4.669 -5.096 9.927 1.00 96.25 293 GLY A CA 1
ATOM 2199 C C . GLY A 1 293 ? -5.387 -3.748 9.939 1.00 96.25 293 GLY A C 1
ATOM 2200 O O . GLY A 1 293 ? -6.595 -3.694 10.142 1.00 96.25 293 GLY A O 1
ATOM 2201 N N . TYR A 1 294 ? -4.665 -2.653 9.712 1.00 97.31 294 TYR A N 1
ATOM 2202 C CA . TYR A 1 294 ? -5.253 -1.312 9.648 1.00 97.31 294 TYR A CA 1
ATOM 2203 C C . TYR A 1 294 ? -4.713 -0.499 8.473 1.00 97.31 294 TYR A C 1
ATOM 2205 O O . TYR A 1 294 ? -3.502 -0.419 8.281 1.00 97.31 294 TYR A O 1
ATOM 2213 N N . ILE A 1 295 ? -5.606 0.170 7.746 1.00 96.69 295 ILE A N 1
ATOM 2214 C CA . ILE A 1 295 ? -5.274 1.312 6.890 1.00 96.69 295 ILE A CA 1
ATOM 2215 C C . ILE A 1 295 ? -5.682 2.570 7.655 1.00 96.69 295 ILE A C 1
ATOM 2217 O O . ILE A 1 295 ? -6.867 2.786 7.923 1.00 96.69 295 ILE A O 1
ATOM 2221 N N . VAL A 1 296 ? -4.699 3.371 8.061 1.00 95.44 296 VAL A N 1
ATOM 2222 C CA . VAL A 1 296 ? -4.918 4.482 8.995 1.00 95.44 296 VAL A CA 1
ATOM 2223 C C . VAL A 1 296 ? -5.047 5.817 8.281 1.00 95.44 296 VAL A C 1
ATOM 2225 O O . VAL A 1 296 ? -4.280 6.127 7.369 1.00 95.44 296 VAL A O 1
ATOM 2228 N N . ASN A 1 297 ? -6.013 6.602 8.756 1.00 93.25 297 ASN A N 1
ATOM 2229 C CA . ASN A 1 297 ? -6.384 7.936 8.306 1.00 93.25 297 ASN A CA 1
ATOM 2230 C C . ASN A 1 297 ? -6.273 8.079 6.786 1.00 93.25 297 ASN A C 1
ATOM 2232 O O . ASN A 1 297 ? -5.436 8.863 6.314 1.00 93.25 297 ASN A O 1
ATOM 2236 N N . PRO A 1 298 ? -7.083 7.329 6.013 1.00 91.31 298 PRO A N 1
ATOM 2237 C CA . PRO A 1 298 ? -7.103 7.536 4.582 1.00 91.31 298 PRO A CA 1
ATOM 2238 C C . PRO A 1 298 ? -7.437 9.000 4.308 1.00 91.31 298 PRO A C 1
ATOM 2240 O O . PRO A 1 298 ? -8.043 9.699 5.119 1.00 91.31 298 PRO A O 1
ATOM 2243 N N . ASP A 1 299 ? -6.944 9.496 3.193 1.00 89.38 299 ASP A N 1
ATOM 2244 C CA . ASP A 1 299 ? -7.038 10.879 2.761 1.00 89.38 299 ASP A CA 1
ATOM 2245 C C . ASP A 1 299 ? -6.153 11.860 3.493 1.00 89.38 299 ASP A C 1
ATOM 2247 O O . ASP A 1 299 ? -5.772 12.852 2.879 1.00 89.38 299 ASP A O 1
ATOM 2251 N N . PHE A 1 300 ? -5.736 11.584 4.723 1.00 94.44 300 PHE A N 1
ATOM 2252 C CA . PHE A 1 300 ? -4.996 12.557 5.512 1.00 94.44 300 PHE A CA 1
ATOM 2253 C C . PHE A 1 300 ? -3.676 12.971 4.847 1.00 94.44 300 PHE A C 1
ATOM 2255 O O . PHE A 1 300 ? -3.482 14.148 4.545 1.00 94.44 300 PHE A O 1
ATOM 2262 N N . LEU A 1 301 ? -2.789 12.014 4.543 1.00 95.25 301 LEU A N 1
ATOM 2263 C CA . LEU A 1 301 ? -1.493 12.337 3.931 1.00 95.25 301 LEU A CA 1
ATOM 2264 C C . LEU A 1 301 ? -1.660 12.940 2.534 1.00 95.25 301 LEU A C 1
ATOM 2266 O O . LEU A 1 301 ? -1.006 13.929 2.212 1.00 95.25 301 LEU A O 1
ATOM 2270 N N . GLY A 1 302 ? -2.556 12.370 1.725 1.00 93.81 302 GLY A N 1
ATOM 2271 C CA . GLY A 1 302 ? -2.826 12.855 0.373 1.00 93.81 302 GLY A CA 1
ATOM 2272 C C . GLY A 1 302 ? -3.396 14.276 0.359 1.00 93.81 302 GLY A C 1
ATOM 2273 O O . GLY A 1 302 ? -2.924 15.105 -0.409 1.00 93.81 302 GLY A O 1
ATOM 2274 N N . ALA A 1 303 ? -4.359 14.588 1.227 1.00 93.94 303 ALA A N 1
ATOM 2275 C CA . ALA A 1 303 ? -4.970 15.914 1.311 1.00 93.94 303 ALA A CA 1
ATOM 2276 C C . ALA A 1 303 ? -3.979 16.964 1.825 1.00 93.94 303 ALA A C 1
ATOM 2278 O O . ALA A 1 303 ? -3.892 18.054 1.255 1.00 93.94 303 ALA A O 1
ATOM 2279 N N . CYS A 1 304 ? -3.193 16.637 2.856 1.00 95.94 304 CYS A N 1
ATOM 2280 C CA . CYS A 1 304 ? -2.157 17.542 3.345 1.00 95.94 304 CYS A CA 1
ATOM 2281 C C . CYS A 1 304 ? -1.099 17.810 2.264 1.00 95.94 304 CYS A C 1
ATOM 2283 O O . CYS A 1 304 ? -0.714 18.961 2.063 1.00 95.94 304 CYS A O 1
ATOM 2285 N N . GLN A 1 305 ? -0.685 16.784 1.516 1.00 95.88 305 GLN A N 1
ATOM 2286 C CA . GLN A 1 305 ? 0.230 16.948 0.388 1.00 95.88 305 GLN A CA 1
ATOM 2287 C C . GLN A 1 305 ? -0.381 17.818 -0.721 1.00 95.88 305 GLN A C 1
ATOM 2289 O O . GLN A 1 305 ? 0.273 18.743 -1.202 1.00 95.88 305 GLN A O 1
ATOM 2294 N N . GLN A 1 306 ? -1.648 17.575 -1.078 1.00 95.06 306 GLN A N 1
ATOM 2295 C CA . GLN A 1 306 ? -2.349 18.281 -2.157 1.00 95.06 306 GLN A CA 1
ATOM 2296 C C . GLN A 1 306 ? -2.452 19.779 -1.878 1.00 95.06 306 GLN A C 1
ATOM 2298 O O . GLN A 1 306 ? -2.356 20.598 -2.791 1.00 95.06 306 GLN A O 1
ATOM 2303 N N . GLN A 1 307 ? -2.623 20.132 -0.606 1.00 94.69 307 GLN A N 1
ATOM 2304 C CA . GLN A 1 307 ? -2.713 21.508 -0.129 1.00 94.69 307 GLN A CA 1
ATOM 2305 C C . GLN A 1 307 ? -1.346 22.109 0.249 1.00 94.69 307 GLN A C 1
ATOM 2307 O O . GLN A 1 307 ? -1.298 23.212 0.789 1.00 94.69 307 GLN A O 1
ATOM 2312 N N . ASN A 1 308 ? -0.234 21.414 -0.026 1.00 93.75 308 ASN A N 1
ATOM 2313 C CA . ASN A 1 308 ? 1.127 21.817 0.353 1.00 93.75 308 ASN A CA 1
ATOM 2314 C C . ASN A 1 308 ? 1.280 22.139 1.854 1.00 93.75 308 ASN A C 1
ATOM 2316 O O . ASN A 1 308 ? 2.030 23.037 2.244 1.00 93.75 308 ASN A O 1
ATOM 2320 N N . ILE A 1 309 ? 0.573 21.407 2.715 1.00 96.12 309 ILE A N 1
ATOM 2321 C CA . ILE A 1 309 ? 0.656 21.579 4.165 1.00 96.12 309 ILE A CA 1
ATOM 2322 C C . ILE A 1 309 ? 1.994 21.026 4.658 1.00 96.12 309 ILE A C 1
ATOM 2324 O O . ILE A 1 309 ? 2.270 19.828 4.551 1.00 96.12 309 ILE A O 1
ATOM 2328 N N . ALA A 1 310 ? 2.823 21.902 5.224 1.00 96.00 310 ALA A N 1
ATOM 2329 C CA . ALA A 1 310 ? 4.125 21.540 5.774 1.00 96.00 310 ALA A CA 1
ATOM 2330 C C . ALA A 1 310 ? 4.002 20.577 6.969 1.00 96.00 310 ALA A C 1
ATOM 2332 O O . ALA A 1 310 ? 3.061 20.650 7.756 1.00 96.00 310 ALA A O 1
ATOM 2333 N N . SER A 1 311 ? 5.007 19.721 7.177 1.00 94.50 311 SER A N 1
ATOM 2334 C CA . SER A 1 311 ? 5.031 18.782 8.310 1.00 94.50 311 SER A CA 1
ATOM 2335 C C . SER A 1 311 ? 5.047 19.470 9.683 1.00 94.50 311 SER A C 1
ATOM 2337 O O . SER A 1 311 ? 4.610 18.884 10.673 1.00 94.50 311 SER A O 1
ATOM 2339 N N . THR A 1 312 ? 5.515 20.718 9.737 1.00 96.12 312 THR A N 1
ATOM 2340 C CA . THR A 1 312 ? 5.535 21.592 10.919 1.00 96.12 312 THR A CA 1
ATOM 2341 C C . THR A 1 312 ? 4.273 22.437 11.076 1.00 96.12 312 THR A C 1
ATOM 2343 O O . THR A 1 312 ? 4.172 23.186 12.046 1.00 96.12 312 THR A O 1
ATOM 2346 N N . TYR A 1 313 ? 3.315 22.343 10.147 1.00 97.81 313 TYR A N 1
ATOM 2347 C CA . TYR A 1 313 ? 2.061 23.080 10.241 1.00 97.81 313 TYR A CA 1
ATOM 2348 C C . TYR A 1 313 ? 1.357 22.741 11.553 1.00 97.81 313 TYR A C 1
ATOM 2350 O O . TYR A 1 313 ? 1.219 21.565 11.901 1.00 97.81 313 TYR A O 1
ATOM 2358 N N . HIS A 1 314 ? 0.938 23.776 12.281 1.00 97.44 314 HIS A N 1
ATOM 2359 C CA . HIS A 1 314 ? 0.365 23.618 13.608 1.00 97.44 314 HIS A CA 1
ATOM 2360 C C . HIS A 1 314 ? -0.957 22.848 13.537 1.00 97.44 314 HIS A C 1
ATOM 2362 O O . HIS A 1 314 ? -1.908 23.253 12.872 1.00 97.44 314 HIS A O 1
ATOM 2368 N N . THR A 1 315 ? -1.034 21.729 14.246 1.00 94.06 315 THR A N 1
ATOM 2369 C CA . THR A 1 315 ? -2.237 20.897 14.344 1.00 94.06 315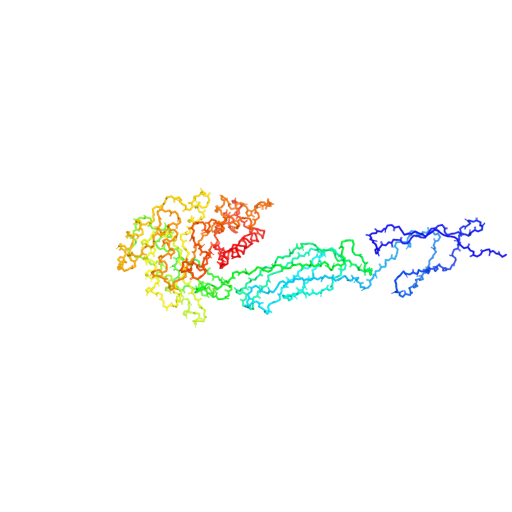 THR A CA 1
ATOM 2370 C C . THR A 1 315 ? -2.280 20.291 15.740 1.00 94.06 315 THR A C 1
ATOM 2372 O O . THR A 1 315 ? -1.328 19.611 16.117 1.00 94.06 315 THR A O 1
ATOM 2375 N N . PRO A 1 316 ? -3.347 20.513 16.529 1.00 95.06 316 PRO A N 1
ATOM 2376 C CA . PRO A 1 316 ? -3.428 19.953 17.872 1.00 95.06 316 PRO A CA 1
ATOM 2377 C C . PRO A 1 316 ? -3.323 18.425 17.845 1.00 95.06 316 PRO A C 1
ATOM 2379 O O . PRO A 1 316 ? -4.189 17.758 17.285 1.00 95.06 316 PRO A O 1
ATOM 2382 N N . ALA A 1 317 ? -2.308 17.870 18.501 1.00 94.25 317 ALA A N 1
ATOM 2383 C CA . ALA A 1 317 ? -2.079 16.429 18.578 1.00 94.25 317 ALA A CA 1
ATOM 2384 C C . ALA A 1 317 ? -1.953 15.975 20.034 1.00 94.25 317 ALA A C 1
ATOM 2386 O O . ALA A 1 317 ? -2.639 15.044 20.463 1.00 94.25 317 ALA A O 1
ATOM 2387 N N . ARG A 1 318 ? -1.158 16.685 20.842 1.00 92.75 318 ARG A N 1
ATOM 2388 C CA . ARG A 1 318 ? -0.803 16.246 22.197 1.00 92.75 318 ARG A CA 1
ATOM 2389 C C . ARG A 1 318 ? -2.001 16.304 23.137 1.00 92.75 318 ARG A C 1
ATOM 2391 O O . ARG A 1 318 ? -2.355 15.307 23.762 1.00 92.75 318 ARG A O 1
ATOM 2398 N N . ARG A 1 319 ? -2.688 17.449 23.195 1.00 93.50 319 ARG A N 1
ATOM 2399 C CA . ARG A 1 319 ? -3.871 17.612 24.058 1.00 93.50 319 ARG A CA 1
ATOM 2400 C C . ARG A 1 319 ? -5.017 16.655 23.673 1.00 93.50 319 ARG A C 1
ATOM 2402 O O . ARG A 1 319 ? -5.569 16.038 24.588 1.00 93.50 319 ARG A O 1
ATOM 2409 N N . PRO A 1 320 ? -5.407 16.504 22.388 1.00 94.75 320 PRO A N 1
ATOM 2410 C CA . PRO A 1 320 ? -6.382 15.488 21.983 1.00 94.75 320 PRO A CA 1
ATOM 2411 C C . PRO A 1 320 ? -5.970 14.061 22.361 1.00 94.75 320 PRO A C 1
ATOM 2413 O O . PRO A 1 320 ? -6.794 13.334 22.912 1.00 94.75 320 PRO A O 1
ATOM 2416 N N . LEU A 1 321 ? -4.702 13.687 22.157 1.00 95.44 321 LEU A N 1
ATOM 2417 C CA . LEU A 1 321 ? -4.180 12.370 22.529 1.00 95.44 321 LEU A CA 1
ATOM 2418 C C . LEU A 1 321 ? -4.302 12.112 24.036 1.00 95.44 321 LEU A C 1
ATOM 2420 O O . LEU A 1 321 ? -4.854 11.093 24.444 1.00 95.44 321 LEU A O 1
ATOM 2424 N N . THR A 1 322 ? -3.872 13.053 24.881 1.00 93.62 322 THR A N 1
ATOM 2425 C CA . THR A 1 322 ? -4.001 12.926 26.344 1.00 93.62 322 THR A CA 1
ATOM 2426 C C . THR A 1 322 ? -5.460 12.775 26.777 1.00 93.62 322 THR A C 1
ATOM 2428 O O . THR A 1 322 ? -5.774 11.944 27.631 1.00 93.62 322 THR A O 1
ATOM 2431 N N . LYS A 1 323 ? -6.379 13.546 26.177 1.00 93.62 323 LYS A N 1
ATOM 2432 C CA . LYS A 1 323 ? -7.818 13.426 26.461 1.00 93.62 323 LYS A CA 1
ATOM 2433 C C . LYS A 1 323 ? -8.369 12.064 26.043 1.00 93.62 323 LYS A C 1
ATOM 2435 O O . LYS A 1 323 ? -9.175 11.501 26.779 1.00 93.62 323 LYS A O 1
ATOM 2440 N N . ALA A 1 324 ? -7.949 11.550 24.891 1.00 95.44 324 ALA A N 1
ATOM 2441 C CA . ALA A 1 324 ? -8.356 10.243 24.390 1.00 95.44 324 ALA A CA 1
ATOM 2442 C C . ALA A 1 324 ? -7.875 9.106 25.304 1.00 95.44 324 ALA A C 1
ATOM 2444 O O . ALA A 1 324 ? -8.686 8.278 25.713 1.00 95.44 324 ALA A O 1
ATOM 2445 N N . LEU A 1 325 ? -6.599 9.118 25.708 1.00 95.38 325 LEU A N 1
ATOM 2446 C CA . LEU A 1 325 ? -6.035 8.144 26.653 1.00 95.38 325 LEU A CA 1
ATOM 2447 C C . LEU A 1 325 ? -6.804 8.145 27.978 1.00 95.38 325 LEU A C 1
ATOM 2449 O O . LEU A 1 325 ? -7.232 7.089 28.442 1.00 95.38 325 LEU A O 1
ATOM 2453 N N . LYS A 1 326 ? -7.063 9.334 28.542 1.00 93.31 326 LYS A N 1
ATOM 2454 C CA . LYS A 1 326 ? -7.852 9.476 29.772 1.00 93.31 326 LYS A CA 1
ATOM 2455 C C . LYS A 1 326 ? -9.273 8.939 29.602 1.00 93.31 326 LYS A C 1
ATOM 2457 O O . LYS A 1 326 ? -9.744 8.208 30.463 1.00 93.31 326 LYS A O 1
ATOM 2462 N N . ASN A 1 327 ? -9.959 9.295 28.515 1.00 93.25 327 ASN A N 1
ATOM 2463 C CA . ASN A 1 327 ? -11.328 8.841 28.269 1.00 93.25 327 ASN A CA 1
ATOM 2464 C C . ASN A 1 327 ? -11.425 7.316 28.124 1.00 93.25 327 ASN A C 1
ATOM 2466 O O . ASN A 1 327 ? -12.390 6.718 28.589 1.00 93.25 327 ASN A O 1
ATOM 2470 N N . ARG A 1 328 ? -10.413 6.689 27.520 1.00 94.56 328 ARG A N 1
ATOM 2471 C CA . ARG A 1 328 ? -10.333 5.235 27.341 1.00 94.56 328 ARG A CA 1
ATOM 2472 C C . ARG A 1 328 ? -9.717 4.506 28.533 1.00 94.56 328 ARG A C 1
ATOM 2474 O O . ARG A 1 328 ? -9.432 3.319 28.428 1.00 94.56 328 ARG A O 1
ATOM 2481 N N . ASN A 1 329 ? -9.523 5.199 29.656 1.00 92.81 329 ASN A N 1
ATOM 2482 C CA . ASN A 1 329 ? -8.910 4.665 30.872 1.00 92.81 329 ASN A CA 1
ATOM 2483 C C . ASN A 1 329 ? -7.540 4.006 30.625 1.00 92.81 329 ASN A C 1
ATOM 2485 O O . ASN A 1 329 ? -7.131 3.108 31.362 1.00 92.81 329 ASN A O 1
ATOM 2489 N N . ILE A 1 330 ? -6.803 4.476 29.615 1.00 90.75 330 ILE A N 1
ATOM 2490 C CA . ILE A 1 330 ? -5.405 4.105 29.419 1.00 90.75 330 ILE A CA 1
ATOM 2491 C C . ILE A 1 330 ? -4.600 4.880 30.460 1.00 90.75 330 ILE A C 1
ATOM 2493 O O . ILE A 1 330 ? -4.485 6.104 30.387 1.00 90.75 330 ILE A O 1
ATOM 2497 N N . THR A 1 331 ? -4.102 4.173 31.472 1.00 78.00 331 THR A N 1
ATOM 2498 C CA . THR A 1 331 ? -3.460 4.756 32.660 1.00 78.00 331 THR A CA 1
ATOM 2499 C C . THR A 1 331 ? -2.045 4.202 32.870 1.00 78.00 331 THR A C 1
ATOM 2501 O O . THR A 1 331 ? -1.531 3.430 32.058 1.00 78.00 331 THR A O 1
ATOM 2504 N N . GLY A 1 332 ? -1.378 4.640 33.942 1.00 69.56 332 GLY A N 1
ATOM 2505 C CA . GLY A 1 332 ? -0.045 4.171 34.316 1.00 69.56 332 GLY A CA 1
ATOM 2506 C C . GLY A 1 332 ? 1.074 4.714 33.423 1.00 69.56 332 GLY A C 1
ATOM 2507 O O . GLY A 1 332 ? 0.984 5.818 32.878 1.00 69.56 332 GLY A O 1
ATOM 2508 N N . THR A 1 333 ? 2.143 3.929 33.280 1.00 62.12 333 THR A N 1
ATOM 2509 C CA . THR A 1 333 ? 3.361 4.301 32.538 1.00 62.12 333 THR A CA 1
ATOM 2510 C C . THR A 1 333 ? 3.085 4.645 31.078 1.00 62.12 333 THR A C 1
ATOM 2512 O O . THR A 1 333 ? 3.722 5.540 30.542 1.00 62.12 333 THR A O 1
ATOM 2515 N N . THR A 1 334 ? 2.082 4.021 30.457 1.00 71.31 334 THR A N 1
ATOM 2516 C CA . THR A 1 334 ? 1.689 4.287 29.065 1.00 71.31 334 THR A CA 1
ATOM 2517 C C . THR A 1 334 ? 1.210 5.726 28.854 1.00 71.31 334 THR A C 1
ATOM 2519 O O . THR A 1 334 ? 1.668 6.407 27.940 1.00 71.31 334 THR A O 1
ATOM 2522 N N . ALA A 1 335 ? 0.314 6.225 29.711 1.00 63.31 335 ALA A N 1
ATOM 2523 C CA . ALA A 1 335 ? -0.212 7.586 29.585 1.00 63.31 335 ALA A CA 1
ATOM 2524 C C . ALA A 1 335 ? 0.821 8.658 29.970 1.00 63.31 335 ALA A C 1
ATOM 2526 O O . ALA A 1 335 ? 0.817 9.751 29.403 1.00 63.31 335 ALA A O 1
ATOM 2527 N N . ALA A 1 336 ? 1.719 8.341 30.909 1.00 61.31 336 ALA A N 1
ATOM 2528 C CA . ALA A 1 336 ? 2.808 9.224 31.327 1.00 61.31 336 ALA A CA 1
ATOM 2529 C C . ALA A 1 336 ? 3.968 9.292 30.311 1.00 61.31 336 ALA A C 1
ATOM 2531 O O . ALA A 1 336 ? 4.790 10.202 30.392 1.00 61.31 336 ALA A O 1
ATOM 2532 N N . ALA A 1 337 ? 4.027 8.365 29.351 1.00 81.06 337 ALA A N 1
ATOM 2533 C CA . ALA A 1 337 ? 5.152 8.194 28.436 1.00 81.06 337 ALA A CA 1
ATOM 2534 C C . ALA A 1 337 ? 4.899 8.704 27.007 1.00 81.06 337 ALA A C 1
ATOM 2536 O O . ALA A 1 337 ? 5.588 8.252 26.098 1.00 81.06 337 ALA A O 1
ATOM 2537 N N . ILE A 1 338 ? 3.947 9.627 26.777 1.00 87.94 338 ILE A N 1
ATOM 2538 C CA . ILE A 1 338 ? 3.775 10.248 25.446 1.00 87.94 338 ILE A CA 1
ATOM 2539 C C . ILE A 1 338 ? 5.107 10.913 25.035 1.00 87.94 338 ILE A C 1
ATOM 2541 O O . ILE A 1 338 ? 5.488 11.906 25.676 1.00 87.94 338 ILE A O 1
ATOM 2545 N N . PRO A 1 339 ? 5.782 10.435 23.967 1.00 88.62 339 PRO A N 1
ATOM 2546 C CA . PRO A 1 339 ? 7.086 10.948 23.554 1.00 88.62 339 PRO A CA 1
ATOM 2547 C C . PRO A 1 339 ? 7.100 12.468 23.358 1.00 88.62 339 PRO A C 1
ATOM 2549 O O . PRO A 1 339 ? 6.100 13.067 22.944 1.00 88.62 339 PRO A O 1
ATOM 2552 N N . ALA A 1 340 ? 8.222 13.115 23.671 1.00 88.88 340 ALA A N 1
ATOM 2553 C CA . ALA A 1 340 ? 8.363 14.570 23.558 1.00 88.88 340 ALA A CA 1
ATOM 2554 C C . ALA A 1 340 ? 8.292 15.048 22.095 1.00 88.88 340 ALA A C 1
ATOM 2556 O O . ALA A 1 340 ? 7.863 16.167 21.824 1.00 88.88 340 ALA A O 1
ATOM 2557 N N . GLU A 1 341 ? 8.640 14.175 21.151 1.00 87.69 341 GLU A N 1
ATOM 2558 C CA . GLU A 1 341 ? 8.611 14.401 19.705 1.00 87.69 341 GLU A CA 1
ATOM 2559 C C . GLU A 1 341 ? 7.181 14.511 19.148 1.00 87.69 341 GLU A C 1
ATOM 2561 O O . GLU A 1 341 ? 6.975 15.067 18.065 1.00 87.69 341 GLU A O 1
ATOM 2566 N N . ILE A 1 342 ? 6.180 14.021 19.890 1.00 91.31 342 ILE A N 1
ATOM 2567 C CA . ILE A 1 342 ? 4.764 14.245 19.582 1.00 91.31 342 ILE A CA 1
ATOM 2568 C C . ILE A 1 342 ? 4.400 15.674 20.002 1.00 91.31 342 ILE A C 1
ATOM 2570 O O . ILE A 1 342 ? 4.045 15.954 21.154 1.00 91.31 342 ILE A O 1
ATOM 2574 N N . THR A 1 343 ? 4.508 16.578 19.032 1.00 93.25 343 THR A N 1
ATOM 2575 C CA . THR A 1 343 ? 4.221 18.016 19.137 1.00 93.25 343 THR A CA 1
ATOM 2576 C C . THR A 1 343 ? 2.898 18.376 18.455 1.00 93.25 343 THR A C 1
ATOM 2578 O O . THR A 1 343 ? 2.334 17.560 17.733 1.00 93.25 343 THR A O 1
ATOM 2581 N N . ASP A 1 344 ? 2.387 19.594 18.655 1.00 97.50 344 ASP A N 1
ATOM 2582 C CA . ASP A 1 344 ? 1.161 20.067 17.990 1.00 97.50 344 ASP A CA 1
ATOM 2583 C C . ASP A 1 344 ? 1.433 20.482 16.532 1.00 97.50 344 ASP A C 1
ATOM 2585 O O . ASP A 1 344 ? 1.319 21.644 16.141 1.00 97.50 344 ASP A O 1
ATOM 2589 N N . THR A 1 345 ? 1.817 19.498 15.718 1.00 96.44 345 THR A N 1
ATOM 2590 C CA . THR A 1 345 ? 2.096 19.621 14.284 1.00 96.44 345 THR A CA 1
ATOM 2591 C C . THR A 1 345 ? 1.503 18.445 13.504 1.00 96.44 345 THR A C 1
ATOM 2593 O O . THR A 1 345 ? 1.188 17.407 14.090 1.00 96.44 345 THR A O 1
ATOM 2596 N N . ILE A 1 346 ? 1.410 18.554 12.173 1.00 96.06 346 ILE A N 1
ATOM 2597 C CA . ILE A 1 346 ? 1.056 17.418 11.297 1.00 96.06 346 ILE A CA 1
ATOM 2598 C C . ILE A 1 346 ? 1.958 16.210 11.565 1.00 96.06 346 ILE A C 1
ATOM 2600 O O . ILE A 1 346 ? 1.468 15.095 11.748 1.00 96.06 346 ILE A O 1
ATOM 2604 N N . ARG A 1 347 ? 3.275 16.429 11.664 1.00 94.19 347 ARG A N 1
ATOM 2605 C CA . ARG A 1 347 ? 4.223 15.366 12.010 1.00 94.19 347 ARG A CA 1
ATOM 2606 C C . ARG A 1 347 ? 3.933 14.765 13.381 1.00 94.19 347 ARG A C 1
ATOM 2608 O O . ARG A 1 347 ? 3.970 13.549 13.531 1.00 94.19 347 ARG A O 1
ATOM 2615 N N . GLY A 1 348 ? 3.636 15.590 14.379 1.00 93.69 348 GLY A N 1
ATOM 2616 C CA . GLY A 1 348 ? 3.302 15.101 15.712 1.00 93.69 348 GLY A CA 1
ATOM 2617 C C . GLY A 1 348 ? 2.019 14.265 15.745 1.00 93.69 348 GLY A C 1
ATOM 2618 O O . GLY A 1 348 ? 1.996 13.239 16.419 1.00 93.69 348 GLY A O 1
ATOM 2619 N N . HIS A 1 349 ? 0.995 14.622 14.961 1.00 95.38 349 HIS A N 1
ATOM 2620 C CA . HIS A 1 349 ? -0.216 13.803 14.794 1.00 95.38 349 HIS A CA 1
ATOM 2621 C C . HIS A 1 349 ? 0.092 12.428 14.191 1.00 95.38 349 HIS A C 1
ATOM 2623 O O . HIS A 1 349 ? -0.340 11.405 14.721 1.00 95.38 349 HIS A O 1
ATOM 2629 N N . VAL A 1 350 ? 0.890 12.387 13.122 1.00 94.62 350 VAL A N 1
ATOM 2630 C CA . VAL A 1 350 ? 1.321 11.134 12.479 1.00 94.62 350 VAL A CA 1
ATOM 2631 C C . VAL A 1 350 ? 2.118 10.258 13.452 1.00 94.62 350 VAL A C 1
ATOM 2633 O O . VAL A 1 350 ? 1.830 9.070 13.601 1.00 94.62 350 VAL A O 1
ATOM 2636 N N . LEU A 1 351 ? 3.067 10.851 14.183 1.00 92.06 351 LEU A N 1
ATOM 2637 C CA . LEU A 1 351 ? 3.842 10.144 15.207 1.00 92.06 351 LEU A CA 1
ATOM 2638 C C . LEU A 1 351 ? 2.960 9.623 16.349 1.00 92.06 351 LEU A C 1
ATOM 2640 O O . LEU A 1 351 ? 3.214 8.532 16.854 1.00 92.06 351 LEU A O 1
ATOM 2644 N N . ALA A 1 352 ? 1.911 10.355 16.733 1.00 93.38 352 ALA A N 1
ATOM 2645 C CA . ALA A 1 352 ? 0.953 9.911 17.742 1.00 93.38 352 ALA A CA 1
ATOM 2646 C C . ALA A 1 352 ? 0.169 8.672 17.309 1.00 93.38 352 ALA A C 1
ATOM 2648 O O . ALA A 1 352 ? 0.024 7.744 18.106 1.00 93.38 352 ALA A O 1
ATOM 2649 N N . VAL A 1 353 ? -0.296 8.623 16.057 1.00 94.69 353 VAL A N 1
ATOM 2650 C CA . VAL A 1 353 ? -0.961 7.429 15.512 1.00 94.69 353 VAL A CA 1
ATOM 2651 C C . VAL A 1 353 ? -0.001 6.240 15.527 1.00 94.69 353 VAL A C 1
ATOM 2653 O O . VAL A 1 353 ? -0.341 5.208 16.102 1.00 94.69 353 VAL A O 1
ATOM 2656 N N . ASN A 1 354 ? 1.219 6.388 14.995 1.00 92.38 354 ASN A N 1
ATOM 2657 C CA . ASN A 1 354 ? 2.211 5.305 15.005 1.00 92.38 354 ASN A CA 1
ATOM 2658 C C . ASN A 1 354 ? 2.502 4.825 16.438 1.00 92.38 354 ASN A C 1
ATOM 2660 O O . ASN A 1 354 ? 2.521 3.624 16.701 1.00 92.38 354 ASN A O 1
ATOM 2664 N N . TRP A 1 355 ? 2.685 5.752 17.382 1.00 91.00 355 TRP A N 1
ATOM 2665 C CA . TRP A 1 355 ? 2.941 5.439 18.789 1.00 91.00 355 TRP A CA 1
ATOM 2666 C C . TRP A 1 355 ? 1.799 4.650 19.447 1.00 91.00 355 TRP A C 1
ATOM 2668 O O . TRP A 1 355 ? 2.074 3.728 20.220 1.00 91.00 355 TRP A O 1
ATOM 2678 N N . LEU A 1 356 ? 0.534 4.949 19.127 1.00 93.00 356 LEU A N 1
ATOM 2679 C CA . LEU A 1 356 ? -0.617 4.206 19.654 1.00 93.00 356 LEU A CA 1
ATOM 2680 C C . LEU A 1 356 ? -0.596 2.733 19.234 1.00 93.00 356 LEU A C 1
ATOM 2682 O O . LEU A 1 356 ? -0.798 1.866 20.085 1.00 93.00 356 LEU A O 1
ATOM 2686 N N . PHE A 1 357 ? -0.300 2.440 17.964 1.00 91.81 357 PHE A N 1
ATOM 2687 C CA . PHE A 1 357 ? -0.186 1.056 17.491 1.00 91.81 357 PHE A CA 1
ATOM 2688 C C . PHE A 1 357 ? 0.898 0.291 18.242 1.00 91.81 357 PHE A C 1
ATOM 2690 O O . PHE A 1 357 ? 0.669 -0.829 18.681 1.00 91.81 357 PHE A O 1
ATOM 2697 N N . LEU A 1 358 ? 2.055 0.899 18.479 1.00 85.19 358 LEU A N 1
ATOM 2698 C CA . LEU A 1 358 ? 3.116 0.220 19.224 1.00 85.19 358 LEU A CA 1
ATOM 2699 C C . LEU A 1 358 ? 2.773 -0.026 20.680 1.00 85.19 358 LEU A C 1
ATOM 2701 O O . LEU A 1 358 ? 3.106 -1.072 21.234 1.00 85.19 358 LEU A O 1
ATOM 2705 N N . THR A 1 359 ? 2.183 0.982 21.307 1.00 86.44 359 THR A N 1
ATOM 2706 C CA . THR A 1 359 ? 2.051 1.009 22.758 1.00 86.44 359 THR A CA 1
ATOM 2707 C C . THR A 1 359 ? 0.852 0.191 23.200 1.00 86.44 359 THR A C 1
ATOM 2709 O O . THR A 1 359 ? 0.902 -0.469 24.233 1.00 86.44 359 THR A O 1
ATOM 2712 N N . LEU A 1 360 ? -0.216 0.201 22.401 1.00 89.56 360 LEU A N 1
ATOM 2713 C CA . LEU A 1 360 ? -1.464 -0.474 22.732 1.00 89.56 360 LEU A CA 1
ATOM 2714 C C . LEU A 1 360 ? -1.690 -1.742 21.914 1.00 89.56 360 LEU A C 1
ATOM 2716 O O . LEU A 1 360 ? -2.490 -2.570 22.332 1.00 89.56 360 LEU A O 1
ATOM 2720 N N . ALA A 1 361 ? -1.040 -1.906 20.757 1.00 89.31 361 ALA A N 1
ATOM 2721 C CA . ALA A 1 361 ? -1.477 -2.874 19.753 1.00 89.31 361 ALA A CA 1
ATOM 2722 C C . ALA A 1 361 ? -0.340 -3.489 18.916 1.00 89.31 361 ALA A C 1
ATOM 2724 O O . ALA A 1 361 ? -0.488 -3.714 17.718 1.00 89.31 361 ALA A O 1
ATOM 2725 N N . LYS A 1 362 ? 0.802 -3.788 19.551 1.00 87.06 362 LYS A N 1
ATOM 2726 C CA . LYS A 1 362 ? 2.028 -4.279 18.888 1.00 87.06 362 LYS A CA 1
ATOM 2727 C C . LYS A 1 362 ? 1.842 -5.560 18.055 1.00 87.06 362 LYS A C 1
ATOM 2729 O O . LYS A 1 362 ? 2.646 -5.843 17.169 1.00 87.06 362 LYS A O 1
ATOM 2734 N N . SER A 1 363 ? 0.833 -6.372 18.366 1.00 87.69 363 SER A N 1
ATOM 2735 C CA . SER A 1 363 ? 0.484 -7.576 17.600 1.00 87.69 363 SER A CA 1
ATOM 2736 C C . SER A 1 363 ? -0.166 -7.248 16.253 1.00 87.69 363 SER A C 1
ATOM 2738 O O . SER A 1 363 ? -0.010 -8.030 15.313 1.00 87.69 363 SER A O 1
ATOM 2740 N N . LEU A 1 364 ? -0.852 -6.107 16.140 1.00 92.62 364 LEU A N 1
ATOM 2741 C CA . LEU A 1 364 ? -1.559 -5.676 14.937 1.00 92.62 364 LEU A CA 1
ATOM 2742 C C . LEU A 1 364 ? -0.581 -5.223 13.849 1.00 92.62 364 LEU A C 1
ATOM 2744 O O . LEU A 1 364 ? 0.531 -4.772 14.128 1.00 92.62 364 LEU A O 1
ATOM 2748 N N . THR A 1 365 ? -1.011 -5.331 12.595 1.00 92.94 365 THR A N 1
ATOM 2749 C CA . THR A 1 365 ? -0.303 -4.738 11.452 1.00 92.94 365 THR A CA 1
ATOM 2750 C C . THR A 1 365 ? -1.015 -3.459 11.026 1.00 92.94 365 THR A C 1
ATOM 2752 O O . THR A 1 365 ? -2.233 -3.350 11.168 1.00 92.94 365 THR A O 1
ATOM 2755 N N . PHE A 1 366 ? -0.291 -2.467 10.518 1.00 95.12 366 PHE A N 1
ATOM 2756 C CA . PHE A 1 366 ? -0.915 -1.236 10.040 1.00 95.12 366 PHE A CA 1
ATOM 2757 C C . PHE A 1 366 ? -0.091 -0.548 8.964 1.00 95.12 366 PHE A C 1
ATOM 2759 O O . PHE A 1 366 ? 1.121 -0.749 8.877 1.00 95.12 366 PHE A O 1
ATOM 2766 N N . GLY A 1 367 ? -0.761 0.281 8.177 1.00 95.00 367 GLY A N 1
ATOM 2767 C CA . GLY A 1 367 ? -0.182 1.047 7.093 1.00 95.00 367 GLY A CA 1
ATOM 2768 C C . GLY A 1 367 ? -0.894 2.373 6.892 1.00 95.00 367 GLY A C 1
ATOM 2769 O O . GLY A 1 367 ? -2.096 2.494 7.129 1.00 95.00 367 GLY A O 1
ATOM 2770 N N . TRP A 1 368 ? -0.147 3.382 6.459 1.00 96.00 368 TRP A N 1
ATOM 2771 C CA . TRP A 1 368 ? -0.720 4.650 6.002 1.00 96.00 368 TRP A CA 1
ATOM 2772 C C . TRP A 1 368 ? -1.158 4.566 4.549 1.00 96.00 368 TRP A C 1
ATOM 2774 O O . TRP A 1 368 ? -0.620 3.780 3.771 1.00 96.00 368 TRP A O 1
ATOM 2784 N N . GLN A 1 369 ? -2.072 5.450 4.172 1.00 95.44 369 GLN A N 1
ATOM 2785 C CA . GLN A 1 369 ? -2.551 5.574 2.807 1.00 95.44 369 GLN A CA 1
ATOM 2786 C C . GLN A 1 369 ? -2.089 6.896 2.165 1.00 95.44 369 GLN A C 1
ATOM 2788 O O . GLN A 1 369 ? -2.064 7.946 2.810 1.00 95.44 369 GLN A O 1
ATOM 2793 N N . VAL A 1 370 ? -1.714 6.839 0.884 1.00 95.06 370 VAL A N 1
ATOM 2794 C CA . VAL A 1 370 ? -1.396 7.994 0.026 1.00 95.06 370 VAL A CA 1
ATOM 2795 C C . VAL A 1 370 ? -2.225 7.963 -1.256 1.00 95.06 370 VAL A C 1
ATOM 2797 O O . VAL A 1 370 ? -2.599 6.898 -1.744 1.00 95.06 370 VAL A O 1
ATOM 2800 N N . LYS A 1 371 ? -2.524 9.137 -1.815 1.00 91.06 371 LYS A N 1
ATOM 2801 C CA . LYS A 1 371 ? -3.411 9.288 -2.978 1.00 91.06 371 LYS A CA 1
ATOM 2802 C C . LYS A 1 371 ? -2.640 9.682 -4.219 1.00 91.06 371 LYS A C 1
ATOM 2804 O O . LYS A 1 371 ? -1.719 10.496 -4.138 1.00 91.06 371 LYS A O 1
ATOM 2809 N N . LEU A 1 372 ? -3.104 9.232 -5.381 1.00 91.50 372 LEU A N 1
ATOM 2810 C CA . LEU A 1 372 ? -2.533 9.654 -6.666 1.00 91.50 372 LEU A CA 1
ATOM 2811 C C . LEU A 1 372 ? -2.725 11.153 -6.935 1.00 91.50 372 LEU A C 1
ATOM 2813 O O . LEU A 1 372 ? -1.920 11.759 -7.638 1.00 91.50 372 LEU A O 1
ATOM 2817 N N . TRP A 1 373 ? -3.740 11.779 -6.336 1.00 90.75 373 TRP A N 1
ATOM 2818 C CA . TRP A 1 373 ? -3.991 13.219 -6.438 1.00 90.75 373 TRP A CA 1
ATOM 2819 C C . TRP A 1 373 ? -3.390 14.051 -5.301 1.00 90.75 373 TRP A C 1
ATOM 2821 O O . TRP A 1 373 ? -3.615 15.260 -5.249 1.00 90.75 373 TRP A O 1
ATOM 2831 N N . GLY A 1 374 ? -2.556 13.449 -4.442 1.00 88.56 374 GLY A N 1
ATOM 2832 C CA . GLY A 1 374 ? -1.805 14.182 -3.418 1.00 88.56 374 GLY A CA 1
ATOM 2833 C C . GLY A 1 374 ? -0.861 15.246 -3.992 1.00 88.56 374 GLY A C 1
ATOM 2834 O O . GLY A 1 374 ? -0.444 16.152 -3.291 1.00 88.56 374 GLY A O 1
ATOM 2835 N N . LEU A 1 375 ? -0.556 15.196 -5.290 1.00 85.38 375 LEU A N 1
ATOM 2836 C CA . LEU A 1 375 ? 0.280 16.177 -5.991 1.00 85.38 375 LEU A CA 1
ATOM 2837 C C . LEU A 1 375 ? -0.535 17.225 -6.767 1.00 85.38 375 LEU A C 1
ATOM 2839 O O . LEU A 1 375 ? -0.057 17.784 -7.753 1.00 85.38 375 LEU A O 1
ATOM 2843 N N . GLY A 1 376 ? -1.771 17.479 -6.333 1.00 86.38 376 GLY A N 1
ATOM 2844 C CA . GLY A 1 376 ? -2.689 18.459 -6.917 1.00 86.38 376 GLY A CA 1
ATOM 2845 C C . GLY A 1 376 ? -3.850 17.800 -7.659 1.00 86.38 376 GLY A C 1
ATOM 2846 O O . GLY A 1 376 ? -5.010 18.111 -7.394 1.00 86.38 376 GLY A O 1
ATOM 2847 N N . SER A 1 377 ? -3.557 16.870 -8.568 1.00 87.44 377 SER A N 1
ATOM 2848 C CA . SER A 1 377 ? -4.555 16.143 -9.364 1.00 87.44 377 SER A CA 1
ATOM 2849 C C . SER A 1 377 ? -4.031 14.769 -9.773 1.00 87.44 377 SER A C 1
ATOM 2851 O O . SER A 1 377 ? -2.831 14.622 -9.955 1.00 87.44 377 SER A O 1
ATOM 2853 N N . GLY A 1 378 ? -4.914 13.788 -9.990 1.00 88.38 378 GLY A N 1
ATOM 2854 C CA . GLY A 1 378 ? -4.561 12.490 -10.583 1.00 88.38 378 GLY A CA 1
ATOM 2855 C C . GLY A 1 378 ? -4.293 12.541 -12.096 1.00 88.38 378 GLY A C 1
ATOM 2856 O O . GLY A 1 378 ? -3.858 11.548 -12.672 1.00 88.38 378 GLY A O 1
ATOM 2857 N N . ARG A 1 379 ? -4.507 13.694 -12.760 1.00 88.50 379 ARG A N 1
ATOM 2858 C CA . ARG A 1 379 ? -4.353 13.843 -14.224 1.00 88.50 379 ARG A CA 1
ATOM 2859 C C . ARG A 1 379 ? -2.961 13.509 -14.756 1.00 88.50 379 ARG A C 1
ATOM 2861 O O . ARG A 1 379 ? -2.837 13.172 -15.930 1.00 88.50 379 ARG A O 1
ATOM 2868 N N . TRP A 1 380 ? -1.929 13.555 -13.917 1.00 90.62 380 TRP A N 1
ATOM 2869 C CA . TRP A 1 380 ? -0.575 13.173 -14.320 1.00 90.62 380 TRP A CA 1
ATOM 2870 C C . TRP A 1 380 ? -0.508 11.724 -14.831 1.00 90.62 380 TRP A C 1
ATOM 2872 O O . TRP A 1 380 ? 0.320 11.424 -15.686 1.00 90.62 380 TRP A O 1
ATOM 2882 N N . LEU A 1 381 ? -1.405 10.828 -14.395 1.00 90.25 381 LEU A N 1
ATOM 2883 C CA . LEU A 1 381 ? -1.492 9.460 -14.925 1.00 90.25 381 LEU A CA 1
ATOM 2884 C C . LEU A 1 381 ? -1.820 9.433 -16.422 1.00 90.25 381 LEU A C 1
ATOM 2886 O O . LEU A 1 381 ? -1.288 8.596 -17.143 1.00 90.25 381 LEU A O 1
ATOM 2890 N N . TYR A 1 382 ? -2.614 10.389 -16.895 1.00 88.81 382 TYR A N 1
ATOM 2891 C CA . TYR A 1 382 ? -3.045 10.510 -18.289 1.00 88.81 382 TYR A CA 1
ATOM 2892 C C . TYR A 1 382 ? -2.075 11.350 -19.124 1.00 88.81 382 TYR A C 1
ATOM 2894 O O . TYR A 1 382 ? -2.029 11.240 -20.349 1.00 88.81 382 TYR A O 1
ATOM 2902 N N . SER A 1 383 ? -1.273 12.184 -18.461 1.00 86.88 383 SER A N 1
ATOM 2903 C CA . SER A 1 383 ? -0.282 13.034 -19.109 1.00 86.88 383 SER A CA 1
ATOM 2904 C C . SER A 1 383 ? 0.811 12.212 -19.797 1.00 86.88 383 SER A C 1
ATOM 2906 O O . SER A 1 383 ? 1.188 11.115 -19.369 1.00 86.88 383 SER A O 1
ATOM 2908 N N . ARG A 1 384 ? 1.330 12.768 -20.893 1.00 84.31 384 ARG A N 1
ATOM 2909 C CA . ARG A 1 384 ? 2.518 12.274 -21.603 1.00 84.31 384 ARG A CA 1
ATOM 2910 C C . ARG A 1 384 ? 3.697 13.245 -21.476 1.00 84.31 384 ARG A C 1
ATOM 2912 O O . ARG A 1 384 ? 4.733 13.008 -22.089 1.00 84.31 384 ARG A O 1
ATOM 2919 N N . ASP A 1 385 ? 3.560 14.307 -20.675 1.00 85.25 385 ASP A N 1
ATOM 2920 C CA . ASP A 1 385 ? 4.679 15.192 -20.346 1.00 85.25 385 ASP A CA 1
ATOM 2921 C C . ASP A 1 385 ? 5.751 14.385 -19.582 1.00 85.25 385 ASP A C 1
ATOM 2923 O O . ASP A 1 385 ? 5.429 13.722 -18.587 1.00 85.25 385 ASP A O 1
ATOM 2927 N N . PRO A 1 386 ? 7.029 14.421 -20.005 1.00 79.50 386 PRO A N 1
ATOM 2928 C CA . PRO A 1 386 ? 8.121 13.771 -19.286 1.00 79.50 386 PRO A CA 1
ATOM 2929 C C . PRO A 1 386 ? 8.223 14.154 -17.802 1.00 79.50 386 PRO A C 1
ATOM 2931 O O . PRO A 1 386 ? 8.715 13.354 -17.004 1.00 79.50 386 PRO A O 1
ATOM 2934 N N . LYS A 1 387 ? 7.763 15.346 -17.402 1.00 81.38 387 LYS A N 1
ATOM 2935 C CA . LYS A 1 387 ? 7.741 15.809 -16.002 1.00 81.38 387 LYS A CA 1
ATOM 2936 C C . LYS A 1 387 ? 6.729 15.053 -15.140 1.00 81.38 387 LYS A C 1
ATOM 2938 O O . LYS A 1 387 ? 6.960 14.896 -13.945 1.00 81.38 387 LYS A O 1
ATOM 2943 N N . ASP A 1 388 ? 5.673 14.527 -15.755 1.00 86.00 388 ASP A N 1
ATOM 2944 C CA . ASP A 1 388 ? 4.607 13.761 -15.106 1.00 86.00 388 ASP A CA 1
ATOM 2945 C C . ASP A 1 388 ? 4.909 12.255 -15.085 1.00 86.00 388 ASP A C 1
ATOM 2947 O O . ASP A 1 388 ? 4.007 11.424 -14.988 1.00 86.00 388 ASP A O 1
ATOM 2951 N N . ASN A 1 389 ? 6.174 11.846 -15.223 1.00 87.69 389 ASN A N 1
ATOM 2952 C CA . ASN A 1 389 ? 6.508 10.426 -15.179 1.00 87.69 389 ASN A CA 1
ATOM 2953 C C . ASN A 1 389 ? 6.295 9.838 -13.758 1.00 87.69 389 ASN A C 1
ATOM 2955 O O . ASN A 1 389 ? 6.557 10.521 -12.761 1.00 87.69 389 ASN A O 1
ATOM 2959 N N . PRO A 1 390 ? 5.874 8.561 -13.640 1.00 91.50 390 PRO A N 1
ATOM 2960 C CA . PRO A 1 390 ? 5.572 7.930 -12.350 1.00 91.50 390 PRO A CA 1
ATOM 2961 C C . PRO A 1 390 ? 6.707 7.998 -11.320 1.00 91.50 390 PRO A C 1
ATOM 2963 O O . PRO A 1 390 ? 6.449 8.160 -10.128 1.00 91.50 390 PRO A O 1
ATOM 2966 N N . ILE A 1 391 ? 7.967 7.929 -11.762 1.00 87.31 391 ILE A N 1
ATOM 2967 C CA . ILE A 1 391 ? 9.141 7.964 -10.878 1.00 87.31 391 ILE A CA 1
ATOM 2968 C C . ILE A 1 391 ? 9.323 9.354 -10.256 1.00 87.31 391 ILE A C 1
ATOM 2970 O O . ILE A 1 391 ? 9.623 9.471 -9.068 1.00 87.31 391 ILE A O 1
ATOM 2974 N N . ALA A 1 392 ? 9.127 10.423 -11.029 1.00 88.69 392 ALA A N 1
ATOM 2975 C CA . ALA A 1 392 ? 9.193 11.791 -10.518 1.00 88.69 392 ALA A CA 1
ATOM 2976 C C . ALA A 1 392 ? 8.073 12.066 -9.504 1.00 88.69 392 ALA A C 1
ATOM 2978 O O . ALA A 1 392 ? 8.330 12.632 -8.439 1.00 88.69 392 ALA A O 1
ATOM 2979 N N . MET A 1 393 ? 6.855 11.606 -9.796 1.00 92.62 393 MET A N 1
ATOM 2980 C CA . MET A 1 393 ? 5.715 11.731 -8.883 1.00 92.62 393 MET A CA 1
ATOM 2981 C C . MET A 1 393 ? 5.946 10.941 -7.593 1.00 92.62 393 MET A C 1
ATOM 2983 O O . MET A 1 393 ? 5.730 11.462 -6.499 1.00 92.62 393 MET A O 1
ATOM 2987 N N . THR A 1 394 ? 6.499 9.734 -7.711 1.00 92.69 394 THR A N 1
ATOM 2988 C CA . THR A 1 394 ? 6.903 8.908 -6.568 1.00 92.69 394 THR A CA 1
ATOM 2989 C C . THR A 1 394 ? 7.846 9.656 -5.638 1.00 92.69 394 THR A C 1
ATOM 2991 O O . THR A 1 394 ? 7.575 9.724 -4.445 1.00 92.69 394 THR A O 1
ATOM 2994 N N . LYS A 1 395 ? 8.923 10.259 -6.162 1.00 90.94 395 LYS A N 1
ATOM 2995 C CA . LYS A 1 395 ? 9.913 10.972 -5.334 1.00 90.94 395 LYS A CA 1
ATOM 2996 C C . LYS A 1 395 ? 9.269 12.058 -4.476 1.00 90.94 395 LYS A C 1
ATOM 2998 O O . LYS A 1 395 ? 9.576 12.161 -3.293 1.00 90.94 395 LYS A O 1
ATOM 3003 N N . ARG A 1 396 ? 8.344 12.828 -5.055 1.00 92.88 396 ARG A N 1
ATOM 3004 C CA . ARG A 1 396 ? 7.635 13.909 -4.351 1.00 92.88 396 ARG A CA 1
ATOM 3005 C C . ARG A 1 396 ? 6.723 13.367 -3.249 1.00 92.88 396 ARG A C 1
ATOM 3007 O O . ARG A 1 396 ? 6.696 13.917 -2.151 1.00 92.88 396 ARG A O 1
ATOM 3014 N N . THR A 1 397 ? 5.992 12.285 -3.518 1.00 94.38 397 THR A N 1
ATOM 3015 C CA . THR A 1 397 ? 5.164 11.616 -2.500 1.00 94.38 397 THR A CA 1
ATOM 3016 C C . THR A 1 397 ? 6.004 10.989 -1.407 1.00 94.38 397 THR A C 1
ATOM 3018 O O . THR A 1 397 ? 5.724 11.194 -0.228 1.00 94.38 397 THR A O 1
ATOM 3021 N N . ALA A 1 398 ? 7.082 10.311 -1.770 1.00 91.88 398 ALA A N 1
ATOM 3022 C CA . ALA A 1 398 ? 7.949 9.665 -0.812 1.00 91.88 398 ALA A CA 1
ATOM 3023 C C . ALA A 1 398 ? 8.684 10.663 0.092 1.00 91.88 398 ALA A C 1
ATOM 3025 O O . ALA A 1 398 ? 8.831 10.452 1.297 1.00 91.88 398 ALA A O 1
ATOM 3026 N N . GLU A 1 399 ? 9.140 11.786 -0.465 1.00 91.69 399 GLU A N 1
ATOM 3027 C CA . GLU A 1 399 ? 9.695 12.895 0.309 1.00 91.69 399 GLU A CA 1
ATOM 3028 C C . GLU A 1 399 ? 8.678 13.419 1.327 1.00 91.69 399 GLU A C 1
ATOM 3030 O O . GLU A 1 399 ? 8.998 13.520 2.513 1.00 91.69 399 GLU A O 1
ATOM 3035 N N . TYR A 1 400 ? 7.436 13.661 0.903 1.00 94.12 400 TYR A N 1
ATOM 3036 C CA . TYR A 1 400 ? 6.385 14.130 1.802 1.00 94.12 400 TYR A CA 1
ATOM 3037 C C . TYR A 1 400 ? 6.106 13.143 2.943 1.00 94.12 400 TYR A C 1
ATOM 3039 O O . TYR A 1 400 ? 6.103 13.528 4.114 1.00 94.12 400 TYR A O 1
ATOM 3047 N N . VAL A 1 401 ? 5.960 11.857 2.615 1.00 93.06 401 VAL A N 1
ATOM 3048 C CA . VAL A 1 401 ? 5.748 10.759 3.571 1.00 93.06 401 VAL A CA 1
ATOM 3049 C C . VAL A 1 401 ? 6.876 10.685 4.615 1.00 93.06 401 VAL A C 1
ATOM 3051 O O . VAL A 1 401 ? 6.610 10.465 5.802 1.00 93.06 401 VAL A O 1
ATOM 3054 N N . ARG A 1 402 ? 8.134 10.927 4.215 1.00 89.94 402 ARG A N 1
ATOM 3055 C CA . ARG A 1 402 ? 9.272 11.033 5.149 1.00 89.94 402 ARG A CA 1
ATOM 3056 C C . ARG A 1 402 ? 9.196 12.291 6.011 1.00 89.94 402 ARG A C 1
ATOM 3058 O O . ARG A 1 402 ? 9.427 12.214 7.217 1.00 89.94 402 ARG A O 1
ATOM 3065 N N . LEU A 1 403 ? 8.883 13.443 5.416 1.00 91.12 403 LEU A N 1
ATOM 3066 C CA . LEU A 1 403 ? 8.843 14.736 6.111 1.00 91.12 403 LEU A CA 1
ATOM 3067 C C . LEU A 1 403 ? 7.801 14.763 7.233 1.00 91.12 403 LEU A C 1
ATOM 3069 O O . LEU A 1 403 ? 8.082 15.288 8.314 1.00 91.12 403 LEU A O 1
ATOM 3073 N N . VAL A 1 404 ? 6.623 14.182 6.995 1.00 91.69 404 VAL A N 1
ATOM 3074 C CA . VAL A 1 404 ? 5.548 14.057 7.997 1.00 91.69 404 VAL A CA 1
ATOM 3075 C C . VAL A 1 404 ? 5.788 12.925 8.997 1.00 91.69 404 VAL A C 1
ATOM 3077 O O . VAL A 1 404 ? 5.054 12.805 9.969 1.00 91.69 404 VAL A O 1
ATOM 3080 N N . GLY A 1 405 ? 6.838 12.121 8.813 1.00 88.56 405 GLY A N 1
ATOM 3081 C CA . GLY A 1 405 ? 7.251 11.103 9.776 1.00 88.56 405 GLY A CA 1
ATOM 3082 C C . GLY A 1 405 ? 6.393 9.839 9.789 1.00 88.56 405 GLY A C 1
ATOM 3083 O O . GLY A 1 405 ? 6.494 9.080 10.748 1.00 88.56 405 GLY A O 1
ATOM 3084 N N . ALA A 1 406 ? 5.591 9.587 8.745 1.00 89.81 406 ALA A N 1
ATOM 3085 C CA . ALA A 1 406 ? 4.796 8.358 8.638 1.00 89.81 406 ALA A CA 1
ATOM 3086 C C . ALA A 1 406 ? 5.701 7.120 8.606 1.00 89.81 406 ALA A C 1
ATOM 3088 O O . ALA A 1 406 ? 5.409 6.121 9.261 1.00 89.81 406 ALA A O 1
ATOM 3089 N N . TYR A 1 407 ? 6.849 7.246 7.928 1.00 82.56 407 TYR A N 1
ATOM 3090 C CA . TYR A 1 407 ? 7.909 6.244 7.888 1.00 82.56 407 TYR A CA 1
ATOM 3091 C C . TYR A 1 407 ? 9.256 6.934 8.078 1.00 82.56 407 TYR A C 1
ATOM 3093 O O . TYR A 1 407 ? 9.761 7.611 7.182 1.00 82.56 407 TYR A O 1
ATOM 3101 N N . ASN A 1 408 ? 9.844 6.784 9.265 1.00 65.56 408 ASN A N 1
ATOM 3102 C CA . ASN A 1 408 ? 11.191 7.270 9.543 1.00 65.56 408 ASN A CA 1
ATOM 3103 C C . ASN A 1 408 ? 12.175 6.096 9.446 1.00 65.56 408 ASN A C 1
ATOM 3105 O O . ASN A 1 408 ? 12.181 5.202 10.292 1.00 65.56 408 ASN A O 1
ATOM 3109 N N . ASN A 1 409 ? 12.979 6.082 8.385 1.00 53.03 409 ASN A N 1
ATOM 3110 C CA . ASN A 1 409 ? 13.941 5.025 8.063 1.00 53.03 409 ASN A CA 1
ATOM 3111 C C . ASN A 1 409 ? 15.392 5.381 8.434 1.00 53.03 409 ASN A C 1
ATOM 3113 O O . ASN A 1 409 ? 16.301 4.618 8.129 1.00 53.03 409 ASN A O 1
ATOM 3117 N N . ARG A 1 410 ? 15.639 6.513 9.110 1.00 45.50 410 ARG A N 1
ATOM 3118 C CA . ARG A 1 410 ? 17.013 6.971 9.394 1.00 45.50 410 ARG A CA 1
ATOM 3119 C C . ARG A 1 410 ? 17.758 6.182 10.477 1.00 45.50 410 ARG A C 1
ATOM 3121 O O . ARG A 1 410 ? 18.922 6.482 10.713 1.00 45.50 410 ARG A O 1
ATOM 3128 N N . ASN A 1 411 ? 17.135 5.193 11.122 1.00 39.06 411 ASN A N 1
ATOM 3129 C CA . ASN A 1 411 ? 17.841 4.310 12.050 1.00 39.06 411 ASN A CA 1
ATOM 3130 C C . ASN A 1 411 ? 17.135 2.940 12.203 1.00 39.06 411 ASN A C 1
ATOM 3132 O O . ASN A 1 411 ? 16.234 2.816 13.035 1.00 39.06 411 ASN A O 1
ATOM 3136 N N . PRO A 1 412 ? 17.519 1.912 11.420 1.00 39.81 412 PRO A N 1
ATOM 3137 C CA . PRO A 1 412 ? 16.934 0.564 11.478 1.00 39.81 412 PRO A CA 1
ATOM 3138 C C . PRO A 1 412 ? 17.071 -0.113 12.849 1.00 39.81 412 PRO A C 1
ATOM 3140 O O . PRO A 1 412 ? 16.246 -0.941 13.220 1.00 39.81 412 PRO A O 1
ATOM 3143 N N . SER A 1 413 ? 18.086 0.259 13.634 1.00 38.31 413 SER A N 1
ATOM 3144 C CA . SER A 1 413 ? 18.318 -0.262 14.986 1.00 38.31 413 SER A CA 1
ATOM 3145 C C . SER A 1 413 ? 17.598 0.532 16.085 1.00 38.31 413 SER A C 1
ATOM 3147 O O . SER A 1 413 ? 17.602 0.107 17.238 1.00 38.31 413 SER A O 1
ATOM 3149 N N . SER A 1 414 ? 16.916 1.637 15.747 1.00 43.59 414 SER A N 1
ATOM 3150 C CA . SER A 1 414 ? 16.012 2.364 16.655 1.00 43.59 414 SER A CA 1
ATOM 3151 C C . SER A 1 414 ? 14.576 2.506 16.122 1.00 43.59 414 SER A C 1
ATOM 3153 O O . SER A 1 414 ? 13.771 3.227 16.719 1.00 43.59 414 SER A O 1
ATOM 3155 N N . SER A 1 415 ? 14.228 1.869 14.997 1.00 48.34 415 SER A N 1
ATOM 3156 C CA . SER A 1 415 ? 12.924 2.020 14.338 1.00 48.34 415 SER A CA 1
ATOM 3157 C C . SER A 1 415 ? 11.859 1.124 14.965 1.00 48.34 415 SER A C 1
ATOM 3159 O O . SER A 1 415 ? 11.319 0.217 14.338 1.00 48.34 415 SER A O 1
ATOM 3161 N N . ILE A 1 416 ? 11.502 1.409 16.212 1.00 47.25 416 ILE A N 1
ATOM 3162 C CA . ILE A 1 416 ? 10.345 0.770 16.842 1.00 47.25 416 ILE A CA 1
ATOM 3163 C C . ILE A 1 416 ? 9.007 1.284 16.278 1.00 47.25 416 ILE A C 1
ATOM 3165 O O . ILE A 1 416 ? 8.002 0.704 16.634 1.00 47.25 416 ILE A O 1
ATOM 3169 N N . TYR A 1 417 ? 8.979 2.288 15.378 1.00 58.03 417 TYR A N 1
ATOM 3170 C CA . TYR A 1 417 ? 7.785 3.035 14.914 1.00 58.03 417 TYR A CA 1
ATOM 3171 C C . TYR A 1 417 ? 7.361 2.844 13.451 1.00 58.03 417 TYR A C 1
ATOM 3173 O O . TYR A 1 417 ? 6.709 3.736 12.905 1.00 58.03 417 TYR A O 1
ATOM 3181 N N . GLN A 1 418 ? 7.743 1.752 12.787 1.00 72.62 418 GLN A N 1
ATOM 3182 C CA . GLN A 1 418 ? 7.450 1.603 11.359 1.00 72.62 418 GLN A CA 1
ATOM 3183 C C . GLN A 1 418 ? 6.120 0.878 11.101 1.00 72.62 418 GLN A C 1
ATOM 3185 O O . GLN A 1 418 ? 5.963 -0.266 11.533 1.00 72.62 418 GLN A O 1
ATOM 3190 N N . PRO A 1 419 ? 5.177 1.518 10.385 1.00 88.94 419 PRO A N 1
ATOM 3191 C CA . PRO A 1 419 ? 4.064 0.811 9.766 1.00 88.94 419 PRO A CA 1
ATOM 3192 C C . PRO A 1 419 ? 4.586 -0.269 8.804 1.00 88.94 419 PRO A C 1
ATOM 3194 O O . PRO A 1 419 ? 5.681 -0.148 8.253 1.00 88.94 419 PRO A O 1
ATOM 3197 N N . GLY A 1 420 ? 3.808 -1.333 8.616 1.00 87.69 420 GLY A N 1
ATOM 3198 C CA . GLY A 1 420 ? 4.209 -2.521 7.859 1.00 87.69 420 GLY A CA 1
ATOM 3199 C C . GLY A 1 420 ? 4.038 -2.412 6.343 1.00 87.69 420 GLY A C 1
ATOM 3200 O O . GLY A 1 420 ? 4.616 -3.220 5.625 1.00 87.69 420 GLY A O 1
ATOM 3201 N N . PHE A 1 421 ? 3.245 -1.457 5.852 1.00 93.12 421 PHE A N 1
ATOM 3202 C CA . PHE A 1 421 ? 2.975 -1.275 4.422 1.00 93.12 421 PHE A CA 1
ATOM 3203 C C . PHE A 1 421 ? 2.409 0.116 4.128 1.00 93.12 421 PHE A C 1
ATOM 3205 O O . PHE A 1 421 ? 1.811 0.731 5.004 1.00 93.12 421 PHE A O 1
ATOM 3212 N N . LEU A 1 422 ? 2.518 0.583 2.886 1.00 94.69 422 LEU A N 1
ATOM 3213 C CA . LEU A 1 422 ? 1.799 1.752 2.365 1.00 94.69 422 LEU A CA 1
ATOM 3214 C C . LEU A 1 422 ? 0.623 1.308 1.493 1.00 94.69 422 LEU A C 1
ATOM 3216 O O . LEU A 1 422 ? 0.775 0.385 0.707 1.00 94.69 422 LEU A O 1
ATOM 3220 N N . ALA A 1 423 ? -0.520 1.983 1.566 1.00 95.31 423 ALA A N 1
ATOM 3221 C CA . ALA A 1 423 ? -1.626 1.801 0.624 1.00 95.31 423 ALA A CA 1
ATOM 3222 C C . ALA A 1 423 ? -1.677 2.969 -0.375 1.00 95.31 423 ALA A C 1
ATOM 3224 O O . ALA A 1 423 ? -1.570 4.128 0.032 1.00 95.31 423 ALA A O 1
ATOM 3225 N N . VAL A 1 424 ? -1.853 2.691 -1.669 1.00 95.19 424 VAL A N 1
ATOM 3226 C CA . VAL A 1 424 ? -1.992 3.733 -2.702 1.00 95.19 424 VAL A CA 1
ATOM 3227 C C . VAL A 1 424 ? -3.405 3.720 -3.263 1.00 95.19 424 VAL A C 1
ATOM 3229 O O . VAL A 1 424 ? -3.802 2.778 -3.940 1.00 95.19 424 VAL A O 1
ATOM 3232 N N . ASP A 1 425 ? -4.137 4.791 -2.982 1.00 91.25 425 ASP A N 1
ATOM 3233 C CA . ASP A 1 425 ? -5.527 4.989 -3.397 1.00 91.25 425 ASP A CA 1
ATOM 3234 C C . ASP A 1 425 ? -5.609 5.539 -4.821 1.00 91.25 425 ASP A C 1
ATOM 3236 O O . ASP A 1 425 ? -4.985 6.560 -5.152 1.00 91.25 425 ASP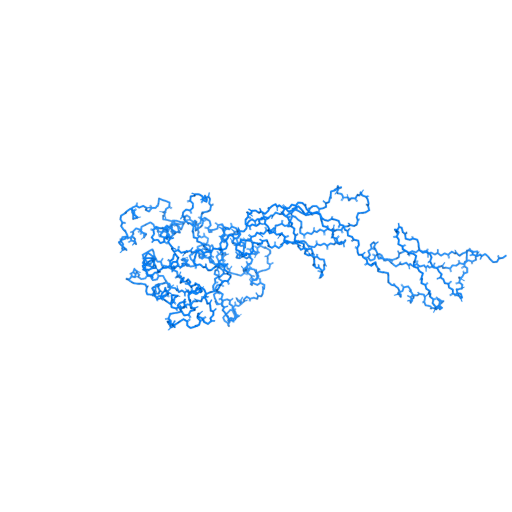 A O 1
ATOM 3240 N N . ARG A 1 426 ? -6.411 4.847 -5.630 1.00 86.25 426 ARG A N 1
ATOM 3241 C CA . ARG A 1 426 ? -6.696 5.134 -7.036 1.00 86.25 426 ARG A CA 1
ATOM 3242 C C . ARG A 1 426 ? -8.094 5.721 -7.280 1.00 86.25 426 ARG A C 1
ATOM 3244 O O . ARG A 1 426 ? -8.408 6.012 -8.422 1.00 86.25 426 ARG A O 1
ATOM 3251 N N . TYR A 1 427 ? -8.884 5.923 -6.230 1.00 83.25 427 TYR A N 1
ATOM 3252 C CA . TYR A 1 427 ? -10.324 6.166 -6.229 1.00 83.25 427 TYR A CA 1
ATOM 3253 C C . TYR A 1 427 ? -11.109 5.079 -6.972 1.00 83.25 427 TYR A C 1
ATOM 3255 O O . TYR A 1 427 ? -11.011 4.923 -8.185 1.00 83.25 427 TYR A O 1
ATOM 3263 N N . GLU A 1 428 ? -11.939 4.325 -6.253 1.00 74.69 428 GLU A N 1
ATOM 3264 C CA . GLU A 1 428 ? -12.661 3.172 -6.808 1.00 74.69 428 GLU A CA 1
ATOM 3265 C C . GLU A 1 428 ? -13.589 3.549 -7.972 1.00 74.69 428 GLU A C 1
ATOM 3267 O O . GLU A 1 428 ? -13.874 2.732 -8.838 1.00 74.69 428 GLU A O 1
ATOM 3272 N N . ALA A 1 429 ? -14.063 4.796 -8.021 1.00 75.50 429 ALA A N 1
ATOM 3273 C CA . ALA A 1 429 ? -14.941 5.255 -9.091 1.00 75.50 429 ALA A CA 1
ATOM 3274 C C . ALA A 1 429 ? -14.221 5.472 -10.438 1.00 75.50 429 ALA A C 1
ATOM 3276 O O . ALA A 1 429 ? -14.897 5.547 -11.469 1.00 75.50 429 ALA A O 1
ATOM 3277 N N . ASP A 1 430 ? -12.887 5.545 -10.439 1.00 74.69 430 ASP A N 1
ATOM 3278 C CA . ASP A 1 430 ? -12.035 5.851 -11.596 1.00 74.69 430 ASP A CA 1
ATOM 3279 C C . ASP A 1 430 ? -11.683 4.580 -12.404 1.00 74.69 430 ASP A C 1
ATOM 3281 O O . ASP A 1 430 ? -10.573 4.405 -12.907 1.00 74.69 430 ASP A O 1
ATOM 3285 N N . ASP A 1 431 ? -12.620 3.636 -12.512 1.00 75.62 431 ASP A N 1
ATOM 3286 C CA . ASP A 1 431 ? -12.452 2.397 -13.287 1.00 75.62 431 ASP A CA 1
ATOM 3287 C C . ASP A 1 431 ? -13.462 2.281 -14.441 1.00 75.62 431 ASP A C 1
ATOM 3289 O O . ASP A 1 431 ? -14.011 3.291 -14.899 1.00 75.62 431 ASP A O 1
ATOM 3293 N N . PHE A 1 432 ? -13.715 1.067 -14.941 1.00 76.75 432 PHE A N 1
ATOM 3294 C CA . PHE A 1 432 ? -14.721 0.739 -15.965 1.00 76.75 432 PHE A CA 1
ATOM 3295 C C . PHE A 1 432 ? -16.183 0.924 -15.504 1.00 76.75 432 PHE A C 1
ATOM 3297 O O . PHE A 1 432 ? -17.071 0.133 -15.812 1.00 76.75 432 PHE A O 1
ATOM 3304 N N . THR A 1 433 ? -16.467 2.008 -14.783 1.00 77.50 433 THR A N 1
ATOM 3305 C CA . THR A 1 433 ? -17.822 2.438 -14.435 1.00 77.50 433 THR A CA 1
ATOM 3306 C C . THR A 1 433 ? -18.300 3.528 -15.397 1.00 77.50 433 THR A C 1
ATOM 3308 O O . THR A 1 433 ? -17.498 4.282 -15.952 1.00 77.50 433 THR A O 1
ATOM 3311 N N . ILE A 1 434 ? -19.622 3.690 -15.551 1.00 79.88 434 ILE A N 1
ATOM 3312 C CA . ILE A 1 434 ? -20.201 4.817 -16.314 1.00 79.88 434 ILE A CA 1
ATOM 3313 C C . ILE A 1 434 ? -19.684 6.156 -15.772 1.00 79.88 434 ILE A C 1
ATOM 3315 O O . ILE A 1 434 ? -19.415 7.074 -16.542 1.00 79.88 434 ILE A O 1
ATOM 3319 N N . ARG A 1 435 ? -19.500 6.262 -14.450 1.00 81.44 435 ARG A N 1
ATOM 3320 C CA . ARG A 1 435 ? -18.963 7.461 -13.800 1.00 81.44 435 ARG A CA 1
ATOM 3321 C C . ARG A 1 435 ? -17.511 7.724 -14.199 1.00 81.44 435 ARG A C 1
ATOM 3323 O O . ARG A 1 435 ? -17.193 8.868 -14.520 1.00 81.44 435 ARG A O 1
ATOM 3330 N N . GLY A 1 436 ? -16.658 6.702 -14.178 1.00 82.69 436 GLY A N 1
ATOM 3331 C CA . GLY A 1 436 ? -15.258 6.803 -14.591 1.00 82.69 436 GLY A CA 1
ATOM 3332 C C . GLY A 1 436 ? -15.143 7.173 -16.069 1.00 82.69 436 GLY A C 1
ATOM 3333 O O . GLY A 1 436 ? -14.451 8.129 -16.418 1.00 82.69 436 GLY A O 1
ATOM 3334 N N . TYR A 1 437 ? -15.908 6.500 -16.932 1.00 80.75 437 TYR A N 1
ATOM 3335 C CA . TYR A 1 437 ? -15.938 6.778 -18.369 1.00 80.75 437 TYR A CA 1
ATOM 3336 C C . TYR A 1 437 ? -16.432 8.199 -18.683 1.00 80.75 437 TYR A C 1
ATOM 3338 O O . TYR A 1 437 ? -15.740 8.958 -19.358 1.00 80.75 437 TYR A O 1
ATOM 3346 N N . ALA A 1 438 ? -17.591 8.597 -18.147 1.00 82.94 438 ALA A N 1
ATOM 3347 C CA . ALA A 1 438 ? -18.207 9.895 -18.437 1.00 82.94 438 ALA A CA 1
ATOM 3348 C C . ALA A 1 438 ? -17.366 11.090 -17.961 1.00 82.94 438 ALA A C 1
ATOM 3350 O O . ALA A 1 438 ? -17.435 12.163 -18.555 1.00 82.94 438 ALA A O 1
ATOM 3351 N N . ASN A 1 439 ? -16.567 10.913 -16.905 1.00 80.56 439 ASN A N 1
ATOM 3352 C CA . ASN A 1 439 ? -15.728 11.975 -16.350 1.00 80.56 439 ASN A CA 1
ATOM 3353 C C . ASN A 1 439 ? -14.267 11.925 -16.837 1.00 80.56 439 ASN A C 1
ATOM 3355 O O . ASN A 1 439 ? -13.462 12.751 -16.403 1.00 80.56 439 ASN A O 1
ATOM 3359 N N . GLY A 1 440 ? -13.921 10.993 -17.735 1.00 81.06 440 GLY A N 1
ATOM 3360 C CA . GLY A 1 440 ? -12.571 10.862 -18.294 1.00 81.06 440 GLY A CA 1
ATOM 3361 C C . GLY A 1 440 ? -11.533 10.317 -17.309 1.00 81.06 440 GLY A C 1
ATOM 3362 O O . GLY A 1 440 ? -10.355 10.646 -17.429 1.00 81.06 440 GLY A O 1
ATOM 3363 N N . TRP A 1 441 ? -11.971 9.516 -16.338 1.00 85.69 441 TRP A N 1
ATOM 3364 C CA . TRP A 1 441 ? -11.134 8.927 -15.290 1.00 85.69 441 TRP A CA 1
ATOM 3365 C C . TRP A 1 441 ? -11.017 7.403 -15.377 1.00 85.69 441 TRP A C 1
ATOM 3367 O O . TRP A 1 441 ? -10.480 6.789 -14.470 1.00 85.69 441 TRP A O 1
ATOM 3377 N N . SER A 1 442 ? -11.512 6.774 -16.444 1.00 85.62 442 SER A N 1
ATOM 3378 C CA . SER A 1 442 ? -11.336 5.334 -16.649 1.00 85.62 442 SER A CA 1
ATOM 3379 C C . SER A 1 442 ? -9.900 5.026 -17.087 1.00 85.62 442 SER A C 1
ATOM 3381 O O . SER A 1 442 ? -9.399 5.621 -18.045 1.00 85.62 442 SER A O 1
ATOM 3383 N N . PHE A 1 443 ? -9.231 4.100 -16.396 1.00 85.81 443 PHE A N 1
ATOM 3384 C CA . PHE A 1 443 ? -7.845 3.750 -16.707 1.00 85.81 443 PHE A CA 1
ATOM 3385 C C . PHE A 1 443 ? -7.794 2.769 -17.877 1.00 85.81 443 PHE A C 1
ATOM 3387 O O . PHE A 1 443 ? -8.352 1.674 -17.814 1.00 85.81 443 PHE A O 1
ATOM 3394 N N . SER A 1 444 ? -7.037 3.118 -18.916 1.00 82.19 444 SER A N 1
ATOM 3395 C CA . SER A 1 444 ? -6.634 2.155 -19.940 1.00 82.19 444 SER A CA 1
ATOM 3396 C C . SER A 1 444 ? -5.369 1.403 -19.508 1.00 82.19 444 SER A C 1
ATOM 3398 O O . SER A 1 444 ? -4.793 1.665 -18.446 1.00 82.19 444 SER A O 1
ATOM 3400 N N . SER A 1 445 ? -4.872 0.496 -20.355 1.00 84.62 445 SER A N 1
ATOM 3401 C CA . SER A 1 445 ? -3.604 -0.208 -20.125 1.00 84.62 445 SER A CA 1
ATOM 3402 C C . SER A 1 445 ? -2.444 0.744 -19.810 1.00 84.62 445 SER A C 1
ATOM 3404 O O . SER A 1 445 ? -1.573 0.404 -19.014 1.00 84.62 445 SER A O 1
ATOM 3406 N N . CYS A 1 446 ? -2.426 1.953 -20.385 1.00 86.62 446 CYS A N 1
ATOM 3407 C CA . CYS A 1 446 ? -1.354 2.908 -20.119 1.00 86.62 446 CYS A CA 1
ATOM 3408 C C . CYS A 1 446 ? -1.401 3.460 -18.687 1.00 86.62 446 CYS A C 1
ATOM 3410 O O . CYS A 1 446 ? -0.371 3.520 -18.013 1.00 86.62 446 CYS A O 1
ATOM 3412 N N . GLU A 1 447 ? -2.581 3.835 -18.198 1.00 88.19 447 GLU A N 1
ATOM 3413 C CA . GLU A 1 447 ? -2.744 4.398 -16.857 1.00 88.19 447 GLU A CA 1
ATOM 3414 C C . GLU A 1 447 ? -2.526 3.329 -15.779 1.00 88.19 447 GLU A C 1
ATOM 3416 O O . GLU A 1 447 ? -1.885 3.614 -14.767 1.00 88.19 447 GLU A O 1
ATOM 3421 N N . TRP A 1 448 ? -2.941 2.081 -16.033 1.00 88.69 448 TRP A N 1
ATOM 3422 C CA . TRP A 1 448 ? -2.605 0.934 -15.183 1.00 88.69 448 TRP A CA 1
ATOM 3423 C C . TRP A 1 448 ? -1.091 0.714 -15.075 1.00 88.69 448 TRP A C 1
ATOM 3425 O O . TRP A 1 448 ? -0.561 0.634 -13.967 1.00 88.69 448 TRP A O 1
ATOM 3435 N N . LEU A 1 449 ? -0.368 0.694 -16.201 1.00 89.38 449 LEU A N 1
ATOM 3436 C CA . LEU A 1 449 ? 1.095 0.555 -16.195 1.00 89.38 449 LEU A CA 1
ATOM 3437 C C . LEU A 1 449 ? 1.776 1.693 -15.424 1.00 89.38 449 LEU A C 1
ATOM 3439 O O . LEU A 1 449 ? 2.718 1.464 -14.668 1.00 89.38 449 LEU A O 1
ATOM 3443 N N . ARG A 1 450 ? 1.287 2.927 -15.575 1.00 92.19 450 ARG A N 1
ATOM 3444 C CA . ARG A 1 450 ? 1.825 4.100 -14.869 1.00 92.19 450 ARG A CA 1
ATOM 3445 C C . ARG A 1 450 ? 1.528 4.057 -13.369 1.00 92.19 450 ARG A C 1
ATOM 3447 O O . ARG A 1 450 ? 2.393 4.431 -12.578 1.00 92.19 450 ARG A O 1
ATOM 3454 N N . PHE A 1 451 ? 0.354 3.571 -12.976 1.00 92.44 451 PHE A N 1
ATOM 3455 C CA . PHE A 1 451 ? -0.020 3.358 -11.580 1.00 92.44 451 PHE A CA 1
ATOM 3456 C C . PHE A 1 451 ? 0.850 2.293 -10.901 1.00 92.44 451 PHE A C 1
ATOM 3458 O O . PHE A 1 451 ? 1.399 2.549 -9.828 1.00 92.44 451 PHE A O 1
ATOM 3465 N N . TYR A 1 452 ? 1.052 1.137 -11.537 1.00 91.56 452 TYR A N 1
ATOM 3466 C CA . TYR A 1 452 ? 1.931 0.103 -10.988 1.00 91.56 452 TYR A CA 1
ATOM 3467 C C . TYR A 1 452 ? 3.398 0.538 -10.975 1.00 91.56 452 TYR A C 1
ATOM 3469 O O . TYR A 1 452 ? 4.087 0.290 -9.988 1.00 91.56 452 TYR A O 1
ATOM 3477 N N . ALA A 1 453 ? 3.860 1.285 -11.985 1.00 90.44 453 ALA A N 1
ATOM 3478 C CA . ALA A 1 453 ? 5.193 1.888 -11.969 1.00 90.44 453 ALA A CA 1
ATOM 3479 C C . ALA A 1 453 ? 5.375 2.867 -10.795 1.00 90.44 453 ALA A C 1
ATOM 3481 O O . ALA A 1 453 ? 6.442 2.900 -10.186 1.00 90.44 453 ALA A O 1
ATOM 3482 N N . PHE A 1 454 ? 4.341 3.641 -10.445 1.00 94.19 454 PHE A N 1
ATOM 3483 C CA . PHE A 1 454 ? 4.350 4.487 -9.248 1.00 94.19 454 PHE A CA 1
ATOM 3484 C C . PHE A 1 454 ? 4.411 3.649 -7.964 1.00 94.19 454 PHE A C 1
ATOM 3486 O O . PHE A 1 454 ? 5.241 3.921 -7.101 1.00 94.19 454 PHE A O 1
ATOM 3493 N N . CYS A 1 455 ? 3.585 2.605 -7.842 1.00 94.00 455 CYS A N 1
ATOM 3494 C CA . CYS A 1 455 ? 3.579 1.736 -6.660 1.00 94.00 455 CYS A CA 1
ATOM 3495 C C . CYS A 1 455 ? 4.925 1.023 -6.459 1.00 94.00 455 CYS A C 1
ATOM 3497 O O . CYS A 1 455 ? 5.480 1.062 -5.360 1.00 94.00 455 CYS A O 1
ATOM 3499 N N . GLY A 1 456 ? 5.479 0.430 -7.521 1.00 89.12 456 GLY A N 1
ATOM 3500 C CA . GLY A 1 456 ? 6.775 -0.251 -7.488 1.00 89.12 456 GLY A CA 1
ATOM 3501 C C . GLY A 1 456 ? 7.921 0.705 -7.159 1.00 89.12 456 GLY A C 1
ATOM 3502 O O . GLY A 1 456 ? 8.752 0.415 -6.299 1.00 89.12 456 GLY A O 1
ATOM 3503 N N . ALA A 1 457 ? 7.925 1.902 -7.752 1.00 88.75 457 ALA A N 1
ATOM 3504 C CA . ALA A 1 457 ? 8.919 2.917 -7.427 1.00 88.75 457 ALA A CA 1
ATOM 3505 C C . ALA A 1 457 ? 8.803 3.408 -5.977 1.00 88.75 457 ALA A C 1
ATOM 3507 O O . ALA A 1 457 ? 9.827 3.635 -5.334 1.00 88.75 457 ALA A O 1
ATOM 3508 N N . LEU A 1 458 ? 7.584 3.567 -5.452 1.00 91.06 458 LEU A N 1
ATOM 3509 C CA . LEU A 1 458 ? 7.354 3.986 -4.067 1.00 91.06 458 LEU A CA 1
ATOM 3510 C C . LEU A 1 458 ? 7.831 2.917 -3.083 1.00 91.06 458 LEU A C 1
ATOM 3512 O O . LEU A 1 458 ? 8.477 3.244 -2.086 1.00 91.06 458 LEU A O 1
ATOM 3516 N N . SER A 1 459 ? 7.568 1.647 -3.399 1.00 88.31 459 SER A N 1
ATOM 3517 C CA . SER A 1 459 ? 8.059 0.497 -2.641 1.00 88.31 459 SER A CA 1
ATOM 3518 C C . SER A 1 459 ? 9.587 0.461 -2.612 1.00 88.31 459 SER A C 1
ATOM 3520 O O . SER A 1 459 ? 10.181 0.360 -1.536 1.00 88.31 459 SER A O 1
ATOM 3522 N N . LEU A 1 460 ? 10.231 0.647 -3.769 1.00 83.19 460 LEU A N 1
ATOM 3523 C CA . LEU A 1 460 ? 11.687 0.709 -3.897 1.00 83.19 460 LEU A CA 1
ATOM 3524 C C . LEU A 1 460 ? 12.294 1.887 -3.115 1.00 83.19 460 LEU A C 1
ATOM 3526 O O . LEU A 1 460 ? 13.303 1.721 -2.433 1.00 83.19 460 LEU A O 1
ATOM 3530 N N . ASP A 1 461 ? 11.685 3.072 -3.177 1.00 84.75 461 ASP A N 1
ATOM 3531 C CA . ASP A 1 461 ? 12.203 4.293 -2.542 1.00 84.75 461 ASP A CA 1
ATOM 3532 C C . ASP A 1 461 ? 12.078 4.271 -1.004 1.00 84.75 461 ASP A C 1
ATOM 3534 O O . ASP A 1 461 ? 12.934 4.800 -0.285 1.00 84.75 461 ASP A O 1
ATOM 3538 N N . HIS A 1 462 ? 11.026 3.636 -0.481 1.00 81.00 462 HIS A N 1
ATOM 3539 C CA . HIS A 1 462 ? 10.810 3.478 0.959 1.00 81.00 462 HIS A CA 1
ATOM 3540 C C . HIS A 1 462 ? 11.320 2.158 1.542 1.00 81.00 462 HIS A C 1
ATOM 3542 O O . HIS A 1 462 ? 11.399 2.056 2.766 1.00 81.00 462 HIS A O 1
ATOM 3548 N N . GLN A 1 463 ? 11.689 1.187 0.701 1.00 79.25 463 GLN A N 1
ATOM 3549 C CA . GLN A 1 463 ? 12.063 -0.173 1.105 1.00 79.25 463 GLN A CA 1
ATOM 3550 C C . GLN A 1 463 ? 10.960 -0.869 1.918 1.00 79.25 463 GLN A C 1
ATOM 3552 O O . GLN A 1 463 ? 11.233 -1.502 2.937 1.00 79.25 463 GLN A O 1
ATOM 3557 N N . MET A 1 464 ? 9.705 -0.745 1.478 1.00 84.50 464 MET A N 1
ATOM 3558 C CA . MET A 1 464 ? 8.557 -1.373 2.143 1.00 84.50 464 MET A CA 1
ATOM 3559 C C . MET A 1 464 ? 7.484 -1.864 1.172 1.00 84.50 464 MET A C 1
ATOM 3561 O O . MET A 1 464 ? 7.397 -1.349 0.054 1.00 84.50 464 MET A O 1
ATOM 3565 N N . PRO A 1 465 ? 6.634 -2.808 1.604 1.00 89.44 465 PRO A N 1
ATOM 3566 C CA . PRO A 1 465 ? 5.479 -3.243 0.834 1.00 89.44 465 PRO A CA 1
ATOM 3567 C C . PRO A 1 465 ? 4.545 -2.074 0.500 1.00 89.44 465 PRO A C 1
ATOM 3569 O O . PRO A 1 465 ? 4.224 -1.248 1.361 1.00 89.44 465 PRO A O 1
ATOM 3572 N N . VAL A 1 466 ? 4.082 -2.028 -0.747 1.00 92.56 466 VAL A N 1
ATOM 3573 C CA . VAL A 1 466 ? 3.038 -1.105 -1.202 1.00 92.56 466 VAL A CA 1
ATOM 3574 C C . VAL A 1 466 ? 1.851 -1.926 -1.685 1.00 92.56 466 VAL A C 1
ATOM 3576 O O . VAL A 1 466 ? 1.995 -2.762 -2.568 1.00 92.56 466 VAL A O 1
ATOM 3579 N N . MET A 1 467 ? 0.682 -1.669 -1.107 1.00 93.12 467 MET A N 1
ATOM 3580 C CA . MET A 1 467 ? -0.606 -2.233 -1.485 1.00 93.12 467 MET A CA 1
ATOM 3581 C C . MET A 1 467 ? -1.296 -1.296 -2.487 1.00 93.12 467 MET A C 1
ATOM 3583 O O . MET A 1 467 ? -1.695 -0.188 -2.108 1.00 93.12 467 MET A O 1
ATOM 3587 N N . PRO A 1 468 ? -1.486 -1.716 -3.748 1.00 91.94 468 PRO A N 1
ATOM 3588 C CA . PRO A 1 468 ? -2.464 -1.094 -4.631 1.00 91.94 468 PRO A CA 1
ATOM 3589 C C . PRO A 1 468 ? -3.858 -1.212 -4.000 1.00 91.94 468 PRO A C 1
ATOM 3591 O O . PRO A 1 468 ? -4.318 -2.314 -3.708 1.00 91.94 468 PRO A O 1
ATOM 3594 N N . TRP A 1 469 ? -4.510 -0.083 -3.732 1.00 88.88 469 TRP A N 1
ATOM 3595 C CA . TRP A 1 469 ? -5.758 -0.028 -2.971 1.00 88.88 469 TRP A CA 1
ATOM 3596 C C . TRP A 1 469 ? -6.937 0.377 -3.862 1.00 88.88 469 TRP A C 1
ATOM 3598 O O . TRP A 1 469 ? -6.763 1.145 -4.807 1.00 88.88 469 TRP A O 1
ATOM 3608 N N . GLN A 1 470 ? -8.134 -0.131 -3.537 1.00 84.25 470 GLN A N 1
ATOM 3609 C CA . GLN A 1 470 ? -9.390 0.140 -4.258 1.00 84.25 470 GLN A CA 1
ATOM 3610 C C . GLN A 1 470 ? -9.365 -0.239 -5.748 1.00 84.25 470 GLN A C 1
ATOM 3612 O O . GLN A 1 470 ? -9.804 0.516 -6.612 1.00 84.25 470 GLN A O 1
ATOM 3617 N N . ILE A 1 471 ? -8.877 -1.447 -6.039 1.00 79.06 471 ILE A N 1
ATOM 3618 C CA . ILE A 1 471 ? -9.018 -2.074 -7.357 1.00 79.06 471 ILE A CA 1
ATOM 3619 C C . ILE A 1 471 ? -10.420 -2.683 -7.447 1.00 79.06 471 ILE A C 1
ATOM 3621 O O . ILE A 1 471 ? -10.779 -3.512 -6.608 1.00 79.06 471 ILE A O 1
ATOM 3625 N N . LEU A 1 472 ? -11.218 -2.271 -8.435 1.00 69.06 472 LEU A N 1
ATOM 3626 C CA . LEU A 1 472 ? -12.514 -2.896 -8.682 1.00 69.06 472 LEU A CA 1
ATOM 3627 C C . LEU A 1 472 ? -12.327 -4.269 -9.339 1.00 69.06 472 LEU A C 1
ATOM 3629 O O . LEU A 1 472 ? -11.435 -4.471 -10.156 1.00 69.06 472 LEU A O 1
ATOM 3633 N N . ALA A 1 473 ? -13.199 -5.212 -8.983 1.00 58.69 473 ALA A N 1
ATOM 3634 C CA . ALA A 1 473 ? -13.233 -6.561 -9.553 1.00 58.69 473 ALA A CA 1
ATOM 3635 C C . ALA A 1 473 ? -14.059 -6.648 -10.857 1.00 58.69 473 ALA A C 1
ATOM 3637 O O . ALA A 1 473 ? -14.473 -7.743 -11.230 1.00 58.69 473 ALA A O 1
ATOM 3638 N N . SER A 1 474 ? -14.372 -5.501 -11.477 1.00 52.38 474 SER A N 1
ATOM 3639 C CA . SER A 1 474 ? -15.336 -5.376 -12.582 1.00 52.38 474 SER A CA 1
ATOM 3640 C C . SER A 1 474 ? -14.934 -6.124 -13.841 1.00 52.38 474 SER A C 1
ATOM 3642 O O . SER A 1 474 ? -13.761 -5.945 -14.244 1.00 52.38 474 SER A O 1
#

Foldseek 3Di:
DQDPDWDWDWDWPDPPDPVDTQIDIGQTARPPPSHHDQDPAFDWDDDDDPDDDDDDTDTDPDGCPPCVPVVSPVDDDDDPDFAWFKAKEQAAQAPDPLLNPWFKWKWWDDPPDIDIDRHHNGIDIDTGGFDKTQMAIDWTAHPLRQWIKGKDWPDRMDGIDDDPPDDDPPDDDHNYTYIDIFTFFRQDFPQADSHDFAEDEDPLPDLQCVVCLVRLHQEYEYEWDDPNQQPPVDADPATVRLLSLLSSQVNSCVVNVVPRHYAYEYEHLHQLLSLLRSLQSQVVRADDLARHEYAYNPPLLLVCLLVVPFLARFAQALVSNLVSCVVVVVDDPLSVCQDPQLHRGLLNNLQSSLSSCLSRNVSHAYEYEHECCSNNGVCLLVDPPPCSQLLNSLVSSLVSCCRSPNDPPPDPPPPSRHHQEYEYDLDLQLDPDPSNVVVVRHDDPSSVVRVVVNQRSNSRVRSHHYHHPNDDPD

pLDDT: mean 78.42, std 17.76, range [26.36, 97.81]